Protein AF-A0A9P1G3K4-F1 (afdb_monomer_lite)

Organism: NCBI:txid2562237

Structure (mmCIF, N/CA/C/O backbone):
data_AF-A0A9P1G3K4-F1
#
_entry.id   AF-A0A9P1G3K4-F1
#
loop_
_atom_site.group_PDB
_atom_site.id
_atom_site.type_symbol
_atom_site.label_atom_id
_atom_site.label_alt_id
_atom_site.label_comp_id
_atom_site.label_asym_id
_atom_site.label_entity_id
_atom_site.label_seq_id
_atom_site.pdbx_PDB_ins_code
_atom_site.Cartn_x
_atom_site.Cartn_y
_atom_site.Cartn_z
_atom_site.occupancy
_atom_site.B_iso_or_equiv
_atom_site.auth_seq_id
_atom_site.auth_comp_id
_atom_site.auth_asym_id
_atom_site.auth_atom_id
_atom_site.pdbx_PDB_model_num
ATOM 1 N N . MET A 1 1 ? 109.082 17.356 -109.609 1.00 44.31 1 MET A N 1
ATOM 2 C CA . MET A 1 1 ? 109.418 16.336 -110.616 1.00 44.31 1 MET A CA 1
ATOM 3 C C . MET A 1 1 ? 109.705 17.096 -111.884 1.00 44.31 1 MET A C 1
ATOM 5 O O . MET A 1 1 ? 108.767 17.639 -112.456 1.00 44.31 1 MET A O 1
ATOM 9 N N . ASP A 1 2 ? 110.990 17.252 -112.203 1.00 48.53 2 ASP A N 1
ATOM 10 C CA . ASP A 1 2 ? 111.439 17.902 -113.434 1.00 48.53 2 ASP A CA 1
ATOM 11 C C . ASP A 1 2 ? 110.756 17.200 -114.603 1.00 48.53 2 ASP A C 1
ATOM 13 O O . ASP A 1 2 ? 110.876 15.984 -114.765 1.00 48.53 2 ASP A O 1
ATOM 17 N N . GLY A 1 3 ? 109.899 17.945 -115.300 1.00 59.84 3 GLY A N 1
ATOM 18 C CA . GLY A 1 3 ? 109.014 17.394 -116.312 1.00 59.84 3 GLY A CA 1
ATOM 19 C C . GLY A 1 3 ? 109.851 16.765 -117.409 1.00 59.84 3 GLY A C 1
ATOM 20 O O . GLY A 1 3 ? 110.570 17.479 -118.105 1.00 59.84 3 GLY A O 1
ATOM 21 N N . ALA A 1 4 ? 109.757 15.439 -117.547 1.00 66.25 4 ALA A N 1
ATOM 22 C CA . ALA A 1 4 ? 110.322 14.744 -118.690 1.00 66.25 4 ALA A CA 1
ATOM 23 C C . ALA A 1 4 ? 109.871 15.486 -119.958 1.00 66.25 4 ALA A C 1
ATOM 25 O O . ALA A 1 4 ? 108.685 15.843 -120.043 1.00 66.25 4 ALA A O 1
ATOM 26 N N . PRO A 1 5 ? 110.788 15.772 -120.897 1.00 73.62 5 PRO A N 1
ATOM 27 C CA . PRO A 1 5 ? 110.437 16.509 -122.097 1.00 73.62 5 PRO A CA 1
ATOM 28 C C . PRO A 1 5 ? 109.229 15.826 -122.751 1.00 73.62 5 PRO A C 1
ATOM 30 O O . PRO A 1 5 ? 109.173 14.606 -122.906 1.00 73.62 5 PRO A O 1
ATOM 33 N N . SER A 1 6 ? 108.179 16.608 -122.991 1.00 78.88 6 SER A N 1
ATOM 34 C CA . SER A 1 6 ? 106.907 16.107 -123.505 1.00 78.88 6 SER A CA 1
ATOM 35 C C . SER A 1 6 ? 106.543 16.883 -124.748 1.00 78.88 6 SER A C 1
ATOM 37 O O . SER A 1 6 ? 106.712 18.101 -124.802 1.00 78.88 6 SER A O 1
ATOM 39 N N . VAL A 1 7 ? 106.048 16.161 -125.741 1.00 80.69 7 VAL A N 1
ATOM 40 C CA . VAL A 1 7 ? 105.628 16.729 -127.009 1.00 80.69 7 VAL A CA 1
ATOM 41 C C . VAL A 1 7 ? 104.111 16.775 -127.019 1.00 80.69 7 VAL A C 1
ATOM 43 O O . VAL A 1 7 ? 103.428 15.810 -126.662 1.00 80.69 7 VAL A O 1
ATOM 46 N N . GLN A 1 8 ? 103.566 17.933 -127.372 1.00 84.62 8 GLN A N 1
ATOM 47 C CA . GLN A 1 8 ? 102.131 18.082 -127.527 1.00 84.62 8 GLN A CA 1
ATOM 48 C C . GLN A 1 8 ? 101.735 17.547 -128.896 1.00 84.62 8 GLN A C 1
ATOM 50 O O . GLN A 1 8 ? 102.201 18.039 -129.924 1.00 84.62 8 GLN A O 1
ATOM 55 N N . VAL A 1 9 ? 100.880 16.528 -128.885 1.00 83.69 9 VAL A N 1
ATOM 56 C CA . VAL A 1 9 ? 100.391 15.880 -130.093 1.00 83.69 9 VAL A CA 1
ATOM 57 C C . VAL A 1 9 ? 98.894 16.135 -130.210 1.00 83.69 9 VAL A C 1
ATOM 59 O O . VAL A 1 9 ? 98.145 15.934 -129.250 1.00 83.69 9 VAL A O 1
ATOM 62 N N . ARG A 1 10 ? 98.451 16.606 -131.376 1.00 84.50 10 ARG A N 1
ATOM 63 C CA . ARG A 1 10 ? 97.034 16.839 -131.677 1.00 84.50 10 ARG A CA 1
ATOM 64 C C . ARG A 1 10 ? 96.481 15.799 -132.640 1.00 84.50 10 ARG A C 1
ATOM 66 O O . ARG A 1 10 ? 97.056 15.556 -133.700 1.00 84.50 10 ARG A O 1
ATOM 73 N N . LEU A 1 11 ? 95.305 15.281 -132.289 1.00 80.94 11 LEU A N 1
ATOM 74 C CA . LEU A 1 11 ? 94.403 14.564 -133.183 1.00 80.94 11 LEU A CA 1
ATOM 75 C C . LEU A 1 11 ? 93.066 15.314 -133.211 1.00 80.94 11 LEU A C 1
ATOM 77 O O . LEU A 1 11 ? 92.358 15.374 -132.203 1.00 80.94 11 LEU A O 1
ATOM 81 N N . CYS A 1 12 ? 92.716 15.897 -134.359 1.00 79.25 12 CYS A N 1
ATOM 82 C CA . CYS A 1 12 ? 91.511 16.719 -134.521 1.00 79.25 12 CYS A CA 1
ATOM 83 C C . CYS A 1 12 ? 91.436 17.852 -133.468 1.00 79.25 12 CYS A C 1
ATOM 85 O O . CYS A 1 12 ? 92.359 18.659 -133.361 1.00 79.25 12 CYS A O 1
ATOM 87 N N . SER A 1 13 ? 90.347 17.929 -132.692 1.00 77.81 13 SER A N 1
ATOM 88 C CA . SER A 1 13 ? 90.145 18.933 -131.635 1.00 77.81 13 SER A CA 1
ATOM 89 C C . SER A 1 13 ? 90.761 18.553 -130.283 1.00 77.81 13 SER A C 1
ATOM 91 O O . SER A 1 13 ? 90.687 19.344 -129.343 1.00 77.81 13 SER A O 1
ATOM 93 N N . SER A 1 14 ? 91.341 17.356 -130.157 1.00 78.00 14 SER A N 1
ATOM 94 C CA . SER A 1 14 ? 91.910 16.854 -128.905 1.00 78.00 14 SER A CA 1
ATOM 95 C C . SER A 1 14 ? 93.433 16.948 -128.938 1.00 78.00 14 SER A C 1
ATOM 97 O O . SER A 1 14 ? 94.085 16.493 -129.877 1.00 78.00 14 SER A O 1
ATOM 99 N N . ALA A 1 15 ? 94.015 17.531 -127.891 1.00 80.44 15 ALA A N 1
ATOM 100 C CA . ALA A 1 15 ? 95.458 17.577 -127.689 1.00 80.44 15 ALA A CA 1
ATOM 101 C C . ALA A 1 15 ? 95.832 16.712 -126.485 1.00 80.44 15 ALA A C 1
ATOM 103 O O . ALA A 1 15 ? 95.228 16.841 -125.420 1.00 80.44 15 ALA A O 1
ATOM 104 N N . ALA A 1 16 ? 96.850 15.874 -126.642 1.00 84.19 16 ALA A N 1
ATOM 105 C CA . ALA A 1 16 ? 97.440 15.111 -125.554 1.00 84.19 16 ALA A CA 1
ATOM 106 C C . ALA A 1 16 ? 98.920 15.479 -125.440 1.00 84.19 16 ALA A C 1
ATOM 108 O O . ALA A 1 16 ? 99.625 15.612 -126.441 1.00 84.19 16 ALA A O 1
ATOM 109 N N . LYS A 1 17 ? 99.401 15.655 -124.208 1.00 83.81 17 LYS A N 1
ATOM 110 C CA . LYS A 1 17 ? 100.837 15.773 -123.948 1.00 83.81 17 LYS A CA 1
ATOM 111 C C . LYS A 1 17 ? 101.405 14.376 -123.793 1.00 83.81 17 LYS A C 1
ATOM 113 O O . LYS A 1 17 ? 101.010 13.649 -122.883 1.00 83.81 17 LYS A O 1
ATOM 118 N N . VAL A 1 18 ? 102.318 14.017 -124.684 1.00 85.38 18 VAL A N 1
ATOM 119 C CA . VAL A 1 18 ? 102.941 12.701 -124.709 1.00 85.38 18 VAL A CA 1
ATOM 120 C C . VAL A 1 18 ? 104.407 12.855 -124.300 1.00 85.38 18 VAL A C 1
ATOM 122 O O . VAL A 1 18 ? 105.136 13.601 -124.952 1.00 85.38 18 VAL A O 1
ATOM 125 N N . PRO A 1 19 ? 104.864 12.213 -123.214 1.00 83.44 19 PRO A N 1
ATOM 126 C CA . PRO A 1 19 ? 106.271 12.272 -122.824 1.00 83.44 19 PRO A CA 1
ATOM 127 C C . PRO A 1 19 ? 107.139 11.592 -123.893 1.00 83.44 19 PRO A C 1
ATOM 129 O O . PRO A 1 19 ? 106.739 10.544 -124.409 1.00 83.44 19 PRO A O 1
ATOM 132 N N . LEU A 1 20 ? 108.306 12.157 -124.220 1.00 81.44 20 LEU A N 1
ATOM 133 C CA . LEU A 1 20 ? 109.289 11.570 -125.140 1.00 81.44 20 LEU A CA 1
ATOM 134 C C . LEU A 1 20 ? 110.710 11.953 -124.699 1.00 81.44 20 LEU A C 1
ATOM 136 O O . LEU A 1 20 ? 111.056 13.131 -124.657 1.00 81.44 20 LEU A O 1
ATOM 140 N N . SER A 1 21 ? 111.534 10.963 -124.362 1.00 80.56 21 SER A N 1
ATOM 141 C CA . SER A 1 21 ? 112.930 11.190 -123.961 1.00 80.56 21 SER A CA 1
ATOM 142 C C . SER A 1 21 ? 113.826 11.396 -125.195 1.00 80.56 21 SER A C 1
ATOM 144 O O . SER A 1 21 ? 113.544 10.810 -126.235 1.00 80.56 21 SER A O 1
ATOM 146 N N . PRO A 1 22 ? 114.932 12.163 -125.121 1.00 74.62 22 PRO A N 1
ATOM 147 C CA . PRO A 1 22 ? 115.778 12.454 -126.289 1.00 74.62 22 PRO A CA 1
ATOM 148 C C . PRO A 1 22 ? 116.475 11.231 -126.911 1.00 74.62 22 PRO A C 1
ATOM 150 O O . PRO A 1 22 ? 116.940 11.322 -128.041 1.00 74.62 22 PRO A O 1
ATOM 153 N N . GLU A 1 23 ? 116.539 10.101 -126.201 1.00 77.38 23 GLU A N 1
ATOM 154 C CA . GLU A 1 23 ? 117.057 8.825 -126.722 1.00 77.38 23 GLU A CA 1
ATOM 155 C C . GLU A 1 23 ? 115.958 7.938 -127.344 1.00 77.38 23 GLU A C 1
ATOM 157 O O . GLU A 1 23 ? 116.248 6.885 -127.908 1.00 77.38 23 GLU A O 1
ATOM 162 N N . GLU A 1 24 ? 114.685 8.336 -127.240 1.00 78.62 24 GLU A N 1
ATOM 163 C CA . GLU A 1 24 ? 113.544 7.572 -127.745 1.00 78.62 24 GLU A CA 1
ATOM 164 C C . GLU A 1 24 ? 113.211 7.977 -129.190 1.00 78.62 24 GLU A C 1
ATOM 166 O O . GLU A 1 24 ? 112.820 9.109 -129.471 1.00 78.62 24 GLU A O 1
ATOM 171 N N . GLY A 1 25 ? 113.336 7.015 -130.106 1.00 82.81 25 GLY A N 1
ATOM 172 C CA . GLY A 1 25 ? 113.022 7.185 -131.524 1.00 82.81 25 GLY A CA 1
ATOM 173 C C . GLY A 1 25 ? 111.526 7.332 -131.849 1.00 82.81 25 GLY A C 1
ATOM 174 O O . GLY A 1 25 ? 110.646 7.229 -130.984 1.00 82.81 25 GLY A O 1
ATOM 175 N N . ILE A 1 26 ? 111.209 7.498 -133.138 1.00 81.75 26 ILE A N 1
ATOM 176 C CA . ILE A 1 26 ? 109.849 7.773 -133.644 1.00 81.75 26 ILE A CA 1
ATOM 177 C C . ILE A 1 26 ? 108.835 6.672 -133.280 1.00 81.75 26 ILE A C 1
ATOM 179 O O . ILE A 1 26 ? 107.646 6.943 -133.084 1.00 81.75 26 ILE A O 1
ATOM 183 N N . GLY A 1 27 ? 109.292 5.424 -133.135 1.00 81.06 27 GLY A N 1
ATOM 184 C CA . GLY A 1 27 ? 108.445 4.288 -132.757 1.00 81.06 27 GLY A CA 1
ATOM 185 C C . GLY A 1 27 ? 107.843 4.410 -131.352 1.00 81.06 27 GLY A C 1
ATOM 186 O O . GLY A 1 27 ? 106.663 4.109 -131.156 1.00 81.06 27 GLY A O 1
ATOM 187 N N . ALA A 1 28 ? 108.617 4.906 -130.380 1.00 83.56 28 ALA A N 1
ATOM 188 C CA . ALA A 1 28 ? 108.139 5.112 -129.012 1.00 83.56 28 ALA A CA 1
ATOM 189 C C . ALA A 1 28 ? 107.099 6.239 -128.951 1.00 83.56 28 ALA A C 1
ATOM 191 O O . ALA A 1 28 ? 106.068 6.098 -128.284 1.00 83.56 28 ALA A O 1
ATOM 192 N N . LEU A 1 29 ? 107.330 7.313 -129.715 1.00 84.00 29 LEU A N 1
ATOM 193 C CA . LEU A 1 29 ? 106.374 8.406 -129.854 1.00 84.00 29 LEU A CA 1
ATOM 194 C C . LEU A 1 29 ? 105.042 7.904 -130.429 1.00 84.00 29 LEU A C 1
ATOM 196 O O . LEU A 1 29 ? 103.994 8.167 -129.841 1.00 84.00 29 LEU A O 1
ATOM 200 N N . LYS A 1 30 ? 105.069 7.116 -131.516 1.00 83.31 30 LYS A N 1
ATOM 201 C CA . LYS A 1 30 ? 103.852 6.515 -132.090 1.00 83.31 30 LYS A CA 1
ATOM 202 C C . LYS A 1 30 ? 103.112 5.631 -131.079 1.00 83.31 30 LYS A C 1
ATOM 204 O O . LYS A 1 30 ? 101.916 5.803 -130.902 1.00 83.31 30 LYS A O 1
ATOM 209 N N . SER A 1 31 ? 103.781 4.748 -130.343 1.00 83.88 31 SER A N 1
ATOM 210 C CA . SER A 1 31 ? 103.096 3.887 -129.357 1.00 83.88 31 SER A CA 1
ATOM 211 C C . SER A 1 31 ? 102.385 4.681 -128.249 1.00 83.88 31 SER A C 1
ATOM 213 O O . SER A 1 31 ? 101.233 4.409 -127.906 1.00 83.88 31 SER A O 1
ATOM 215 N N . ARG A 1 32 ? 103.030 5.723 -127.711 1.00 85.50 32 ARG A N 1
ATOM 216 C CA . ARG A 1 32 ? 102.421 6.530 -126.642 1.00 85.50 32 ARG A CA 1
ATOM 217 C C . ARG A 1 32 ? 101.291 7.415 -127.150 1.00 85.50 32 ARG A C 1
ATOM 219 O O . ARG A 1 32 ? 100.293 7.580 -126.453 1.00 85.50 32 ARG A O 1
ATOM 226 N N . VAL A 1 33 ? 101.423 7.948 -128.361 1.00 83.31 33 VAL A N 1
ATOM 227 C CA . VAL A 1 33 ? 100.328 8.649 -129.036 1.00 83.31 33 VAL A CA 1
ATOM 228 C C . VAL A 1 33 ? 99.138 7.708 -129.243 1.00 83.31 33 VAL A C 1
ATOM 230 O O . VAL A 1 33 ? 98.007 8.092 -128.953 1.00 83.31 33 VAL A O 1
ATOM 233 N N . ALA A 1 34 ? 99.392 6.461 -129.650 1.00 82.38 34 ALA A N 1
ATOM 234 C CA . ALA A 1 34 ? 98.358 5.445 -129.802 1.00 82.38 34 ALA A CA 1
ATOM 235 C C . ALA A 1 34 ? 97.617 5.210 -128.478 1.00 82.38 34 ALA A C 1
ATOM 237 O O . ALA A 1 34 ? 96.395 5.288 -128.435 1.00 82.38 34 ALA A O 1
ATOM 238 N N . GLY A 1 35 ? 98.347 5.032 -127.373 1.00 81.94 35 GLY A N 1
ATOM 239 C CA . GLY A 1 35 ? 97.750 4.865 -126.045 1.00 81.94 35 GLY A CA 1
ATOM 240 C C . GLY A 1 35 ? 96.977 6.093 -125.546 1.00 81.94 35 GLY A C 1
ATOM 241 O O . GLY A 1 35 ? 95.893 5.944 -124.990 1.00 81.94 35 GLY A O 1
ATOM 242 N N . ALA A 1 36 ? 97.495 7.305 -125.764 1.00 82.50 36 ALA A N 1
ATOM 243 C CA . ALA A 1 36 ? 96.860 8.541 -125.298 1.00 82.50 36 ALA A CA 1
ATOM 244 C C . ALA A 1 36 ? 95.524 8.830 -126.000 1.00 82.50 36 ALA A C 1
ATOM 246 O O . ALA A 1 36 ? 94.615 9.392 -125.391 1.00 82.50 36 ALA A O 1
ATOM 247 N N . PHE A 1 37 ? 95.412 8.438 -127.269 1.00 79.38 37 PHE A N 1
ATOM 248 C CA . PHE A 1 37 ? 94.211 8.637 -128.076 1.00 79.38 37 PHE A CA 1
ATOM 249 C C . PHE A 1 37 ? 93.401 7.352 -128.298 1.00 79.38 37 PHE A C 1
ATOM 251 O O . PHE A 1 37 ? 92.390 7.396 -128.988 1.00 79.38 37 PHE A O 1
ATOM 258 N N . GLY A 1 38 ? 93.813 6.218 -127.721 1.00 78.81 38 GLY A N 1
ATOM 259 C CA . GLY A 1 38 ? 93.160 4.921 -127.925 1.00 78.81 38 GLY A CA 1
ATOM 260 C C . GLY A 1 38 ? 93.200 4.422 -129.376 1.00 78.81 38 GLY A C 1
ATOM 261 O O . GLY A 1 38 ? 92.310 3.682 -129.782 1.00 78.81 38 GLY A O 1
ATOM 262 N N . LEU A 1 39 ? 94.193 4.839 -130.167 1.00 79.19 39 LEU A N 1
ATOM 263 C CA . LEU A 1 39 ? 94.299 4.477 -131.581 1.00 79.19 39 LEU A CA 1
ATOM 264 C C . LEU A 1 39 ? 94.857 3.064 -131.724 1.00 79.19 39 LEU A C 1
ATOM 266 O O . LEU A 1 39 ? 95.943 2.774 -131.225 1.00 79.19 39 LEU A O 1
ATOM 270 N N . THR A 1 40 ? 94.148 2.203 -132.450 1.00 79.25 40 THR A N 1
ATOM 271 C CA . THR A 1 40 ? 94.627 0.847 -132.765 1.00 79.25 40 THR A CA 1
ATOM 272 C C . THR A 1 40 ? 95.148 0.718 -134.203 1.00 79.25 40 THR A C 1
ATOM 274 O O . THR A 1 40 ? 95.986 -0.140 -134.479 1.00 79.25 40 THR A O 1
ATOM 277 N N . ALA A 1 41 ? 94.719 1.605 -135.109 1.00 77.19 41 ALA A N 1
ATOM 278 C CA . ALA A 1 41 ? 95.115 1.620 -136.517 1.00 77.19 41 ALA A CA 1
ATOM 279 C C . ALA A 1 41 ? 96.446 2.374 -136.770 1.00 77.19 41 ALA A C 1
ATOM 281 O O . ALA A 1 41 ? 96.817 3.251 -135.983 1.00 77.19 41 ALA A O 1
ATOM 282 N N . PRO A 1 42 ? 97.174 2.082 -137.873 1.00 78.00 42 PRO A N 1
ATOM 283 C CA . PRO A 1 42 ? 98.410 2.781 -138.222 1.00 78.00 42 PRO A CA 1
ATOM 284 C C . PRO A 1 42 ? 98.165 4.268 -138.491 1.00 78.00 42 PRO A C 1
ATOM 286 O O . PRO A 1 42 ? 97.225 4.642 -139.190 1.00 78.00 42 PRO A O 1
ATOM 289 N N . PHE A 1 43 ? 99.056 5.120 -137.991 1.00 82.94 43 PHE A N 1
ATOM 290 C CA . PHE A 1 43 ? 98.996 6.560 -138.218 1.00 82.94 43 PHE A CA 1
ATOM 291 C C . PHE A 1 43 ? 100.379 7.167 -138.398 1.00 82.94 43 PHE A C 1
ATOM 293 O O . PHE A 1 43 ? 101.408 6.567 -138.054 1.00 82.94 43 PHE A O 1
ATOM 300 N N . ASP A 1 44 ? 100.392 8.389 -138.914 1.00 83.88 44 ASP A N 1
ATOM 301 C CA . ASP A 1 44 ? 101.595 9.173 -139.125 1.00 83.88 44 ASP A CA 1
ATOM 302 C C . ASP A 1 44 ? 101.610 10.427 -138.274 1.00 83.88 44 ASP A C 1
ATOM 304 O O . ASP A 1 44 ? 100.586 11.065 -138.045 1.00 83.88 44 ASP A O 1
ATOM 308 N N . ILE A 1 45 ? 102.804 10.769 -137.798 1.00 84.50 45 ILE A N 1
ATOM 309 C CA . ILE A 1 45 ? 103.035 11.975 -137.017 1.00 84.50 45 ILE A CA 1
ATOM 310 C C . ILE A 1 45 ? 103.713 12.975 -137.944 1.00 84.50 45 ILE A C 1
ATOM 312 O O . ILE A 1 45 ? 104.780 12.711 -138.501 1.00 84.50 45 ILE A O 1
ATOM 316 N N . LEU A 1 46 ? 103.045 14.099 -138.147 1.00 81.19 46 LEU A N 1
ATOM 317 C CA . LEU A 1 46 ? 103.494 15.208 -138.965 1.00 81.19 46 LEU A CA 1
ATOM 318 C C . LEU A 1 46 ? 104.089 16.274 -138.043 1.00 81.19 46 LEU A C 1
ATOM 320 O O . LEU A 1 46 ? 103.402 16.809 -137.167 1.00 81.19 46 LEU A O 1
ATOM 324 N N . GLY A 1 47 ? 105.372 16.557 -138.241 1.00 81.50 47 GLY A N 1
ATOM 325 C CA . GLY A 1 47 ? 106.046 17.723 -137.691 1.00 81.50 47 GLY A CA 1
ATOM 326 C C . GLY A 1 47 ? 105.928 18.942 -138.609 1.00 81.50 47 GLY A C 1
ATOM 327 O O . GLY A 1 47 ? 105.392 18.837 -139.714 1.00 81.50 47 GLY A O 1
ATOM 328 N N . PRO A 1 48 ? 106.442 20.106 -138.173 1.00 74.00 48 PRO A N 1
ATOM 329 C CA . PRO A 1 48 ? 106.376 21.344 -138.952 1.00 74.00 48 PRO A CA 1
ATOM 330 C C . PRO A 1 48 ? 107.077 21.244 -140.320 1.00 74.00 48 PRO A C 1
ATOM 332 O O . PRO A 1 48 ? 106.644 21.885 -141.270 1.00 74.00 48 PRO A O 1
ATOM 335 N N . GLU A 1 49 ? 108.112 20.405 -140.435 1.00 70.50 49 GLU A N 1
ATOM 336 C CA . GLU A 1 49 ? 108.875 20.155 -141.673 1.00 70.50 49 GLU A CA 1
ATOM 337 C C . GLU A 1 49 ? 108.275 19.016 -142.533 1.00 70.50 49 GLU A C 1
ATOM 339 O O . GLU A 1 49 ? 108.739 18.757 -143.642 1.00 70.50 49 GLU A O 1
ATOM 344 N N . GLY A 1 50 ? 107.235 18.321 -142.049 1.00 77.56 50 GLY A N 1
ATOM 345 C CA . GLY A 1 50 ? 106.598 17.194 -142.738 1.00 77.56 50 GLY A CA 1
ATOM 346 C C . GLY A 1 50 ? 106.523 15.911 -141.904 1.00 77.56 50 GLY A C 1
ATOM 347 O O . GLY A 1 50 ? 106.582 15.929 -140.675 1.00 77.56 50 GLY A O 1
ATOM 348 N N . ARG A 1 51 ? 106.328 14.769 -142.573 1.00 81.38 51 ARG A N 1
ATOM 349 C CA . ARG A 1 51 ? 106.164 13.459 -141.919 1.00 81.38 51 ARG A CA 1
ATOM 350 C C . ARG A 1 51 ? 107.462 13.035 -141.236 1.00 81.38 51 ARG A C 1
ATOM 352 O O . ARG A 1 51 ? 108.476 12.873 -141.903 1.00 81.38 51 ARG A O 1
ATOM 359 N N . LEU A 1 52 ? 107.389 12.783 -139.931 1.00 81.56 52 LEU A N 1
ATOM 360 C CA . LEU A 1 52 ? 108.508 12.250 -139.161 1.00 81.56 52 LEU A CA 1
ATOM 361 C C . LEU A 1 52 ? 108.676 10.768 -139.519 1.00 81.56 52 LEU A C 1
ATOM 363 O O . LEU A 1 52 ? 107.764 9.964 -139.285 1.00 81.56 52 LEU A O 1
ATOM 367 N N . THR A 1 53 ? 109.808 10.408 -140.124 1.00 79.31 53 THR A N 1
ATOM 368 C CA . THR A 1 53 ? 110.068 9.032 -140.590 1.00 79.31 53 THR A CA 1
ATOM 369 C C . THR A 1 53 ? 111.306 8.410 -139.967 1.00 79.31 53 THR A C 1
ATOM 371 O O . THR A 1 53 ? 111.379 7.185 -139.879 1.00 79.31 53 THR A O 1
ATOM 374 N N . THR A 1 54 ? 112.238 9.229 -139.489 1.00 79.19 54 THR A N 1
ATOM 375 C CA . THR A 1 54 ? 113.484 8.786 -138.868 1.00 79.19 54 THR A CA 1
ATOM 376 C C . THR A 1 54 ? 113.544 9.180 -137.393 1.00 79.19 54 THR A C 1
ATOM 378 O O . THR A 1 54 ? 112.814 10.058 -136.927 1.00 79.19 54 THR A O 1
ATOM 381 N N . ASP A 1 55 ? 114.417 8.518 -136.634 1.00 80.38 55 ASP A N 1
ATOM 382 C CA . ASP A 1 55 ? 114.632 8.843 -135.220 1.00 80.38 55 ASP A CA 1
ATOM 383 C C . ASP A 1 55 ? 115.288 10.222 -135.039 1.00 80.38 55 ASP A C 1
ATOM 385 O O . ASP A 1 55 ? 115.035 10.900 -134.042 1.00 80.38 55 ASP A O 1
ATOM 389 N N . GLU A 1 56 ? 116.057 10.684 -136.031 1.00 75.19 56 GLU A N 1
ATOM 390 C CA . GLU A 1 56 ? 116.595 12.048 -136.070 1.00 75.19 56 GLU A CA 1
ATOM 391 C C . GLU A 1 56 ? 115.469 13.086 -136.163 1.00 75.19 56 GLU A C 1
ATOM 393 O O . GLU A 1 56 ? 115.489 14.064 -135.411 1.00 75.19 56 GLU A O 1
ATOM 398 N N . ASP A 1 57 ? 114.432 12.829 -136.972 1.00 76.12 57 ASP A N 1
ATOM 399 C CA . ASP A 1 57 ? 113.255 13.703 -137.062 1.00 76.12 57 ASP A CA 1
ATOM 400 C C . ASP A 1 57 ? 112.534 13.817 -135.699 1.00 76.12 57 ASP A C 1
ATOM 402 O O . ASP A 1 57 ? 112.119 14.905 -135.287 1.00 76.12 57 ASP A O 1
ATOM 406 N N . ALA A 1 58 ? 112.409 12.703 -134.962 1.00 71.12 58 ALA A N 1
ATOM 407 C CA . ALA A 1 58 ? 111.790 12.672 -133.631 1.00 71.12 58 ALA A CA 1
ATOM 408 C C . ALA A 1 58 ? 112.620 13.437 -132.581 1.00 71.12 58 ALA A C 1
ATOM 410 O O . ALA A 1 58 ? 112.063 14.189 -131.775 1.00 71.12 58 ALA A O 1
ATOM 411 N N . ALA A 1 59 ? 113.950 13.310 -132.626 1.00 74.19 59 ALA A N 1
ATOM 412 C CA . ALA A 1 59 ? 114.858 14.066 -131.763 1.00 74.19 59 ALA A CA 1
ATOM 413 C C . ALA A 1 59 ? 114.868 15.571 -132.096 1.00 74.19 59 ALA A C 1
ATOM 415 O O . ALA A 1 59 ? 115.026 16.412 -131.207 1.00 74.19 59 ALA A O 1
ATOM 416 N N . GLN A 1 60 ? 114.675 15.937 -133.365 1.00 70.44 60 GLN A N 1
ATOM 417 C CA . GLN A 1 60 ? 114.602 17.331 -133.804 1.00 70.44 60 GLN A CA 1
ATOM 418 C C . GLN A 1 60 ? 113.270 17.986 -133.403 1.00 70.44 60 GLN A C 1
ATOM 420 O O . GLN A 1 60 ? 113.271 19.133 -132.949 1.00 70.44 60 GLN A O 1
ATOM 425 N N . ALA A 1 61 ? 112.163 17.236 -133.435 1.00 67.88 61 ALA A N 1
ATOM 426 C CA . ALA A 1 61 ? 110.869 17.678 -132.907 1.00 67.88 61 ALA A CA 1
ATOM 427 C C . ALA A 1 61 ? 110.907 18.003 -131.397 1.00 67.88 61 ALA A C 1
ATOM 429 O O . ALA A 1 61 ? 110.171 18.875 -130.940 1.00 67.88 61 ALA A O 1
ATOM 430 N N . LEU A 1 62 ? 111.798 17.358 -130.633 1.00 72.06 62 LEU A N 1
ATOM 431 C CA . LEU A 1 62 ? 112.047 17.657 -129.216 1.00 72.06 62 LEU A CA 1
ATOM 432 C C . LEU A 1 62 ? 112.875 18.933 -128.984 1.00 72.06 62 LEU A C 1
ATOM 434 O O . LEU A 1 62 ? 112.753 19.543 -127.923 1.00 72.06 62 LEU A O 1
ATOM 438 N N . LYS A 1 63 ? 113.720 19.342 -129.943 1.00 67.62 63 LYS A N 1
ATOM 439 C CA . LYS A 1 63 ? 114.582 20.538 -129.824 1.00 67.62 63 LYS A CA 1
ATOM 440 C C . LYS A 1 63 ? 113.876 21.841 -130.202 1.00 67.62 63 LYS A C 1
ATOM 442 O O . LYS A 1 63 ? 114.308 22.906 -129.768 1.00 67.62 63 LYS A O 1
ATOM 447 N N . GLY A 1 64 ? 112.816 21.780 -131.006 1.00 62.97 64 GLY A N 1
ATOM 448 C CA . GLY A 1 64 ? 112.003 22.950 -131.328 1.00 62.97 64 GLY A CA 1
ATOM 449 C C . GLY A 1 64 ? 111.021 23.255 -130.199 1.00 62.97 64 GLY A C 1
ATOM 450 O O . GLY A 1 64 ? 109.909 22.727 -130.217 1.00 62.97 64 GLY A O 1
ATOM 451 N N . GLU A 1 65 ? 111.407 24.096 -129.232 1.00 59.81 65 GLU A N 1
ATOM 452 C CA . GLU A 1 65 ? 110.502 24.580 -128.178 1.00 59.81 65 GLU A CA 1
ATOM 453 C C . GLU A 1 65 ? 109.212 25.150 -128.802 1.00 59.81 65 GLU A C 1
ATOM 455 O O . GLU A 1 65 ? 109.225 26.189 -129.457 1.00 59.81 65 GLU A O 1
ATOM 460 N N . GLY A 1 66 ? 108.090 24.440 -128.622 1.00 64.94 66 GLY A N 1
ATOM 461 C CA . GLY A 1 66 ? 106.771 24.837 -129.135 1.00 64.94 66 GLY A CA 1
ATOM 462 C C . GLY A 1 66 ? 106.316 24.178 -130.445 1.00 64.94 66 GLY A C 1
ATOM 463 O O . GLY A 1 66 ? 105.279 24.569 -130.977 1.00 64.94 66 GLY A O 1
ATOM 464 N N . SER A 1 67 ? 107.031 23.174 -130.961 1.00 64.19 67 SER A N 1
ATOM 465 C CA . SER A 1 67 ? 106.622 22.451 -132.178 1.00 64.19 67 SER A CA 1
ATOM 466 C C . SER A 1 67 ? 105.443 21.508 -131.891 1.00 64.19 67 SER A C 1
ATOM 468 O O . SER A 1 67 ? 105.610 20.452 -131.284 1.00 64.19 67 SER A O 1
ATOM 470 N N . GLU A 1 68 ? 104.231 21.896 -132.296 1.00 75.31 68 GLU A N 1
ATOM 471 C CA . GLU A 1 68 ? 103.022 21.075 -132.151 1.00 75.31 68 GLU A CA 1
ATOM 472 C C . GLU A 1 68 ? 102.993 19.991 -133.240 1.00 75.31 68 GLU A C 1
ATOM 474 O O . GLU A 1 68 ? 102.966 20.294 -134.434 1.00 75.31 68 GLU A O 1
ATOM 479 N N . LEU A 1 69 ? 103.019 18.719 -132.830 1.00 81.38 69 LEU A N 1
ATOM 480 C CA . LEU A 1 69 ? 102.937 17.594 -133.759 1.00 81.38 69 LEU A CA 1
ATOM 481 C C . LEU A 1 69 ? 101.471 17.280 -134.052 1.00 81.38 69 LEU A C 1
ATOM 483 O O . LEU A 1 69 ? 100.649 17.179 -133.139 1.00 81.38 69 LEU A O 1
ATOM 487 N N . SER A 1 70 ? 101.134 17.092 -135.323 1.00 81.00 70 SER A N 1
ATOM 488 C CA . SER A 1 70 ? 99.782 16.706 -135.734 1.00 81.00 70 SER A CA 1
ATOM 489 C C . SER A 1 70 ? 99.764 15.260 -136.205 1.00 81.00 70 SER A C 1
ATOM 491 O O . SER A 1 70 ? 100.704 14.790 -136.842 1.00 81.00 70 SER A O 1
ATOM 493 N N . ILE A 1 71 ? 98.711 14.523 -135.864 1.00 82.38 71 ILE A N 1
ATOM 494 C CA . ILE A 1 71 ? 98.554 13.140 -136.309 1.00 82.38 71 ILE A CA 1
ATOM 495 C C . ILE A 1 71 ? 97.692 13.138 -137.564 1.00 82.38 71 ILE A C 1
ATOM 497 O O . ILE A 1 71 ? 96.551 13.601 -137.548 1.00 82.38 71 ILE A O 1
ATOM 501 N N . SER A 1 72 ? 98.223 12.563 -138.636 1.00 78.75 72 SER A N 1
ATOM 502 C CA . SER A 1 72 ? 97.434 12.164 -139.793 1.00 78.75 72 SER A CA 1
ATOM 503 C C . SER A 1 72 ? 97.039 10.700 -139.605 1.00 78.75 72 SER A C 1
ATOM 505 O O . SER A 1 72 ? 97.893 9.811 -139.580 1.00 78.75 72 SER A O 1
ATOM 507 N N . THR A 1 73 ? 95.745 10.460 -139.389 1.00 71.88 73 THR A N 1
ATOM 508 C CA . THR A 1 73 ? 95.163 9.114 -139.270 1.00 71.88 73 THR A CA 1
ATOM 509 C C . THR A 1 73 ? 94.334 8.782 -140.510 1.00 71.88 73 THR A C 1
ATOM 511 O O . THR A 1 73 ? 93.800 9.683 -141.156 1.00 71.88 73 THR A O 1
ATOM 514 N N . GLY A 1 74 ? 94.234 7.492 -140.846 1.00 70.62 74 GLY A N 1
ATOM 515 C CA . GLY A 1 74 ? 93.246 6.989 -141.808 1.00 70.62 74 GLY A CA 1
ATOM 516 C C . GLY A 1 74 ? 91.851 6.842 -141.180 1.00 70.62 74 GLY A C 1
ATOM 517 O O . GLY A 1 74 ? 91.725 6.859 -139.956 1.00 70.62 74 GLY A O 1
ATOM 518 N N . GLU A 1 75 ? 90.810 6.671 -142.004 1.00 71.50 75 GLU A N 1
ATOM 519 C CA . GLU A 1 75 ? 89.396 6.577 -141.574 1.00 71.50 75 GLU A CA 1
ATOM 520 C C . GLU A 1 75 ? 89.136 5.537 -140.469 1.00 71.50 75 GLU A C 1
ATOM 522 O O . GLU A 1 75 ? 88.330 5.788 -139.573 1.00 71.50 75 GLU A O 1
ATOM 527 N N . ASP A 1 76 ? 89.861 4.416 -140.466 1.00 70.38 76 ASP A N 1
ATOM 528 C CA . ASP A 1 76 ? 89.681 3.337 -139.484 1.00 70.38 76 ASP A CA 1
ATOM 529 C C . ASP A 1 76 ? 89.908 3.796 -138.032 1.00 70.38 76 ASP A C 1
ATOM 531 O O . ASP A 1 76 ? 89.219 3.358 -137.114 1.00 70.38 76 ASP A O 1
ATOM 535 N N . ALA A 1 77 ? 90.833 4.733 -137.814 1.00 67.06 77 ALA A N 1
ATOM 536 C CA . ALA A 1 77 ? 91.149 5.252 -136.486 1.00 67.06 77 ALA A CA 1
ATOM 537 C C . ALA A 1 77 ? 90.041 6.157 -135.914 1.00 67.06 77 ALA A C 1
ATOM 539 O O . ALA A 1 77 ? 89.876 6.252 -134.697 1.00 67.06 77 ALA A O 1
ATOM 540 N N . LEU A 1 78 ? 89.285 6.838 -136.782 1.00 71.75 78 LEU A N 1
ATOM 541 C CA . LEU A 1 78 ? 88.173 7.699 -136.374 1.00 71.75 78 LEU A CA 1
ATOM 542 C C . LEU A 1 78 ? 86.938 6.872 -135.985 1.00 71.75 78 LEU A C 1
ATOM 544 O O . LEU A 1 78 ? 86.237 7.238 -135.042 1.00 71.75 78 LEU A O 1
ATOM 548 N N . LEU A 1 79 ? 86.718 5.731 -136.644 1.00 73.88 79 LEU A N 1
ATOM 549 C CA . LEU A 1 79 ? 85.615 4.812 -136.338 1.00 73.88 79 LEU A CA 1
ATOM 550 C C . LEU A 1 79 ? 85.728 4.179 -134.942 1.00 73.88 79 LEU A C 1
ATOM 552 O O . LEU A 1 79 ? 84.719 4.028 -134.246 1.00 73.88 79 LEU A O 1
ATOM 556 N N . ASP A 1 80 ? 86.942 3.852 -134.498 1.00 71.69 80 ASP A N 1
ATOM 557 C CA . ASP A 1 80 ? 87.172 3.302 -133.155 1.00 71.69 80 ASP A CA 1
ATOM 558 C C . ASP A 1 80 ? 86.794 4.302 -132.047 1.00 71.69 80 ASP A C 1
ATOM 560 O O . ASP A 1 80 ? 86.201 3.929 -131.028 1.00 71.69 80 ASP A O 1
ATOM 564 N N . LEU A 1 81 ? 87.073 5.591 -132.264 1.00 71.06 81 LEU A N 1
ATOM 565 C CA . LEU A 1 81 ? 86.734 6.657 -131.319 1.00 71.06 81 LEU A CA 1
ATOM 566 C C . LEU A 1 81 ? 85.217 6.872 -131.186 1.00 71.06 81 LEU A C 1
ATOM 568 O O . LEU A 1 81 ? 84.735 7.179 -130.091 1.00 71.06 81 LEU A O 1
ATOM 572 N N . GLU A 1 82 ? 84.450 6.694 -132.263 1.00 75.38 82 GLU A N 1
ATOM 573 C CA . GLU A 1 82 ? 82.987 6.804 -132.216 1.00 75.38 82 GLU A CA 1
ATOM 574 C C . GLU A 1 82 ? 82.343 5.651 -131.434 1.00 75.38 82 GLU A C 1
ATOM 576 O O . GLU A 1 82 ? 81.510 5.909 -130.558 1.00 75.38 82 GLU A O 1
ATOM 581 N N . ARG A 1 83 ? 82.790 4.402 -131.642 1.00 76.00 83 ARG A N 1
ATOM 582 C CA . ARG A 1 83 ? 82.271 3.238 -130.893 1.00 76.00 83 ARG A CA 1
ATOM 583 C C . ARG A 1 83 ? 82.431 3.383 -129.385 1.00 76.00 83 ARG A C 1
ATOM 585 O O . ARG A 1 83 ? 81.468 3.192 -128.641 1.00 76.00 83 ARG A O 1
ATOM 592 N N . ALA A 1 84 ? 83.619 3.773 -128.924 1.00 70.56 84 ALA A N 1
ATOM 593 C CA . ALA A 1 84 ? 83.886 3.926 -127.493 1.00 70.56 84 ALA A CA 1
ATOM 594 C C . ALA A 1 84 ? 82.973 4.982 -126.834 1.00 70.56 84 ALA A C 1
ATOM 596 O O . ALA A 1 84 ? 82.581 4.863 -125.665 1.00 70.56 84 ALA A O 1
ATOM 597 N N . ARG A 1 85 ? 82.590 6.024 -127.584 1.00 72.94 85 ARG A N 1
ATOM 598 C CA . ARG A 1 85 ? 81.687 7.071 -127.096 1.00 72.94 85 ARG A CA 1
ATOM 599 C C . ARG A 1 85 ? 80.245 6.575 -126.965 1.00 72.94 85 ARG A C 1
ATOM 601 O O . ARG A 1 85 ? 79.584 6.926 -125.983 1.00 72.94 85 ARG A O 1
ATOM 608 N N . GLU A 1 86 ? 79.764 5.774 -127.911 1.00 76.69 86 GLU A N 1
ATOM 609 C CA . GLU A 1 86 ? 78.411 5.203 -127.874 1.00 76.69 86 GLU A CA 1
ATOM 610 C C . GLU A 1 86 ? 78.226 4.239 -126.694 1.00 76.69 86 GLU A C 1
ATOM 612 O O . GLU A 1 86 ? 77.255 4.364 -125.940 1.00 76.69 86 GLU A O 1
ATOM 617 N N . GLU A 1 87 ? 79.196 3.356 -126.449 1.00 76.56 87 GLU A N 1
ATOM 618 C CA . GLU A 1 87 ? 79.163 2.397 -125.334 1.00 76.56 87 GLU A CA 1
ATOM 619 C C . GLU A 1 87 ? 79.081 3.099 -123.965 1.00 76.56 87 GLU A C 1
ATOM 621 O O . GLU A 1 87 ? 78.273 2.737 -123.101 1.00 76.56 87 GLU A O 1
ATOM 626 N N . SER A 1 88 ? 79.841 4.187 -123.786 1.00 75.44 88 SER A N 1
ATOM 627 C CA . SER A 1 88 ? 79.788 5.021 -122.576 1.00 75.44 88 SER A CA 1
ATOM 628 C C . SER A 1 88 ? 78.432 5.723 -122.381 1.00 75.44 88 SER A C 1
ATOM 630 O O . SER A 1 88 ? 78.019 5.999 -121.245 1.00 75.44 88 SER A O 1
ATOM 632 N N . GLY A 1 89 ? 77.726 6.038 -123.470 1.00 75.62 89 GLY A N 1
ATOM 633 C CA . GLY A 1 89 ? 76.385 6.625 -123.433 1.00 75.62 89 GLY A CA 1
ATOM 634 C C . GLY A 1 89 ? 75.322 5.629 -122.964 1.00 75.62 89 GLY A C 1
ATOM 635 O O . GLY A 1 89 ? 74.497 5.962 -122.109 1.00 75.62 89 GLY A O 1
ATOM 636 N N . VAL A 1 90 ? 75.375 4.392 -123.467 1.00 80.38 90 VAL A N 1
ATOM 637 C CA . VAL A 1 90 ? 74.434 3.317 -123.105 1.00 80.38 90 VAL A CA 1
ATOM 638 C C . VAL A 1 90 ? 74.539 2.964 -121.620 1.00 80.38 90 VAL A C 1
ATOM 640 O O . VAL A 1 90 ? 73.515 2.872 -120.935 1.00 80.38 90 VAL A O 1
ATOM 643 N N . LEU A 1 91 ? 75.762 2.841 -121.094 1.00 81.38 91 LEU A N 1
ATOM 644 C CA . LEU A 1 91 ? 75.986 2.489 -119.689 1.00 81.38 91 LEU A CA 1
ATOM 645 C C . LEU A 1 91 ? 75.406 3.542 -118.727 1.00 81.38 91 LEU A C 1
ATOM 647 O O . LEU A 1 91 ? 74.734 3.204 -117.750 1.00 81.38 91 LEU A O 1
ATOM 651 N N . ARG A 1 92 ? 75.609 4.833 -119.028 1.00 80.62 92 ARG A N 1
ATOM 652 C CA . ARG A 1 92 ? 75.070 5.941 -118.220 1.00 80.62 92 ARG A CA 1
ATOM 653 C C . ARG A 1 92 ? 73.541 5.954 -118.204 1.00 80.62 92 ARG A C 1
ATOM 655 O O . ARG A 1 92 ? 72.944 6.171 -117.150 1.00 80.62 92 ARG A O 1
ATOM 662 N N . TRP A 1 93 ? 72.902 5.667 -119.338 1.00 86.62 93 TRP A N 1
ATOM 663 C CA . TRP A 1 93 ? 71.442 5.573 -119.415 1.00 86.62 93 TRP A CA 1
ATOM 664 C C . TRP A 1 93 ? 70.866 4.378 -118.648 1.00 86.62 93 TRP A C 1
ATOM 666 O O . TRP A 1 93 ? 69.800 4.508 -118.041 1.00 86.62 93 TRP A O 1
ATOM 676 N N . ALA A 1 94 ? 71.557 3.235 -118.637 1.00 84.81 94 ALA A N 1
ATOM 677 C CA . ALA A 1 94 ? 71.142 2.064 -117.865 1.00 84.81 94 ALA A CA 1
ATOM 678 C C . ALA A 1 94 ? 71.157 2.342 -116.349 1.00 84.81 94 ALA A C 1
ATOM 680 O O . ALA A 1 94 ? 70.162 2.088 -115.669 1.00 84.81 94 ALA A O 1
ATOM 681 N N . LEU A 1 95 ? 72.233 2.958 -115.845 1.00 86.19 95 LEU A N 1
ATOM 682 C CA . LEU A 1 95 ? 72.360 3.375 -114.441 1.00 86.19 95 LEU A CA 1
ATOM 683 C C . LEU A 1 95 ? 71.247 4.340 -114.016 1.00 86.19 95 LEU A C 1
ATOM 685 O O . LEU A 1 95 ? 70.629 4.154 -112.968 1.00 86.19 95 LEU A O 1
ATOM 689 N N . LEU A 1 96 ? 70.937 5.336 -114.852 1.00 86.44 96 LEU A N 1
ATOM 690 C CA . LEU A 1 96 ? 69.865 6.289 -114.556 1.00 86.44 96 LEU A CA 1
ATOM 691 C C . LEU A 1 96 ? 68.496 5.594 -114.452 1.00 86.44 96 LEU A C 1
ATOM 693 O O . LEU A 1 96 ? 67.713 5.893 -113.549 1.00 86.44 96 LEU A O 1
ATOM 697 N N . ARG A 1 97 ? 68.204 4.641 -115.349 1.00 88.94 97 ARG A N 1
ATOM 698 C CA . ARG A 1 97 ? 66.958 3.856 -115.299 1.00 88.94 97 ARG A CA 1
ATOM 699 C C . ARG A 1 97 ? 66.862 3.017 -114.029 1.00 88.94 97 ARG A C 1
ATOM 701 O O . ARG A 1 97 ? 65.778 2.945 -113.456 1.00 88.94 97 ARG A O 1
ATOM 708 N N . GLN A 1 98 ? 67.968 2.424 -113.588 1.00 89.62 98 GLN A N 1
ATOM 709 C CA . GLN A 1 98 ? 67.998 1.620 -112.369 1.00 89.62 98 GLN A CA 1
ATOM 710 C C . GLN A 1 98 ? 67.741 2.470 -111.119 1.00 89.62 98 GLN A C 1
ATOM 712 O O . GLN A 1 98 ? 66.861 2.134 -110.333 1.00 89.62 98 GLN A O 1
ATOM 717 N N . ILE A 1 99 ? 68.399 3.628 -110.995 1.00 88.12 99 ILE A N 1
ATOM 718 C CA . ILE A 1 99 ? 68.165 4.558 -109.876 1.00 88.12 99 ILE A CA 1
ATOM 719 C C . ILE A 1 99 ? 66.695 5.005 -109.830 1.00 88.12 99 ILE A C 1
ATOM 721 O O . ILE A 1 99 ? 66.078 5.024 -108.765 1.00 88.12 99 ILE A O 1
ATOM 725 N N . LEU A 1 100 ? 66.103 5.332 -110.985 1.00 87.69 100 LEU A N 1
ATOM 726 C CA . LEU A 1 100 ? 64.692 5.723 -111.057 1.00 87.69 100 LEU A CA 1
ATOM 727 C C . LEU A 1 100 ? 63.739 4.574 -110.692 1.00 87.69 100 LEU A C 1
ATOM 729 O O . LEU A 1 100 ? 62.693 4.827 -110.090 1.00 87.69 100 LEU A O 1
ATOM 733 N N . ALA A 1 101 ? 64.071 3.330 -111.044 1.00 88.31 101 ALA A N 1
ATOM 734 C CA . ALA A 1 101 ? 63.290 2.159 -110.656 1.00 88.31 101 ALA A CA 1
ATOM 735 C C . ALA A 1 101 ? 63.335 1.934 -109.135 1.00 88.31 101 ALA A C 1
ATOM 737 O O . ALA A 1 101 ? 62.278 1.800 -108.515 1.00 88.31 101 ALA A O 1
ATOM 738 N N . ASP A 1 102 ? 64.521 2.008 -108.526 1.00 87.00 102 ASP A N 1
ATOM 739 C CA . ASP A 1 102 ? 64.704 1.849 -107.079 1.00 87.00 102 ASP A CA 1
ATOM 740 C C . ASP A 1 102 ? 63.988 2.952 -106.286 1.00 87.00 102 ASP A C 1
ATOM 742 O O . ASP A 1 102 ? 63.324 2.678 -105.283 1.00 87.00 102 ASP A O 1
ATOM 746 N N . MET A 1 103 ? 64.052 4.205 -106.753 1.00 88.00 103 MET A N 1
ATOM 747 C CA . MET A 1 103 ? 63.312 5.311 -106.136 1.00 88.00 103 MET A CA 1
ATOM 748 C C . MET A 1 103 ? 61.798 5.090 -106.191 1.00 88.00 103 MET A C 1
ATOM 750 O O . MET A 1 103 ? 61.108 5.334 -105.201 1.00 88.00 103 MET A O 1
ATOM 754 N N . ARG A 1 104 ? 61.262 4.602 -107.317 1.00 90.62 104 ARG A N 1
ATOM 755 C CA . ARG A 1 104 ? 59.829 4.286 -107.438 1.00 90.62 104 ARG A CA 1
ATOM 756 C C . ARG A 1 104 ? 59.414 3.148 -106.512 1.00 90.62 104 ARG A C 1
ATOM 758 O O . ARG A 1 104 ? 58.371 3.265 -105.875 1.00 90.62 104 ARG A O 1
ATOM 765 N N . ALA A 1 105 ? 60.229 2.100 -106.398 1.00 89.00 105 ALA A N 1
ATOM 766 C CA . ALA A 1 105 ? 59.972 0.992 -105.482 1.00 89.00 105 ALA A CA 1
ATOM 767 C C . ALA A 1 105 ? 59.923 1.473 -104.022 1.00 89.00 105 ALA A C 1
ATOM 769 O O . ALA A 1 105 ? 58.945 1.210 -103.323 1.00 89.00 105 ALA A O 1
ATOM 770 N N . ARG A 1 106 ? 60.904 2.279 -103.591 1.00 89.75 106 ARG A N 1
ATOM 771 C CA . ARG A 1 106 ? 60.931 2.856 -102.235 1.00 89.75 106 ARG A CA 1
ATOM 772 C C . ARG A 1 106 ? 59.757 3.796 -101.961 1.00 89.75 106 ARG A C 1
ATOM 774 O O . ARG A 1 106 ? 59.207 3.780 -100.864 1.00 89.75 106 ARG A O 1
ATOM 781 N N . MET A 1 107 ? 59.344 4.607 -102.939 1.00 88.06 107 MET A N 1
ATOM 782 C CA . MET A 1 107 ? 58.161 5.465 -102.789 1.00 88.06 107 MET A CA 1
ATOM 783 C C . MET A 1 107 ? 56.865 4.653 -102.676 1.00 88.06 107 MET A C 1
ATOM 785 O O . MET A 1 107 ? 55.986 5.023 -101.894 1.00 88.06 107 MET A O 1
ATOM 789 N N . ALA A 1 108 ? 56.741 3.550 -103.418 1.00 88.38 108 ALA A N 1
ATOM 790 C CA . ALA A 1 108 ? 55.593 2.651 -103.321 1.00 88.38 108 ALA A CA 1
ATOM 791 C C . ALA A 1 108 ? 55.541 1.950 -101.954 1.00 88.38 108 ALA A C 1
ATOM 793 O O . ALA A 1 108 ? 54.488 1.933 -101.319 1.00 88.38 108 ALA A O 1
ATOM 794 N N . GLU A 1 109 ? 56.679 1.458 -101.462 1.00 90.88 109 GLU A N 1
ATOM 795 C CA . GLU A 1 109 ? 56.799 0.850 -100.132 1.00 90.88 109 GLU A CA 1
ATOM 796 C C . GLU A 1 109 ? 56.462 1.853 -99.019 1.00 90.88 109 GLU A C 1
ATOM 798 O O . GLU A 1 109 ? 55.641 1.569 -98.149 1.00 90.88 109 GLU A O 1
ATOM 803 N N . MET A 1 110 ? 57.008 3.071 -99.084 1.00 89.88 110 MET A N 1
ATOM 804 C CA . MET A 1 110 ? 56.699 4.126 -98.115 1.00 89.88 110 MET A CA 1
ATOM 805 C C . MET A 1 110 ? 55.211 4.502 -98.140 1.00 89.88 110 MET A C 1
ATOM 807 O O . MET A 1 110 ? 54.599 4.661 -97.085 1.00 89.88 110 MET A O 1
ATOM 811 N N . SER A 1 111 ? 54.605 4.593 -99.327 1.00 89.56 111 SER A N 1
ATOM 812 C CA . SER A 1 111 ? 53.166 4.859 -99.471 1.00 89.56 111 SER A CA 1
ATOM 813 C C . SER A 1 111 ? 52.317 3.726 -98.885 1.00 89.56 111 SER A C 1
ATOM 815 O O . SER A 1 111 ? 51.332 3.997 -98.195 1.00 89.56 111 SER A O 1
ATOM 817 N N . SER A 1 112 ? 52.728 2.470 -99.093 1.00 91.50 112 SER A N 1
ATOM 818 C CA . SER A 1 112 ? 52.102 1.293 -98.484 1.00 91.50 112 SER A CA 1
ATOM 819 C C . SER A 1 112 ? 52.177 1.358 -96.957 1.00 91.50 112 SER A C 1
ATOM 821 O O . SER A 1 112 ? 51.142 1.291 -96.295 1.00 91.50 112 SER A O 1
ATOM 823 N N . ASN A 1 113 ? 53.359 1.619 -96.393 1.00 91.00 113 ASN A N 1
ATOM 824 C CA . ASN A 1 113 ? 53.563 1.718 -94.944 1.00 91.00 113 ASN A CA 1
ATOM 825 C C . ASN A 1 113 ? 52.753 2.864 -94.315 1.00 91.00 113 ASN A C 1
ATOM 827 O O . ASN A 1 113 ? 52.184 2.703 -93.236 1.00 91.00 113 ASN A O 1
ATOM 831 N N . ILE A 1 114 ? 52.636 4.010 -94.997 1.00 89.81 114 ILE A N 1
ATOM 832 C CA . ILE A 1 114 ? 51.775 5.118 -94.554 1.00 89.81 114 ILE A CA 1
ATOM 833 C C . ILE A 1 114 ? 50.303 4.693 -94.563 1.00 89.81 114 ILE A C 1
ATOM 835 O O . ILE A 1 114 ? 49.569 5.010 -93.625 1.00 89.81 114 ILE A O 1
ATOM 839 N N . SER A 1 115 ? 49.853 3.983 -95.601 1.00 88.38 115 SER A N 1
ATOM 840 C CA . SER A 1 115 ? 48.470 3.503 -95.682 1.00 88.38 115 SER A CA 1
ATOM 841 C C . SER A 1 115 ? 48.152 2.468 -94.596 1.00 88.38 115 SER A C 1
ATOM 843 O O . SER A 1 115 ? 47.105 2.558 -93.956 1.00 88.38 115 SER A O 1
ATOM 845 N N . GLU A 1 116 ? 49.090 1.566 -94.302 1.00 90.12 116 GLU A N 1
ATOM 846 C CA . GLU A 1 116 ? 48.963 0.573 -93.237 1.00 90.12 116 GLU A CA 1
ATOM 847 C C . GLU A 1 116 ? 48.971 1.234 -91.851 1.00 90.12 116 GLU A C 1
ATOM 849 O O . GLU A 1 116 ? 48.147 0.901 -90.999 1.00 90.12 116 GLU A O 1
ATOM 854 N N . GLY A 1 117 ? 49.838 2.230 -91.636 1.00 88.88 117 GLY A N 1
ATOM 855 C CA . GLY A 1 117 ? 49.861 3.034 -90.414 1.00 88.88 117 GLY A CA 1
ATOM 856 C C . GLY A 1 117 ? 48.546 3.781 -90.180 1.00 88.88 117 GLY A C 1
ATOM 857 O O . GLY A 1 117 ? 48.004 3.743 -89.075 1.00 88.88 117 GLY A O 1
ATOM 858 N N . LYS A 1 118 ? 47.974 4.391 -91.229 1.00 90.62 118 LYS A N 1
ATOM 859 C CA . LYS A 1 118 ? 46.648 5.033 -91.167 1.00 90.62 118 LYS A CA 1
ATOM 860 C C . LYS A 1 118 ? 45.537 4.029 -90.871 1.00 90.62 118 LYS A C 1
ATOM 862 O O . LYS A 1 118 ? 44.654 4.325 -90.072 1.00 90.62 118 LYS A O 1
ATOM 867 N N . HIS A 1 119 ? 45.588 2.843 -91.476 1.00 90.38 119 HIS A N 1
ATOM 868 C CA . HIS A 1 119 ? 44.614 1.788 -91.208 1.00 90.38 119 HIS A CA 1
ATOM 869 C C . HIS A 1 119 ? 44.687 1.310 -89.751 1.00 90.38 119 HIS A C 1
ATOM 871 O O . HIS A 1 119 ? 43.663 1.259 -89.073 1.00 90.38 119 HIS A O 1
ATOM 877 N N . LYS A 1 120 ? 45.893 1.048 -89.232 1.00 91.81 120 LYS A N 1
ATOM 878 C CA . LYS A 1 120 ? 46.114 0.680 -87.824 1.00 91.81 120 LYS A CA 1
ATOM 879 C C . LYS A 1 120 ? 45.617 1.761 -86.862 1.00 91.81 120 LYS A C 1
ATOM 881 O O . LYS A 1 120 ? 44.943 1.431 -85.890 1.00 91.81 120 LYS A O 1
ATOM 886 N N . ALA A 1 121 ? 45.885 3.036 -87.151 1.00 90.00 121 ALA A N 1
ATOM 887 C CA . ALA A 1 121 ? 45.383 4.152 -86.350 1.00 90.00 121 ALA A CA 1
ATOM 888 C C . ALA A 1 121 ? 43.844 4.195 -86.321 1.00 90.00 121 ALA A C 1
ATOM 890 O O . ALA A 1 121 ? 43.264 4.281 -85.243 1.00 90.00 121 ALA A O 1
ATOM 891 N N . ALA A 1 122 ? 43.186 4.038 -87.474 1.00 90.62 122 ALA A N 1
ATOM 892 C CA . ALA A 1 122 ? 41.724 4.009 -87.558 1.00 90.62 122 ALA A CA 1
ATOM 893 C C . ALA A 1 122 ? 41.108 2.814 -86.803 1.00 90.62 122 ALA A C 1
ATOM 895 O O . ALA A 1 122 ? 40.078 2.956 -86.146 1.00 90.62 122 ALA A O 1
ATOM 896 N N . VAL A 1 123 ? 41.746 1.638 -86.857 1.00 91.19 123 VAL A N 1
ATOM 897 C CA . VAL A 1 123 ? 41.308 0.453 -86.100 1.00 91.19 123 VAL A CA 1
ATOM 898 C C . VAL A 1 123 ? 41.425 0.689 -84.593 1.00 91.19 123 VAL A C 1
ATOM 900 O O . VAL A 1 123 ? 40.484 0.383 -83.859 1.00 91.19 123 VAL A O 1
ATOM 903 N N . LEU A 1 124 ? 42.540 1.259 -84.127 1.00 91.25 124 LEU A N 1
ATOM 904 C CA . LEU A 1 124 ? 42.732 1.588 -82.711 1.00 91.25 124 LEU A CA 1
ATOM 905 C C . LEU A 1 124 ? 41.734 2.647 -82.236 1.00 91.25 124 LEU A C 1
ATOM 907 O O . LEU A 1 124 ? 41.158 2.498 -81.163 1.00 91.25 124 LEU A O 1
ATOM 911 N N . GLU A 1 125 ? 41.471 3.676 -83.041 1.00 91.94 125 GLU A N 1
ATOM 912 C CA . GLU A 1 125 ? 40.466 4.695 -82.731 1.00 91.94 125 GLU A CA 1
ATOM 913 C C . GLU A 1 125 ? 39.064 4.079 -82.613 1.00 91.94 125 GLU A C 1
ATOM 915 O O . GLU A 1 125 ? 38.348 4.334 -81.643 1.00 91.94 125 GLU A O 1
ATOM 920 N N . GLN A 1 126 ? 38.699 3.173 -83.527 1.00 92.19 126 GLN A N 1
ATOM 921 C CA . GLN A 1 126 ? 37.433 2.445 -83.453 1.00 92.19 126 GLN A CA 1
ATOM 922 C C . GLN A 1 126 ? 37.343 1.552 -82.204 1.00 92.19 126 GLN A C 1
ATOM 924 O O . GLN A 1 126 ? 36.281 1.476 -81.582 1.00 92.19 126 GLN A O 1
ATOM 929 N N . GLN A 1 127 ? 38.433 0.881 -81.816 1.00 91.44 127 GLN A N 1
ATOM 930 C CA . GLN A 1 127 ? 38.487 0.103 -80.574 1.00 91.44 127 GLN A CA 1
ATOM 931 C C . GLN A 1 127 ? 38.304 0.999 -79.346 1.00 91.44 127 GLN A C 1
ATOM 933 O O . GLN A 1 127 ? 37.507 0.671 -78.471 1.00 91.44 127 GLN A O 1
ATOM 938 N N . LEU A 1 128 ? 38.952 2.164 -79.319 1.00 90.62 128 LEU A N 1
ATOM 939 C CA . LEU A 1 128 ? 38.847 3.127 -78.223 1.00 90.62 128 LEU A CA 1
ATOM 940 C C . LEU A 1 128 ? 37.413 3.659 -78.071 1.00 90.62 128 LEU A C 1
ATOM 942 O O . LEU A 1 128 ? 36.903 3.761 -76.956 1.00 90.62 128 LEU A O 1
ATOM 946 N N . VAL A 1 129 ? 36.721 3.931 -79.182 1.00 92.44 129 VAL A N 1
ATOM 947 C CA . VAL A 1 129 ? 35.300 4.324 -79.176 1.00 92.44 129 VAL A CA 1
ATOM 948 C C . VAL A 1 129 ? 34.402 3.191 -78.662 1.00 92.44 129 VAL A C 1
ATOM 950 O O . VAL A 1 129 ? 33.499 3.433 -77.855 1.00 92.44 129 VAL A O 1
ATOM 953 N N . ARG A 1 130 ? 34.654 1.940 -79.068 1.00 91.19 130 ARG A N 1
ATOM 954 C CA . ARG A 1 130 ? 33.916 0.769 -78.557 1.00 91.19 130 ARG A CA 1
ATOM 955 C C . ARG A 1 130 ? 34.146 0.550 -77.062 1.00 91.19 130 ARG A C 1
ATOM 957 O O . ARG A 1 130 ? 33.198 0.277 -76.336 1.00 91.19 130 ARG A O 1
ATOM 964 N N . GLU A 1 131 ? 35.375 0.711 -76.581 1.00 90.00 131 GLU A N 1
ATOM 965 C CA . GLU A 1 131 ? 35.661 0.612 -75.150 1.00 90.00 131 GLU A CA 1
ATOM 966 C C . GLU A 1 131 ? 35.005 1.736 -74.350 1.00 90.00 131 GLU A C 1
ATOM 968 O O . GLU A 1 131 ? 34.438 1.466 -73.294 1.00 90.00 131 GLU A O 1
ATOM 973 N N . ARG A 1 132 ? 35.042 2.981 -74.842 1.00 90.69 132 ARG A N 1
ATOM 974 C CA . ARG A 1 132 ? 34.376 4.115 -74.180 1.00 90.69 132 ARG A CA 1
ATOM 975 C C . ARG A 1 132 ? 32.871 3.896 -74.080 1.00 90.69 132 ARG A C 1
ATOM 977 O O . ARG A 1 132 ? 32.336 3.967 -72.981 1.00 90.69 132 ARG A O 1
ATOM 984 N N . SER A 1 133 ? 32.221 3.537 -75.186 1.00 89.38 133 SER A N 1
ATOM 985 C CA . SER A 1 133 ? 30.780 3.242 -75.191 1.00 89.38 133 SER A CA 1
ATOM 986 C C . SER A 1 133 ? 30.417 2.051 -74.297 1.00 89.38 133 SER A C 1
ATOM 988 O O . SER A 1 133 ? 29.418 2.110 -73.586 1.00 89.38 133 SER A O 1
ATOM 990 N N . SER A 1 134 ? 31.247 1.003 -74.253 1.00 91.50 134 SER A N 1
ATOM 991 C CA . SER A 1 134 ? 31.066 -0.126 -73.330 1.00 91.50 134 SER A CA 1
ATOM 992 C C . SER A 1 134 ? 31.187 0.301 -71.861 1.00 91.50 134 SER A C 1
ATOM 994 O O . SER A 1 134 ? 30.324 -0.023 -71.046 1.00 91.50 134 SER A O 1
ATOM 996 N N . ARG A 1 135 ? 32.209 1.095 -71.512 1.00 89.62 135 ARG A N 1
ATOM 997 C CA . ARG A 1 135 ? 32.386 1.621 -70.147 1.00 89.62 135 ARG A CA 1
ATOM 998 C C . ARG A 1 135 ? 31.239 2.541 -69.739 1.00 89.62 135 ARG A C 1
ATOM 1000 O O . ARG A 1 135 ? 30.767 2.434 -68.613 1.00 89.62 135 ARG A O 1
ATOM 1007 N N . GLU A 1 136 ? 30.776 3.407 -70.635 1.00 91.50 136 GLU A N 1
ATOM 1008 C CA . GLU A 1 136 ? 29.615 4.271 -70.396 1.00 91.50 136 GLU A CA 1
ATOM 1009 C C . GLU A 1 136 ? 28.336 3.453 -70.189 1.00 91.50 136 GLU A C 1
ATOM 1011 O O . GLU A 1 136 ? 27.583 3.728 -69.255 1.00 91.50 136 GLU A O 1
ATOM 1016 N N . ALA A 1 137 ? 28.113 2.407 -70.991 1.00 90.75 137 ALA A N 1
ATOM 1017 C CA . ALA A 1 137 ? 26.978 1.504 -70.820 1.00 90.75 137 ALA A CA 1
ATOM 1018 C C . ALA A 1 137 ? 27.018 0.786 -69.461 1.00 90.75 137 ALA A C 1
ATOM 1020 O O . ALA A 1 137 ? 26.010 0.766 -68.757 1.00 90.75 137 ALA A O 1
ATOM 1021 N N . ILE A 1 138 ? 28.183 0.271 -69.053 1.00 90.81 138 ILE A N 1
ATOM 1022 C CA . ILE A 1 138 ? 28.370 -0.374 -67.743 1.00 90.81 138 ILE A CA 1
ATOM 1023 C C . ILE A 1 138 ? 28.161 0.631 -66.604 1.00 90.81 138 ILE A C 1
ATOM 1025 O O . ILE A 1 138 ? 27.461 0.330 -65.642 1.00 90.81 138 ILE A O 1
ATOM 1029 N N . GLN A 1 139 ? 28.718 1.841 -66.704 1.00 91.62 139 GLN A N 1
ATOM 1030 C CA . GLN A 1 139 ? 28.513 2.878 -65.690 1.00 91.62 139 GLN A CA 1
ATOM 1031 C C . GLN A 1 139 ? 27.039 3.267 -65.555 1.00 91.62 139 GLN A C 1
ATOM 1033 O O . GLN A 1 139 ? 26.565 3.476 -64.440 1.00 91.62 139 GLN A O 1
ATOM 1038 N N . ASN A 1 140 ? 26.311 3.363 -66.666 1.00 91.06 140 ASN A N 1
ATOM 1039 C CA . ASN A 1 140 ? 24.883 3.663 -66.639 1.00 91.06 140 ASN A CA 1
ATOM 1040 C C . ASN A 1 140 ? 24.067 2.499 -66.064 1.00 91.06 140 ASN A C 1
ATOM 1042 O O . ASN A 1 140 ? 23.165 2.748 -65.271 1.00 91.06 140 ASN A O 1
ATOM 1046 N N . ALA A 1 141 ? 24.420 1.249 -66.379 1.00 91.75 141 ALA A N 1
ATOM 1047 C CA . ALA A 1 141 ? 23.802 0.073 -65.769 1.00 91.75 141 ALA A CA 1
ATOM 1048 C C . ALA A 1 141 ? 23.994 0.063 -64.242 1.00 91.75 141 ALA A C 1
ATOM 1050 O O . ALA A 1 141 ? 23.015 -0.014 -63.509 1.00 91.75 141 ALA A O 1
ATOM 1051 N N . LEU A 1 142 ? 25.224 0.276 -63.759 1.00 90.88 142 LEU A N 1
ATOM 1052 C CA . LEU A 1 142 ? 25.519 0.346 -62.322 1.00 90.88 142 LEU A CA 1
ATOM 1053 C C . LEU A 1 142 ? 24.798 1.507 -61.622 1.00 90.88 142 LEU A C 1
ATOM 1055 O O . LEU A 1 142 ? 24.347 1.366 -60.488 1.00 90.88 142 LEU A O 1
ATOM 1059 N N . ARG A 1 143 ? 24.671 2.668 -62.281 1.00 92.19 143 ARG A N 1
ATOM 1060 C CA . ARG A 1 143 ? 23.878 3.787 -61.743 1.00 92.19 143 ARG A CA 1
ATOM 1061 C C . ARG A 1 143 ? 22.405 3.415 -61.610 1.00 92.19 143 ARG A C 1
ATOM 1063 O O . ARG A 1 143 ? 21.806 3.757 -60.596 1.00 92.19 143 ARG A O 1
ATOM 1070 N N . ASN A 1 144 ? 21.845 2.725 -62.598 1.00 92.50 144 ASN A N 1
ATOM 1071 C CA . ASN A 1 144 ? 20.456 2.280 -62.555 1.00 92.50 144 ASN A CA 1
ATOM 1072 C C . ASN A 1 144 ? 20.244 1.243 -61.444 1.00 92.50 144 ASN A C 1
ATOM 1074 O O . ASN A 1 144 ? 19.345 1.426 -60.632 1.00 92.50 144 ASN A O 1
ATOM 1078 N N . GLU A 1 145 ? 21.122 0.245 -61.318 1.00 92.81 145 GLU A N 1
ATOM 1079 C CA . GLU A 1 145 ? 21.073 -0.747 -60.229 1.00 92.81 145 GLU A CA 1
ATOM 1080 C C . GLU A 1 145 ? 21.166 -0.095 -58.840 1.00 92.81 145 GLU A C 1
ATOM 1082 O O . GLU A 1 145 ? 20.471 -0.497 -57.903 1.00 92.81 145 GLU A O 1
ATOM 1087 N N . LEU A 1 146 ? 21.993 0.947 -58.694 1.00 89.69 146 LEU A N 1
ATOM 1088 C CA . LEU A 1 146 ? 22.103 1.705 -57.447 1.00 89.69 146 LEU A CA 1
ATOM 1089 C C . LEU A 1 146 ? 20.809 2.468 -57.125 1.00 89.69 146 LEU A C 1
ATOM 1091 O O . LEU A 1 146 ? 20.404 2.524 -55.962 1.00 89.69 146 LEU A O 1
ATOM 1095 N N . VAL A 1 147 ? 20.165 3.062 -58.134 1.00 93.50 147 VAL A N 1
ATOM 1096 C CA . VAL A 1 147 ? 18.873 3.745 -57.974 1.00 93.50 147 VAL A CA 1
ATOM 1097 C C . VAL A 1 147 ? 17.782 2.742 -57.606 1.00 93.50 147 VAL A C 1
ATOM 1099 O O . VAL A 1 147 ? 17.081 2.966 -56.622 1.00 93.50 147 VAL A O 1
ATOM 1102 N N . GLU A 1 148 ? 17.698 1.611 -58.305 1.00 92.62 148 GLU A N 1
ATOM 1103 C CA . GLU A 1 148 ? 16.741 0.539 -58.008 1.00 92.62 148 GLU A CA 1
ATOM 1104 C C . GLU A 1 148 ? 16.933 -0.011 -56.589 1.00 92.62 148 GLU A C 1
ATOM 1106 O O . GLU A 1 148 ? 15.971 -0.125 -55.829 1.00 92.62 148 GLU A O 1
ATOM 1111 N N . SER A 1 149 ? 18.178 -0.267 -56.179 1.00 90.62 149 SER A N 1
ATOM 1112 C CA . SER A 1 149 ? 18.493 -0.730 -54.820 1.00 90.62 149 SER A CA 1
ATOM 1113 C C . SER A 1 149 ? 18.104 0.307 -53.760 1.00 90.62 149 SER A C 1
ATOM 1115 O O . SER A 1 149 ? 17.573 -0.037 -52.704 1.00 90.62 149 SER A O 1
ATOM 1117 N N . LYS A 1 150 ? 18.329 1.599 -54.034 1.00 91.31 150 LYS A N 1
ATOM 1118 C CA . LYS A 1 150 ? 17.919 2.694 -53.144 1.00 91.31 150 LYS A CA 1
ATOM 1119 C C . LYS A 1 150 ? 16.397 2.773 -53.011 1.00 91.31 150 LYS A C 1
ATOM 1121 O O . LYS A 1 150 ? 15.900 2.995 -51.907 1.00 91.31 150 LYS A O 1
ATOM 1126 N N . GLU A 1 151 ? 15.663 2.611 -54.107 1.00 93.50 151 GLU A N 1
ATOM 1127 C CA . GLU A 1 151 ? 14.198 2.603 -54.106 1.00 93.50 151 GLU A CA 1
ATOM 1128 C C . GLU A 1 151 ? 13.642 1.391 -53.353 1.00 93.50 151 GLU A C 1
ATOM 1130 O O . GLU A 1 151 ? 12.760 1.556 -52.509 1.00 93.50 151 GLU A O 1
ATOM 1135 N N . GLN A 1 152 ? 14.212 0.200 -53.561 1.00 91.81 152 GLN A N 1
ATOM 1136 C CA . GLN A 1 152 ? 13.851 -1.009 -52.815 1.00 91.81 152 GLN A CA 1
ATOM 1137 C C . GLN A 1 152 ? 14.076 -0.834 -51.309 1.00 91.81 152 GLN A C 1
ATOM 1139 O O . GLN A 1 152 ? 13.158 -1.066 -50.522 1.00 91.81 152 GLN A O 1
ATOM 1144 N N . LEU A 1 153 ? 15.244 -0.328 -50.900 1.00 90.25 153 LEU A N 1
ATOM 1145 C CA . LEU A 1 153 ? 15.526 -0.036 -49.491 1.00 90.25 153 LEU A CA 1
ATOM 1146 C C . LEU A 1 153 ? 14.565 1.009 -48.912 1.00 90.25 153 LEU A C 1
ATOM 1148 O O . LEU A 1 153 ? 14.130 0.880 -47.769 1.00 90.25 153 LEU A O 1
ATOM 1152 N N . ALA A 1 154 ? 14.193 2.036 -49.680 1.00 91.06 154 ALA A N 1
ATOM 1153 C CA . ALA A 1 154 ? 13.215 3.025 -49.232 1.00 91.06 154 ALA A CA 1
ATOM 1154 C C . ALA A 1 154 ? 11.829 2.396 -48.999 1.00 91.06 154 ALA A C 1
ATOM 1156 O O . ALA A 1 154 ? 11.174 2.713 -48.000 1.00 91.06 154 ALA A O 1
ATOM 1157 N N . VAL A 1 155 ? 11.405 1.479 -49.876 1.00 93.81 155 VAL A N 1
ATOM 1158 C CA . VAL A 1 155 ? 10.158 0.714 -49.728 1.00 93.81 155 VAL A CA 1
ATOM 1159 C C . VAL A 1 155 ? 10.216 -0.201 -48.504 1.00 93.81 155 VAL A C 1
ATOM 1161 O O . VAL A 1 155 ? 9.273 -0.206 -47.712 1.00 93.81 155 VAL A O 1
ATOM 1164 N N . GLU A 1 156 ? 11.316 -0.924 -48.291 1.00 91.19 156 GLU A N 1
ATOM 1165 C CA . GLU A 1 156 ? 11.489 -1.791 -47.118 1.00 91.19 156 GLU A CA 1
ATOM 1166 C C . GLU A 1 156 ? 11.500 -0.997 -45.810 1.00 91.19 156 GLU A C 1
ATOM 1168 O O . GLU A 1 156 ? 10.780 -1.346 -44.874 1.00 91.19 156 GLU A O 1
ATOM 1173 N N . ILE A 1 157 ? 12.227 0.124 -45.754 1.00 90.00 157 ILE A N 1
ATOM 1174 C CA . ILE A 1 157 ? 12.218 1.026 -44.594 1.00 90.00 157 ILE A CA 1
ATOM 1175 C C . ILE A 1 157 ? 10.797 1.528 -44.322 1.00 90.00 157 ILE A C 1
ATOM 1177 O O . ILE A 1 157 ? 10.372 1.589 -43.166 1.00 90.00 157 ILE A O 1
ATOM 1181 N N . HIS A 1 158 ? 10.046 1.891 -45.365 1.00 91.25 158 HIS A N 1
ATOM 1182 C CA . HIS A 1 158 ? 8.664 2.330 -45.205 1.00 91.25 158 HIS A CA 1
ATOM 1183 C C . HIS A 1 158 ? 7.765 1.207 -44.672 1.00 91.25 158 HIS A C 1
ATOM 1185 O O . HIS A 1 158 ? 6.995 1.441 -43.739 1.00 91.25 158 HIS A O 1
ATOM 1191 N N . LYS A 1 159 ? 7.906 -0.010 -45.205 1.00 92.88 159 LYS A N 1
ATOM 1192 C CA . LYS A 1 159 ? 7.170 -1.198 -44.759 1.00 92.88 159 LYS A CA 1
ATOM 1193 C C . LYS A 1 159 ? 7.458 -1.518 -43.291 1.00 92.88 159 LYS A C 1
ATOM 1195 O O . LYS A 1 159 ? 6.521 -1.622 -42.508 1.00 92.88 159 LYS A O 1
ATOM 1200 N N . VAL A 1 160 ? 8.730 -1.562 -42.893 1.00 89.69 160 VAL A N 1
ATOM 1201 C CA . VAL A 1 160 ? 9.138 -1.810 -41.499 1.00 89.69 160 VAL A CA 1
ATOM 1202 C C . VAL A 1 160 ? 8.606 -0.723 -40.563 1.00 89.69 160 VAL A C 1
ATOM 1204 O O . VAL A 1 160 ? 8.134 -1.024 -39.468 1.00 89.69 160 VAL A O 1
ATOM 1207 N N . ARG A 1 161 ? 8.620 0.550 -40.984 1.00 90.44 161 ARG A N 1
ATOM 1208 C CA . ARG A 1 161 ? 8.024 1.645 -40.199 1.00 90.44 161 ARG A CA 1
ATOM 1209 C C . ARG A 1 161 ? 6.515 1.482 -40.034 1.00 90.44 161 ARG A C 1
ATOM 1211 O O . ARG A 1 161 ? 6.011 1.727 -38.942 1.00 90.44 161 ARG A O 1
ATOM 1218 N N . GLN A 1 162 ? 5.800 1.084 -41.086 1.00 92.81 162 GLN A N 1
ATOM 1219 C CA . GLN A 1 162 ? 4.360 0.835 -41.007 1.00 92.81 162 GLN A CA 1
ATOM 1220 C C . GLN A 1 162 ? 4.031 -0.375 -40.126 1.00 92.81 162 GLN A C 1
ATOM 1222 O O . GLN A 1 162 ? 3.132 -0.277 -39.296 1.00 92.81 162 GLN A O 1
ATOM 1227 N N . GLU A 1 163 ? 4.765 -1.481 -40.263 1.00 90.94 163 GLU A N 1
ATOM 1228 C CA . GLU A 1 163 ? 4.597 -2.676 -39.426 1.00 90.94 163 GLU A CA 1
ATOM 1229 C C . GLU A 1 163 ? 4.899 -2.372 -37.956 1.00 90.94 163 GLU A C 1
ATOM 1231 O O . GLU A 1 163 ? 4.102 -2.705 -37.084 1.00 90.94 163 GLU A O 1
ATOM 1236 N N . SER A 1 164 ? 5.990 -1.656 -37.672 1.00 86.00 164 SER A N 1
ATOM 1237 C CA . SER A 1 164 ? 6.327 -1.205 -36.317 1.00 86.00 164 SER A CA 1
ATOM 1238 C C . SER A 1 164 ? 5.239 -0.306 -35.726 1.00 86.00 164 SER A C 1
ATOM 1240 O O . SER A 1 164 ? 4.794 -0.536 -34.603 1.00 86.00 164 SER A O 1
ATOM 1242 N N . LYS A 1 165 ? 4.744 0.669 -36.500 1.00 92.94 165 LYS A N 1
ATOM 1243 C CA . LYS A 1 165 ? 3.636 1.531 -36.074 1.00 92.94 165 LYS A CA 1
ATOM 1244 C C . LYS A 1 165 ? 2.376 0.719 -35.779 1.00 92.94 165 LYS A C 1
ATOM 1246 O O . LYS A 1 165 ? 1.767 0.919 -34.739 1.00 92.94 165 LYS A O 1
ATOM 1251 N N . ARG A 1 166 ? 2.014 -0.216 -36.657 1.00 92.50 166 ARG A N 1
ATOM 1252 C CA . ARG A 1 166 ? 0.848 -1.083 -36.469 1.00 92.50 166 ARG A CA 1
ATOM 1253 C C . ARG A 1 166 ? 0.979 -1.943 -35.212 1.00 92.50 166 ARG A C 1
ATOM 1255 O O . ARG A 1 166 ? 0.038 -1.996 -34.433 1.00 92.50 166 ARG A O 1
ATOM 1262 N N . ASN A 1 167 ? 2.140 -2.552 -34.986 1.00 90.88 167 ASN A N 1
ATOM 1263 C CA . ASN A 1 167 ? 2.398 -3.355 -33.790 1.00 90.88 167 ASN A CA 1
ATOM 1264 C C . ASN A 1 167 ? 2.329 -2.504 -32.512 1.00 90.88 167 ASN A C 1
ATOM 1266 O O . ASN A 1 167 ? 1.812 -2.962 -31.495 1.00 90.88 167 ASN A O 1
ATOM 1270 N N . LEU A 1 168 ? 2.826 -1.263 -32.560 1.00 89.50 168 LEU A N 1
ATOM 1271 C CA . LEU A 1 168 ? 2.694 -0.310 -31.457 1.00 89.50 168 LEU A CA 1
ATOM 1272 C C . LEU A 1 168 ? 1.231 0.073 -31.216 1.00 89.50 168 LEU A C 1
ATOM 1274 O O . LEU A 1 168 ? 0.796 0.051 -30.071 1.00 89.50 168 LEU A O 1
ATOM 1278 N N . ASP A 1 169 ? 0.466 0.372 -32.266 1.00 91.50 169 ASP A N 1
ATOM 1279 C CA . ASP A 1 169 ? -0.957 0.711 -32.160 1.00 91.50 169 ASP A CA 1
ATOM 1280 C C . ASP A 1 169 ? -1.772 -0.476 -31.600 1.00 91.50 169 ASP A C 1
ATOM 1282 O O . ASP A 1 169 ? -2.618 -0.291 -30.723 1.00 91.50 169 ASP A O 1
ATOM 1286 N N . GLU A 1 170 ? -1.476 -1.707 -32.034 1.00 91.88 170 GLU A N 1
ATOM 1287 C CA . GLU A 1 170 ? -2.076 -2.943 -31.508 1.00 91.88 170 GLU A CA 1
ATOM 1288 C C . GLU A 1 170 ? -1.708 -3.168 -30.029 1.00 91.88 170 GLU A C 1
ATOM 1290 O O . GLU A 1 170 ? -2.585 -3.470 -29.216 1.00 91.88 170 GLU A O 1
ATOM 1295 N N . ALA A 1 171 ? -0.447 -2.947 -29.639 1.00 87.25 171 ALA A N 1
ATOM 1296 C CA . ALA A 1 171 ? -0.010 -3.047 -28.245 1.00 87.25 171 ALA A CA 1
ATOM 1297 C C . ALA A 1 171 ? -0.650 -1.970 -27.352 1.00 87.25 171 ALA A C 1
ATOM 1299 O O . ALA A 1 171 ? -1.098 -2.271 -26.245 1.00 87.25 171 ALA A O 1
ATOM 1300 N N . VAL A 1 172 ? -0.738 -0.726 -27.833 1.00 90.38 172 VAL A N 1
ATOM 1301 C CA . VAL A 1 172 ? -1.405 0.379 -27.128 1.00 90.38 172 VAL A CA 1
ATOM 1302 C C . VAL A 1 172 ? -2.890 0.077 -26.954 1.00 90.38 172 VAL A C 1
ATOM 1304 O O . VAL A 1 172 ? -3.413 0.251 -25.854 1.00 90.38 172 VAL A O 1
ATOM 1307 N N . SER A 1 173 ? -3.563 -0.420 -27.993 1.00 89.31 173 SER A N 1
ATOM 1308 C CA . SER A 1 173 ? -4.969 -0.820 -27.908 1.00 89.31 173 SER A CA 1
ATOM 1309 C C . SER A 1 173 ? -5.175 -1.975 -26.920 1.00 89.31 173 SER A C 1
ATOM 1311 O O . SER A 1 173 ? -6.082 -1.908 -26.088 1.00 89.31 173 SER A O 1
ATOM 1313 N N . GLY A 1 174 ? -4.294 -2.982 -26.931 1.00 90.81 174 GLY A N 1
ATOM 1314 C CA . GLY A 1 174 ? -4.319 -4.086 -25.969 1.00 90.81 174 GLY A CA 1
ATOM 1315 C C . GLY A 1 174 ? -4.122 -3.622 -24.522 1.00 90.81 174 GLY A C 1
ATOM 1316 O O . GLY A 1 174 ? -4.875 -4.027 -23.636 1.00 90.81 174 GLY A O 1
ATOM 1317 N N . LEU A 1 175 ? -3.169 -2.717 -24.277 1.00 87.94 175 LEU A N 1
ATOM 1318 C CA . LEU A 1 175 ? -2.949 -2.120 -22.956 1.00 87.94 175 LEU A CA 1
ATOM 1319 C C . LEU A 1 175 ? -4.139 -1.263 -22.509 1.00 87.94 175 LEU A C 1
ATOM 1321 O O . LEU A 1 175 ? -4.561 -1.363 -21.360 1.00 87.94 175 LEU A O 1
ATOM 1325 N N . GLN A 1 176 ? -4.729 -0.462 -23.401 1.00 88.56 176 GLN A N 1
ATOM 1326 C CA . GLN A 1 176 ? -5.938 0.311 -23.095 1.00 88.56 176 GLN A CA 1
ATOM 1327 C C . GLN A 1 176 ? -7.108 -0.597 -22.704 1.00 88.56 176 GLN A C 1
ATOM 1329 O O . GLN A 1 176 ? -7.820 -0.298 -21.745 1.00 88.56 176 GLN A O 1
ATOM 1334 N N . GLN A 1 177 ? -7.284 -1.720 -23.402 1.00 90.69 177 GLN A N 1
ATOM 1335 C CA . GLN A 1 177 ? -8.317 -2.695 -23.075 1.00 90.69 177 GLN A CA 1
ATOM 1336 C C . GLN A 1 177 ? -8.061 -3.357 -21.713 1.00 90.69 177 GLN A C 1
ATOM 1338 O O . GLN A 1 177 ? -8.990 -3.475 -20.917 1.00 90.69 177 GLN A O 1
ATOM 1343 N N . GLN A 1 178 ? -6.815 -3.731 -21.404 1.00 88.56 178 GLN A N 1
ATOM 1344 C CA . GLN A 1 178 ? -6.452 -4.264 -20.084 1.00 88.56 178 GLN A CA 1
ATOM 1345 C C . GLN A 1 178 ? -6.706 -3.251 -18.966 1.00 88.56 178 GLN A C 1
ATOM 1347 O O . GLN A 1 178 ? -7.277 -3.609 -17.940 1.00 88.56 178 GLN A O 1
ATOM 1352 N N . VAL A 1 179 ? -6.348 -1.981 -19.174 1.00 89.38 179 VAL A N 1
ATOM 1353 C CA . VAL A 1 179 ? -6.625 -0.905 -18.213 1.00 89.38 179 VAL A CA 1
ATOM 1354 C C . VAL A 1 179 ? -8.127 -0.731 -18.003 1.00 89.38 179 VAL A C 1
ATOM 1356 O O . VAL A 1 179 ? -8.557 -0.580 -16.865 1.00 89.38 179 VAL A O 1
ATOM 1359 N N . GLN A 1 180 ? -8.943 -0.795 -19.059 1.00 89.31 180 GLN A N 1
ATOM 1360 C CA . GLN A 1 180 ? -10.402 -0.728 -18.925 1.00 89.31 180 GLN A CA 1
ATOM 1361 C C . GLN A 1 180 ? -10.982 -1.930 -18.174 1.00 89.31 180 GLN A C 1
ATOM 1363 O O . GLN A 1 180 ? -11.875 -1.744 -17.350 1.00 89.31 180 GLN A O 1
ATOM 1368 N N . ILE A 1 181 ? -10.480 -3.142 -18.431 1.00 90.25 181 ILE A N 1
ATOM 1369 C CA . ILE A 1 181 ? -10.897 -4.352 -17.709 1.00 90.25 181 ILE A CA 1
ATOM 1370 C C . ILE A 1 181 ? -10.544 -4.220 -16.227 1.00 90.25 181 ILE A C 1
ATOM 1372 O O . ILE A 1 181 ? -11.431 -4.350 -15.392 1.00 90.25 181 ILE A O 1
ATOM 1376 N N . LEU A 1 182 ? -9.297 -3.867 -15.903 1.00 87.75 182 LEU A N 1
ATOM 1377 C CA . LEU A 1 182 ? -8.855 -3.675 -14.520 1.00 87.75 182 LEU A CA 1
ATOM 1378 C C . LEU A 1 182 ? -9.624 -2.550 -13.823 1.00 87.75 182 LEU A C 1
ATOM 1380 O O . LEU A 1 182 ? -10.016 -2.698 -12.670 1.00 87.75 182 LEU A O 1
ATOM 1384 N N . ALA A 1 183 ? -9.880 -1.433 -14.509 1.00 86.25 183 ALA A N 1
ATOM 1385 C CA . ALA A 1 183 ? -10.677 -0.338 -13.963 1.00 86.25 183 ALA A CA 1
ATOM 1386 C C . ALA A 1 183 ? -12.109 -0.789 -13.650 1.00 86.25 183 ALA A C 1
ATOM 1388 O O . ALA A 1 183 ? -12.652 -0.426 -12.607 1.00 86.25 183 ALA A O 1
ATOM 1389 N N . LYS A 1 184 ? -12.703 -1.611 -14.523 1.00 90.38 184 LYS A N 1
ATOM 1390 C CA . LYS A 1 184 ? -14.026 -2.188 -14.299 1.00 90.38 184 LYS A CA 1
ATOM 1391 C C . LYS A 1 184 ? -14.022 -3.183 -13.139 1.00 90.38 184 LYS A C 1
ATOM 1393 O O . LYS A 1 184 ? -14.854 -3.053 -12.255 1.00 90.38 184 LYS A O 1
ATOM 1398 N N . GLU A 1 185 ? -13.064 -4.105 -13.084 1.00 88.38 185 GLU A N 1
ATOM 1399 C CA . GLU A 1 185 ? -12.917 -5.055 -11.972 1.00 88.38 185 GLU A CA 1
ATOM 1400 C C . GLU A 1 185 ? -12.724 -4.337 -10.630 1.00 88.38 185 GLU A C 1
ATOM 1402 O O . GLU A 1 185 ? -13.333 -4.712 -9.628 1.00 88.38 185 GLU A O 1
ATOM 1407 N N . HIS A 1 186 ? -11.924 -3.267 -10.607 1.00 86.88 186 HIS A N 1
ATOM 1408 C CA . HIS A 1 186 ? -11.769 -2.424 -9.425 1.00 86.88 186 HIS A CA 1
ATOM 1409 C C . HIS A 1 186 ? -13.066 -1.703 -9.049 1.00 86.88 186 HIS A C 1
ATOM 1411 O O . HIS A 1 186 ? -13.385 -1.647 -7.863 1.00 86.88 186 HIS A O 1
ATOM 1417 N N . SER A 1 187 ? -13.812 -1.174 -10.024 1.00 88.31 187 SER A N 1
ATOM 1418 C CA . SER A 1 187 ? -15.116 -0.543 -9.788 1.00 88.31 187 SER A CA 1
ATOM 1419 C C . SER A 1 187 ? -16.114 -1.542 -9.205 1.00 88.31 187 SER A C 1
ATOM 1421 O O . SER A 1 187 ? -16.677 -1.289 -8.145 1.00 88.31 187 SER A O 1
ATOM 1423 N N . ASP A 1 188 ? -16.258 -2.711 -9.829 1.00 88.06 188 ASP A N 1
ATOM 1424 C CA . ASP A 1 188 ? -17.172 -3.771 -9.396 1.00 88.06 188 ASP A CA 1
ATOM 1425 C C . ASP A 1 188 ? -16.795 -4.278 -7.984 1.00 88.06 188 ASP A C 1
ATOM 1427 O O . ASP A 1 188 ? -17.657 -4.503 -7.131 1.00 88.06 188 ASP A O 1
ATOM 1431 N N . ALA A 1 189 ? -15.495 -4.401 -7.685 1.00 88.81 189 ALA A N 1
ATOM 1432 C CA . ALA A 1 189 ? -15.009 -4.772 -6.355 1.00 88.81 189 ALA A CA 1
ATOM 1433 C C . ALA A 1 189 ? -15.268 -3.684 -5.298 1.00 88.81 189 ALA A C 1
ATOM 1435 O O . ALA A 1 189 ? -15.550 -4.008 -4.140 1.00 88.81 189 ALA A O 1
ATOM 1436 N N . LEU A 1 190 ? -15.166 -2.404 -5.668 1.00 85.31 190 LEU A N 1
ATOM 1437 C CA . LEU A 1 190 ? -15.498 -1.285 -4.785 1.00 85.31 190 LEU A CA 1
ATOM 1438 C C . LEU A 1 190 ? -17.001 -1.219 -4.519 1.00 85.31 190 LEU A C 1
ATOM 1440 O O . LEU A 1 190 ? -17.386 -1.095 -3.360 1.00 85.31 190 LEU A O 1
ATOM 1444 N N . GLU A 1 191 ? -17.837 -1.383 -5.544 1.00 87.25 191 GLU A N 1
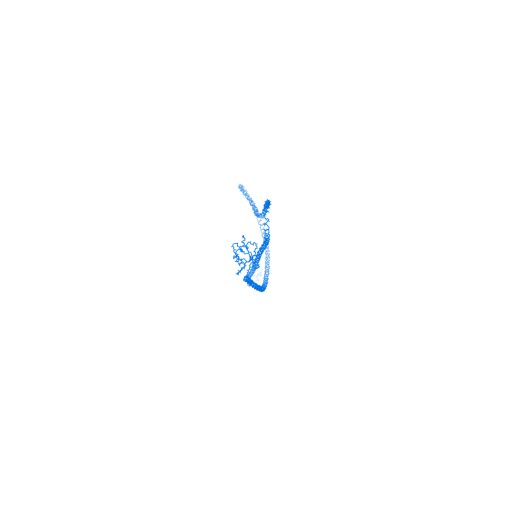ATOM 1445 C CA . GLU A 1 191 ? -19.296 -1.440 -5.401 1.00 87.25 191 GLU A CA 1
ATOM 1446 C C . GLU A 1 191 ? -19.726 -2.618 -4.516 1.00 87.25 191 GLU A C 1
ATOM 1448 O O . GLU A 1 191 ? -20.550 -2.456 -3.614 1.00 87.25 191 GLU A O 1
ATOM 1453 N N . SER A 1 192 ? -19.115 -3.793 -4.700 1.00 90.00 192 SER A N 1
ATOM 1454 C CA . SER A 1 192 ? -19.354 -4.959 -3.844 1.00 90.00 192 SER A CA 1
ATOM 1455 C C . SER A 1 192 ? -18.957 -4.700 -2.386 1.00 90.00 192 SER A C 1
ATOM 1457 O O . SER A 1 192 ? -19.723 -5.016 -1.471 1.00 90.00 192 SER A O 1
ATOM 1459 N N . LYS A 1 193 ? -17.795 -4.073 -2.146 1.00 87.94 193 LYS A N 1
ATOM 1460 C CA . LYS A 1 193 ? -17.369 -3.672 -0.795 1.00 87.94 193 LYS A CA 1
ATOM 1461 C C . LYS A 1 193 ? -18.297 -2.625 -0.190 1.00 87.94 193 LYS A C 1
ATOM 1463 O O . LYS A 1 193 ? -18.614 -2.721 0.991 1.00 87.94 193 LYS A O 1
ATOM 1468 N N . GLU A 1 194 ? -18.743 -1.645 -0.969 1.00 86.06 194 GLU A N 1
ATOM 1469 C CA . GLU A 1 194 ? -19.683 -0.622 -0.510 1.00 86.06 194 GLU A CA 1
ATOM 1470 C C . GLU A 1 194 ? -21.023 -1.249 -0.109 1.00 86.06 194 GLU A C 1
ATOM 1472 O O . GLU A 1 194 ? -21.567 -0.911 0.943 1.00 86.06 194 GLU A O 1
ATOM 1477 N N . ALA A 1 195 ? -21.531 -2.201 -0.895 1.00 87.31 195 ALA A N 1
ATOM 1478 C CA . ALA A 1 195 ? -22.741 -2.946 -0.564 1.00 87.31 195 ALA A CA 1
ATOM 1479 C C . ALA A 1 195 ? -22.582 -3.744 0.742 1.00 87.31 195 ALA A C 1
ATOM 1481 O O . ALA A 1 195 ? -23.429 -3.630 1.629 1.00 87.31 195 ALA A O 1
ATOM 1482 N N . ALA A 1 196 ? -21.469 -4.468 0.905 1.00 87.19 196 ALA A N 1
ATOM 1483 C CA . ALA A 1 196 ? -21.180 -5.224 2.125 1.00 87.19 196 ALA A CA 1
ATOM 1484 C C . ALA A 1 196 ? -21.042 -4.315 3.360 1.00 87.19 196 ALA A C 1
ATOM 1486 O O . ALA A 1 196 ? -21.534 -4.642 4.438 1.00 87.19 196 ALA A O 1
ATOM 1487 N N . LEU A 1 197 ? -20.417 -3.143 3.208 1.00 84.94 197 LEU A N 1
ATOM 1488 C CA . LEU A 1 197 ? -20.302 -2.157 4.284 1.00 84.94 197 LEU A CA 1
ATOM 1489 C C . LEU A 1 197 ? -21.654 -1.530 4.637 1.00 84.94 197 LEU A C 1
ATOM 1491 O O . LEU A 1 197 ? -21.932 -1.328 5.818 1.00 84.94 197 LEU A O 1
ATOM 1495 N N . LYS A 1 198 ? -22.515 -1.252 3.648 1.00 88.19 198 LYS A N 1
ATOM 1496 C CA . LYS A 1 198 ? -23.889 -0.783 3.893 1.00 88.19 198 LYS A CA 1
ATOM 1497 C C . LYS A 1 198 ? -24.699 -1.820 4.665 1.00 88.19 198 LYS A C 1
ATOM 1499 O O . LYS A 1 198 ? -25.387 -1.450 5.612 1.00 88.19 198 LYS A O 1
ATOM 1504 N N . GLU A 1 199 ? -24.593 -3.093 4.299 1.00 87.31 199 GLU A N 1
ATOM 1505 C CA . GLU A 1 199 ? -25.266 -4.190 5.000 1.00 87.31 199 GLU A CA 1
ATOM 1506 C C . GLU A 1 199 ? -24.732 -4.358 6.431 1.00 87.31 199 GLU A C 1
ATOM 1508 O O . GLU A 1 199 ? -25.519 -4.421 7.377 1.00 87.31 199 GLU A O 1
ATOM 1513 N N . ALA A 1 200 ? -23.408 -4.324 6.620 1.00 84.81 200 ALA A N 1
ATOM 1514 C CA . ALA A 1 200 ? -22.787 -4.382 7.941 1.00 84.81 200 ALA A CA 1
ATOM 1515 C C . ALA A 1 200 ? -23.239 -3.213 8.831 1.00 84.81 200 ALA A C 1
ATOM 1517 O O . ALA A 1 200 ? -23.656 -3.444 9.966 1.00 84.81 200 ALA A O 1
ATOM 1518 N N . LEU A 1 201 ? -23.257 -1.984 8.302 1.00 83.38 201 LEU A N 1
ATOM 1519 C CA . LEU A 1 201 ? -23.716 -0.792 9.018 1.00 83.38 201 LEU A CA 1
ATOM 1520 C C . LEU A 1 201 ? -25.212 -0.863 9.370 1.00 83.38 201 LEU A C 1
ATOM 1522 O O . LEU A 1 201 ? -25.619 -0.473 10.467 1.00 83.38 201 LEU A O 1
ATOM 1526 N N . GLN A 1 202 ? -26.047 -1.382 8.468 1.00 86.88 202 GLN A N 1
ATOM 1527 C CA . GLN A 1 202 ? -27.462 -1.634 8.755 1.00 86.88 202 GLN A CA 1
ATOM 1528 C C . GLN A 1 202 ? -27.628 -2.693 9.852 1.00 86.88 202 GLN A C 1
ATOM 1530 O O . GLN A 1 202 ? -28.414 -2.496 10.777 1.00 86.88 202 GLN A O 1
ATOM 1535 N N . SER A 1 203 ? -26.847 -3.774 9.810 1.00 84.56 203 SER A N 1
ATOM 1536 C CA . SER A 1 203 ? -26.873 -4.810 10.848 1.00 84.56 203 SER A CA 1
ATOM 1537 C C . SER A 1 203 ? -26.421 -4.277 12.214 1.00 84.56 203 SER A C 1
ATOM 1539 O O . SER A 1 203 ? -27.059 -4.561 13.228 1.00 84.56 203 SER A O 1
ATOM 1541 N N . GLU A 1 204 ? -25.377 -3.443 12.237 1.00 83.00 204 GLU A N 1
ATOM 1542 C CA . GLU A 1 204 ? -24.825 -2.853 13.452 1.00 83.00 204 GLU A CA 1
ATOM 1543 C C . GLU A 1 204 ? -25.786 -1.817 14.039 1.00 83.00 204 GLU A C 1
ATOM 1545 O O . GLU A 1 204 ? -26.046 -1.830 15.240 1.00 83.00 204 GLU A O 1
ATOM 1550 N N . SER A 1 205 ? -26.377 -0.953 13.207 1.00 80.50 205 SER A N 1
ATOM 1551 C CA . SER A 1 205 ? -27.382 0.016 13.665 1.00 80.50 205 SER A CA 1
ATOM 1552 C C . SER A 1 205 ? -28.634 -0.674 14.216 1.00 80.50 205 SER A C 1
ATOM 1554 O O . SER A 1 205 ? -29.132 -0.272 15.266 1.00 80.50 205 SER A O 1
ATOM 1556 N N . ALA A 1 206 ? -29.090 -1.763 13.588 1.00 82.50 206 ALA A N 1
ATOM 1557 C CA . ALA A 1 206 ? -30.186 -2.584 14.101 1.00 82.50 206 ALA A CA 1
ATOM 1558 C C . ALA A 1 206 ? -29.814 -3.355 15.383 1.00 82.50 206 ALA A C 1
ATOM 1560 O O . ALA A 1 206 ? -30.688 -3.641 16.203 1.00 82.50 206 ALA A O 1
ATOM 1561 N N . GLY A 1 207 ? -28.541 -3.723 15.556 1.00 84.69 207 GLY A N 1
ATOM 1562 C CA . GLY A 1 207 ? -28.004 -4.306 16.790 1.00 84.69 207 GLY A CA 1
ATOM 1563 C C . GLY A 1 207 ? -28.009 -3.295 17.933 1.00 84.69 207 GLY A C 1
ATOM 1564 O O . GLY A 1 207 ? -28.651 -3.522 18.952 1.00 84.69 207 GLY A O 1
ATOM 1565 N N . ARG A 1 208 ? -27.422 -2.115 17.706 1.00 79.25 208 ARG A N 1
ATOM 1566 C CA . ARG A 1 208 ? -27.385 -1.017 18.684 1.00 79.25 208 ARG A CA 1
ATOM 1567 C C . ARG A 1 208 ? -28.776 -0.564 19.119 1.00 79.25 208 ARG A C 1
ATOM 1569 O O . ARG A 1 208 ? -28.959 -0.241 20.287 1.00 79.25 208 ARG A O 1
ATOM 1576 N N . LEU A 1 209 ? -29.751 -0.535 18.204 1.00 83.62 209 LEU A N 1
ATOM 1577 C CA . LEU A 1 209 ? -31.132 -0.185 18.552 1.00 83.62 209 LEU A CA 1
ATOM 1578 C C . LEU A 1 209 ? -31.749 -1.227 19.497 1.00 83.62 209 LEU A C 1
ATOM 1580 O O . LEU A 1 209 ? -32.359 -0.860 20.496 1.00 83.62 209 LEU A O 1
ATOM 1584 N N . ARG A 1 210 ? -31.531 -2.521 19.220 1.00 84.00 210 ARG A N 1
ATOM 1585 C CA . ARG A 1 210 ? -31.995 -3.617 20.083 1.00 84.00 210 ARG A CA 1
ATOM 1586 C C . ARG A 1 210 ? -31.334 -3.581 21.457 1.00 84.00 210 ARG A C 1
ATOM 1588 O O . ARG A 1 210 ? -32.035 -3.696 22.456 1.00 84.00 210 ARG A O 1
ATOM 1595 N N . ASP A 1 211 ? -30.026 -3.351 21.511 1.00 83.12 211 ASP A N 1
ATOM 1596 C CA . ASP A 1 211 ? -29.295 -3.238 22.775 1.00 83.12 211 ASP A CA 1
ATOM 1597 C C . ASP A 1 211 ? -29.759 -2.017 23.584 1.00 83.12 211 ASP A C 1
ATOM 1599 O O . ASP A 1 211 ? -29.876 -2.080 24.808 1.00 83.12 211 ASP A O 1
ATOM 1603 N N . ALA A 1 212 ? -30.058 -0.897 22.916 1.00 79.56 212 ALA A N 1
ATOM 1604 C CA . ALA A 1 212 ? -30.603 0.296 23.558 1.00 79.56 212 ALA A CA 1
ATOM 1605 C C . ALA A 1 212 ? -32.003 0.044 24.139 1.00 79.56 212 ALA A C 1
ATOM 1607 O O . ALA A 1 212 ? -32.258 0.418 25.286 1.00 79.56 212 ALA A O 1
ATOM 1608 N N . ASP A 1 213 ? -32.877 -0.632 23.392 1.00 84.06 213 ASP A N 1
ATOM 1609 C CA . ASP A 1 213 ? -34.215 -1.006 23.854 1.00 84.06 213 ASP A CA 1
ATOM 1610 C C . ASP A 1 213 ? -34.154 -1.996 25.030 1.00 84.06 213 ASP A C 1
ATOM 1612 O O . ASP A 1 213 ? -34.892 -1.854 26.010 1.00 84.06 213 ASP A O 1
ATOM 1616 N N . GLU A 1 214 ? -33.246 -2.974 24.983 1.00 84.25 214 GLU A N 1
ATOM 1617 C CA . GLU A 1 214 ? -33.071 -3.951 26.059 1.00 84.25 214 GLU A CA 1
ATOM 1618 C C . GLU A 1 214 ? -32.494 -3.307 27.327 1.00 84.25 214 GLU A C 1
ATOM 1620 O O . GLU A 1 214 ? -32.978 -3.563 28.433 1.00 84.25 214 GLU A O 1
ATOM 1625 N N . ASN A 1 215 ? -31.531 -2.395 27.181 1.00 82.44 215 ASN A N 1
ATOM 1626 C CA . ASN A 1 215 ? -31.007 -1.611 28.296 1.00 82.44 215 ASN A CA 1
ATOM 1627 C C . ASN A 1 215 ? -32.078 -0.697 28.900 1.00 82.44 215 ASN A C 1
ATOM 1629 O O . ASN A 1 215 ? -32.215 -0.645 30.122 1.00 82.44 215 ASN A O 1
ATOM 1633 N N . LEU A 1 216 ? -32.883 -0.016 28.075 1.00 84.00 216 LEU A N 1
ATOM 1634 C CA . LEU A 1 216 ? -33.990 0.817 28.552 1.00 84.00 216 LEU A CA 1
ATOM 1635 C C . LEU A 1 216 ? -34.989 -0.010 29.372 1.00 84.00 216 LEU A C 1
ATOM 1637 O O . LEU A 1 216 ? -35.452 0.442 30.421 1.00 84.00 216 LEU A O 1
ATOM 1641 N N . ARG A 1 217 ? -35.269 -1.241 28.936 1.00 83.44 217 ARG A N 1
ATOM 1642 C CA . ARG A 1 217 ? -36.121 -2.187 29.661 1.00 83.44 217 ARG A CA 1
ATOM 1643 C C . ARG A 1 217 ? -35.516 -2.587 31.011 1.00 83.44 217 ARG A C 1
ATOM 1645 O O . ARG A 1 217 ? -36.204 -2.484 32.025 1.00 83.44 217 ARG A O 1
ATOM 1652 N N . ARG A 1 218 ? -34.222 -2.931 31.059 1.00 81.06 218 ARG A N 1
ATOM 1653 C CA . ARG A 1 218 ? -33.504 -3.239 32.316 1.00 81.06 218 ARG A CA 1
ATOM 1654 C C . ARG A 1 218 ? -33.494 -2.051 33.285 1.00 81.06 218 ARG A C 1
ATOM 1656 O O . ARG A 1 218 ? -33.691 -2.235 34.484 1.00 81.06 218 ARG A O 1
ATOM 1663 N N . PHE A 1 219 ? -33.330 -0.824 32.785 1.00 78.19 219 PHE A N 1
ATOM 1664 C CA . PHE A 1 219 ? -33.402 0.385 33.615 1.00 78.19 219 PHE A CA 1
ATOM 1665 C C . PHE A 1 219 ? -34.802 0.636 34.178 1.00 78.19 219 PHE A C 1
ATOM 1667 O O . PHE A 1 219 ? -34.930 1.074 35.322 1.00 78.19 219 PHE A O 1
ATOM 1674 N N . GLN A 1 220 ? -35.853 0.357 33.406 1.00 82.31 220 GLN A N 1
ATOM 1675 C CA . GLN A 1 220 ? -37.229 0.448 33.895 1.00 82.31 220 GLN A CA 1
ATOM 1676 C C . GLN A 1 220 ? -37.506 -0.597 34.985 1.00 82.31 220 GLN A C 1
ATOM 1678 O O . GLN A 1 220 ? -38.095 -0.259 36.010 1.00 82.31 220 GLN A O 1
ATOM 1683 N N . GLU A 1 221 ? -37.020 -1.828 34.818 1.00 82.50 221 GLU A N 1
ATOM 1684 C CA . GLU A 1 221 ? -37.124 -2.891 35.828 1.00 82.50 221 GLU A CA 1
ATOM 1685 C C . GLU A 1 221 ? -36.379 -2.528 37.125 1.00 82.50 221 GLU A C 1
ATOM 1687 O O . GLU A 1 221 ? -36.952 -2.617 38.212 1.00 82.50 221 GLU A O 1
ATOM 1692 N N . LEU A 1 222 ? -35.144 -2.024 37.025 1.00 81.38 222 LEU A N 1
ATOM 1693 C CA . LEU A 1 222 ? -34.369 -1.532 38.172 1.00 81.38 222 LEU A CA 1
ATOM 1694 C C . LEU A 1 222 ? -35.055 -0.360 38.881 1.00 81.38 222 LEU A C 1
ATOM 1696 O O . LEU A 1 222 ? -35.107 -0.325 40.110 1.00 81.38 222 LEU A O 1
ATOM 1700 N N . ARG A 1 223 ? -35.608 0.594 38.124 1.00 80.88 223 ARG A N 1
ATOM 1701 C CA . ARG A 1 223 ? -36.338 1.732 38.693 1.00 80.88 223 ARG A CA 1
ATOM 1702 C C . ARG A 1 223 ? -37.545 1.268 39.506 1.00 80.88 223 ARG A C 1
ATOM 1704 O O . ARG A 1 223 ? -37.756 1.795 40.596 1.00 80.88 223 ARG A O 1
ATOM 1711 N N . ASN A 1 224 ? -38.293 0.290 39.000 1.00 82.56 224 ASN A N 1
ATOM 1712 C CA . ASN A 1 224 ? -39.456 -0.263 39.692 1.00 82.56 224 ASN A CA 1
ATOM 1713 C C . ASN A 1 224 ? -39.050 -0.963 41.000 1.00 82.56 224 ASN A C 1
ATOM 1715 O O . ASN A 1 224 ? -39.635 -0.680 42.046 1.00 82.56 224 ASN A O 1
ATOM 1719 N N . LEU A 1 225 ? -37.982 -1.769 40.973 1.00 82.31 225 LEU A N 1
ATOM 1720 C CA . LEU A 1 225 ? -37.446 -2.434 42.168 1.00 82.31 225 LEU A CA 1
ATOM 1721 C C . LEU A 1 225 ? -36.997 -1.433 43.245 1.00 82.31 225 LEU A C 1
ATOM 1723 O O . LEU A 1 225 ? -37.307 -1.607 44.421 1.00 82.31 225 LEU A O 1
ATOM 1727 N N . VAL A 1 226 ? -36.319 -0.349 42.854 1.00 77.62 226 VAL A N 1
ATOM 1728 C CA . VAL A 1 226 ? -35.889 0.703 43.793 1.00 77.62 226 VAL A CA 1
ATOM 1729 C C . VAL A 1 226 ? -37.088 1.435 44.400 1.00 77.62 226 VAL A C 1
ATOM 1731 O O . VAL A 1 226 ? -37.088 1.739 45.596 1.00 77.62 226 VAL A O 1
ATOM 1734 N N . THR A 1 227 ? -38.133 1.714 43.614 1.00 77.12 227 THR A N 1
ATOM 1735 C CA . THR A 1 227 ? -39.354 2.323 44.158 1.00 77.12 227 THR A CA 1
ATOM 1736 C C . THR A 1 227 ? -40.060 1.398 45.146 1.00 77.12 227 THR A C 1
ATOM 1738 O O . THR A 1 227 ? -40.418 1.858 46.232 1.00 77.12 227 THR A O 1
ATOM 1741 N N . GLU A 1 228 ? -40.173 0.104 44.841 1.00 80.12 228 GLU A N 1
ATOM 1742 C CA . GLU A 1 228 ? -40.751 -0.902 45.741 1.00 80.12 228 GLU A CA 1
ATOM 1743 C C . GLU A 1 228 ? -39.958 -0.999 47.053 1.00 80.12 228 GLU A C 1
ATOM 1745 O O . GLU A 1 228 ? -40.537 -0.903 48.140 1.00 80.12 228 GLU A O 1
ATOM 1750 N N . GLU A 1 229 ? -38.626 -1.064 46.980 1.00 76.19 229 GLU A N 1
ATOM 1751 C CA . GLU A 1 229 ? -37.764 -1.103 48.164 1.00 76.19 229 GLU A CA 1
ATOM 1752 C C . GLU A 1 229 ? -37.891 0.173 49.017 1.00 76.19 229 GLU A C 1
ATOM 1754 O O . GLU A 1 229 ? -37.962 0.102 50.248 1.00 76.19 229 GLU A O 1
ATOM 1759 N N . SER A 1 230 ? -37.982 1.349 48.384 1.00 71.88 230 SER A N 1
ATOM 1760 C CA . SER A 1 230 ? -38.153 2.620 49.098 1.00 71.88 230 SER A CA 1
ATOM 1761 C C . SER A 1 230 ? -39.484 2.690 49.857 1.00 71.88 230 SER A C 1
ATOM 1763 O O . SER A 1 230 ? -39.520 3.163 50.996 1.00 71.88 230 SER A O 1
ATOM 1765 N N . THR A 1 231 ? -40.561 2.156 49.271 1.00 78.88 231 THR A N 1
ATOM 1766 C CA . THR A 1 231 ? -41.874 2.088 49.926 1.00 78.88 231 THR A CA 1
ATOM 1767 C C . THR A 1 231 ? -41.871 1.099 51.090 1.00 78.88 231 THR A C 1
ATOM 1769 O O . THR A 1 231 ? -42.296 1.455 52.189 1.00 78.88 231 THR A O 1
ATOM 1772 N N . ALA A 1 232 ? -41.271 -0.083 50.910 1.00 74.50 232 ALA A N 1
ATOM 1773 C CA . ALA A 1 232 ? -41.143 -1.088 51.963 1.00 74.50 232 ALA A CA 1
ATOM 1774 C C . ALA A 1 232 ? -40.320 -0.577 53.162 1.00 74.50 232 ALA A C 1
ATOM 1776 O O . ALA A 1 232 ? -40.703 -0.780 54.318 1.00 74.50 232 ALA A O 1
ATOM 1777 N N . ARG A 1 233 ? -39.221 0.149 52.906 1.00 71.38 233 ARG A N 1
ATOM 1778 C CA . ARG A 1 233 ? -38.419 0.794 53.961 1.00 71.38 233 ARG A CA 1
ATOM 1779 C C . ARG A 1 233 ? -39.193 1.901 54.681 1.00 71.38 233 ARG A C 1
ATOM 1781 O O . ARG A 1 233 ? -39.100 1.994 55.904 1.00 71.38 233 ARG A O 1
ATOM 1788 N N . GLY A 1 234 ? -39.976 2.705 53.959 1.00 75.44 234 GLY A N 1
ATOM 1789 C CA . GLY A 1 234 ? -40.828 3.745 54.549 1.00 75.44 234 GLY A CA 1
ATOM 1790 C C . GLY A 1 234 ? -41.890 3.184 55.503 1.00 75.44 234 GLY A C 1
ATOM 1791 O O . GLY A 1 234 ? -42.093 3.721 56.596 1.00 75.44 234 GLY A O 1
ATOM 1792 N N . ASP A 1 235 ? -42.517 2.068 55.136 1.00 74.88 235 ASP A N 1
ATOM 1793 C CA . ASP A 1 235 ? -43.523 1.403 55.969 1.00 74.88 235 ASP A CA 1
ATOM 1794 C C . ASP A 1 235 ? -42.909 0.705 57.191 1.00 74.88 235 ASP A C 1
ATOM 1796 O O . ASP A 1 235 ? -43.476 0.757 58.289 1.00 74.88 235 ASP A O 1
ATOM 1800 N N . ALA A 1 236 ? -41.717 0.118 57.043 1.00 69.75 236 ALA A N 1
ATOM 1801 C CA . ALA A 1 236 ? -40.955 -0.429 58.165 1.00 69.75 236 ALA A CA 1
ATOM 1802 C C . ALA A 1 236 ? -40.574 0.664 59.182 1.00 69.75 236 ALA A C 1
ATOM 1804 O O . ALA A 1 236 ? -40.724 0.464 60.390 1.00 69.75 236 ALA A O 1
ATOM 1805 N N . PHE A 1 237 ? -40.166 1.846 58.707 1.00 70.31 237 PHE A N 1
ATOM 1806 C CA . PHE A 1 237 ? -39.816 2.978 59.569 1.00 70.31 237 PHE A CA 1
ATOM 1807 C C . PHE A 1 237 ? -41.022 3.513 60.351 1.00 70.31 237 PHE A C 1
ATOM 1809 O O . PHE A 1 237 ? -40.911 3.787 61.546 1.00 70.31 237 PHE A O 1
ATOM 1816 N N . LYS A 1 238 ? -42.198 3.605 59.716 1.00 76.00 238 LYS A N 1
ATOM 1817 C CA . LYS A 1 238 ? -43.443 4.002 60.398 1.00 76.00 238 LYS A CA 1
ATOM 1818 C C . LYS A 1 238 ? -43.847 3.013 61.493 1.00 76.00 238 LYS A C 1
ATOM 1820 O O . LYS A 1 238 ? -44.261 3.443 62.569 1.00 76.00 238 LYS A O 1
ATOM 1825 N N . LYS A 1 239 ? -43.701 1.705 61.252 1.00 72.75 239 LYS A N 1
ATOM 1826 C CA . LYS A 1 239 ? -43.970 0.669 62.268 1.00 72.75 239 LYS A CA 1
ATOM 1827 C C . LYS A 1 239 ? -42.996 0.752 63.446 1.00 72.75 239 LYS A C 1
ATOM 1829 O O . LYS A 1 239 ? -43.432 0.659 64.590 1.00 72.75 239 LYS A O 1
ATOM 1834 N N . ALA A 1 240 ? -41.709 0.975 63.178 1.00 68.12 240 ALA A N 1
ATOM 1835 C CA . ALA A 1 240 ? -40.702 1.152 64.223 1.00 68.12 240 ALA A CA 1
ATOM 1836 C C . ALA A 1 240 ? -40.969 2.406 65.074 1.00 68.12 240 ALA A C 1
ATOM 1838 O O . ALA A 1 240 ? -40.929 2.333 66.300 1.00 68.12 240 ALA A O 1
ATOM 1839 N N . LEU A 1 241 ? -41.328 3.529 64.442 1.00 74.94 241 LEU A N 1
ATOM 1840 C CA . LEU A 1 241 ? -41.682 4.768 65.141 1.00 74.94 241 LEU A CA 1
ATOM 1841 C C . LEU A 1 241 ? -42.916 4.588 66.046 1.00 74.94 241 LEU A C 1
ATOM 1843 O O . LEU A 1 241 ? -42.927 5.058 67.180 1.00 74.94 241 LEU A O 1
ATOM 1847 N N . GLY A 1 242 ? -43.930 3.851 65.578 1.00 72.81 242 GLY A N 1
ATOM 1848 C CA . GLY A 1 242 ? -45.110 3.517 66.383 1.00 72.81 242 GLY A CA 1
ATOM 1849 C C . GLY A 1 242 ? -44.784 2.665 67.616 1.00 72.81 242 GLY A C 1
ATOM 1850 O O . GLY A 1 242 ? -45.348 2.893 68.684 1.00 72.81 242 GLY A O 1
ATOM 1851 N N . ALA A 1 243 ? -43.841 1.726 67.499 1.00 69.62 243 ALA A N 1
ATOM 1852 C CA . ALA A 1 243 ? -43.387 0.912 68.626 1.00 69.62 243 ALA A CA 1
ATOM 1853 C C . ALA A 1 243 ? -42.605 1.735 69.665 1.00 69.62 243 ALA A C 1
ATOM 1855 O O . ALA A 1 243 ? -42.806 1.546 70.864 1.00 69.62 243 ALA A O 1
ATOM 1856 N N . VAL A 1 244 ? -41.765 2.674 69.218 1.00 71.56 244 VAL A N 1
ATOM 1857 C CA . VAL A 1 244 ? -41.008 3.573 70.107 1.00 71.56 244 VAL A CA 1
ATOM 1858 C C . VAL A 1 244 ? -41.950 4.467 70.918 1.00 71.56 244 VAL A C 1
ATOM 1860 O O . VAL A 1 244 ? -41.845 4.498 72.145 1.00 71.56 244 VAL A O 1
ATOM 1863 N N . ASN A 1 245 ? -42.938 5.094 70.275 1.00 74.31 245 ASN A N 1
ATOM 1864 C CA . ASN A 1 245 ? -43.913 5.937 70.975 1.00 74.31 245 ASN A CA 1
ATOM 1865 C C . ASN A 1 245 ? -44.708 5.143 72.031 1.00 74.31 245 ASN A C 1
ATOM 1867 O O . ASN A 1 245 ? -44.888 5.607 73.155 1.00 74.31 245 ASN A O 1
ATOM 1871 N N . ALA A 1 246 ? -45.103 3.904 71.717 1.00 70.81 246 ALA A N 1
ATOM 1872 C CA . ALA A 1 246 ? -45.797 3.033 72.668 1.00 70.81 246 ALA A CA 1
ATOM 1873 C C . ALA A 1 246 ? -44.924 2.648 73.881 1.00 70.81 246 ALA A C 1
ATOM 1875 O O . ALA A 1 246 ? -45.437 2.461 74.986 1.00 70.81 246 ALA A O 1
ATOM 1876 N N . THR A 1 247 ? -43.603 2.525 73.706 1.00 66.56 247 THR A N 1
ATOM 1877 C CA . THR A 1 247 ? -42.682 2.280 74.829 1.00 66.56 247 THR A CA 1
ATOM 1878 C C . THR A 1 247 ? -42.457 3.519 75.694 1.00 66.56 247 THR A C 1
ATOM 1880 O O . THR A 1 247 ? -42.346 3.388 76.913 1.00 66.56 247 THR A O 1
ATOM 1883 N N . GLU A 1 248 ? -42.458 4.710 75.098 1.00 71.62 248 GLU A N 1
ATOM 1884 C CA . GLU A 1 248 ? -42.292 5.983 75.805 1.00 71.62 248 GLU A CA 1
ATOM 1885 C C . GLU A 1 248 ? -43.501 6.299 76.703 1.00 71.62 248 GLU A C 1
ATOM 1887 O O . GLU A 1 248 ? -43.337 6.643 77.877 1.00 71.62 248 GLU A O 1
ATOM 1892 N N . GLU A 1 249 ? -44.720 6.051 76.214 1.00 74.31 249 GLU A N 1
ATOM 1893 C CA . GLU A 1 249 ? -45.953 6.154 77.012 1.00 74.31 249 GLU A CA 1
ATOM 1894 C C . GLU A 1 249 ? -45.954 5.183 78.206 1.00 74.31 249 GLU A C 1
ATOM 1896 O O . GLU A 1 249 ? -46.360 5.537 79.318 1.00 74.31 249 GLU A O 1
ATOM 1901 N N . ARG A 1 250 ? -45.434 3.965 78.011 1.00 71.50 250 ARG A N 1
ATOM 1902 C CA . ARG A 1 250 ? -45.325 2.950 79.072 1.00 71.50 250 ARG A CA 1
ATOM 1903 C C . ARG A 1 250 ? -44.321 3.353 80.155 1.00 71.50 250 ARG A C 1
ATOM 1905 O O . ARG A 1 250 ? -44.595 3.165 81.339 1.00 71.50 250 ARG A O 1
ATOM 1912 N N . LEU A 1 251 ? -43.193 3.940 79.754 1.00 73.69 251 LEU A N 1
ATOM 1913 C CA . LEU A 1 251 ? -42.153 4.426 80.662 1.00 73.69 251 LEU A CA 1
ATOM 1914 C C . LEU A 1 251 ? -42.642 5.625 81.496 1.00 73.69 251 LEU A C 1
ATOM 1916 O O . LEU A 1 251 ? -42.369 5.706 82.694 1.00 73.69 251 LEU A O 1
ATOM 1920 N N . SER A 1 252 ? -43.416 6.525 80.880 1.00 73.69 252 SER A N 1
ATOM 1921 C CA . SER A 1 252 ? -44.070 7.649 81.562 1.00 73.69 252 SER A CA 1
ATOM 1922 C C . SER A 1 252 ? -45.055 7.171 82.638 1.00 73.69 252 SER A C 1
ATOM 1924 O O . SER A 1 252 ? -45.012 7.638 83.782 1.00 73.69 252 SER A O 1
ATOM 1926 N N . ALA A 1 253 ? -45.882 6.171 82.315 1.00 72.62 253 ALA A N 1
ATOM 1927 C CA . ALA A 1 253 ? -46.822 5.585 83.267 1.00 72.62 253 ALA A CA 1
ATOM 1928 C C . ALA A 1 253 ? -46.102 4.924 84.459 1.00 72.62 253 ALA A C 1
ATOM 1930 O O . ALA A 1 253 ? -46.474 5.164 85.612 1.00 72.62 253 ALA A O 1
ATOM 1931 N N . GLU A 1 254 ? -45.034 4.160 84.203 1.00 69.25 254 GLU A N 1
ATOM 1932 C CA . GLU A 1 254 ? -44.250 3.491 85.252 1.00 69.25 254 GLU A CA 1
ATOM 1933 C C . GLU A 1 254 ? -43.507 4.494 86.159 1.00 69.25 254 GLU A C 1
ATOM 1935 O O . GLU A 1 254 ? -43.421 4.301 87.375 1.00 69.25 254 GLU A O 1
ATOM 1940 N N . SER A 1 255 ? -43.024 5.606 85.592 1.00 70.56 255 SER A N 1
ATOM 1941 C CA . SER A 1 255 ? -42.396 6.699 86.343 1.00 70.56 255 SER A CA 1
ATOM 1942 C C . SER A 1 255 ? -43.368 7.357 87.330 1.00 70.56 255 SER A C 1
ATOM 1944 O O . SER A 1 255 ? -43.015 7.559 88.497 1.00 70.56 255 SER A O 1
ATOM 1946 N N . SER A 1 256 ? -44.612 7.614 86.911 1.00 72.62 256 SER A N 1
ATOM 1947 C CA . SER A 1 256 ? -45.622 8.205 87.800 1.00 72.62 256 SER A CA 1
ATOM 1948 C C . SER A 1 256 ? -46.023 7.259 88.943 1.00 72.62 256 SER A C 1
ATOM 1950 O O . SER A 1 256 ? -46.133 7.690 90.093 1.00 72.62 256 SER A O 1
ATOM 1952 N N . ALA A 1 257 ? -46.125 5.952 88.670 1.00 72.50 257 ALA A N 1
ATOM 1953 C CA . ALA A 1 257 ? -46.405 4.936 89.683 1.00 72.50 257 ALA A CA 1
ATOM 1954 C C . ALA A 1 257 ? -45.287 4.834 90.740 1.00 72.50 257 ALA A C 1
ATOM 1956 O O . ALA A 1 257 ? -45.573 4.708 91.934 1.00 72.50 257 ALA A O 1
ATOM 1957 N N . ARG A 1 258 ? -44.011 4.948 90.333 1.00 71.75 258 ARG A N 1
ATOM 1958 C CA . ARG A 1 258 ? -42.873 4.967 91.273 1.00 71.75 258 ARG A CA 1
ATOM 1959 C C . ARG A 1 258 ? -42.874 6.197 92.177 1.00 71.75 258 ARG A C 1
ATOM 1961 O O . ARG A 1 258 ? -42.640 6.045 93.374 1.00 71.75 258 ARG A O 1
ATOM 1968 N N . GLN A 1 259 ? -43.178 7.385 91.650 1.00 72.94 259 GLN A N 1
ATOM 1969 C CA . GLN A 1 259 ? -43.274 8.601 92.471 1.00 72.94 259 GLN A CA 1
ATOM 1970 C C . GLN A 1 259 ? -44.379 8.495 93.532 1.00 72.94 259 GLN A C 1
ATOM 1972 O O . GLN A 1 259 ? -44.191 8.916 94.674 1.00 72.94 259 GLN A O 1
ATOM 1977 N N . GLN A 1 260 ? -45.512 7.880 93.186 1.00 75.69 260 GLN A N 1
ATOM 1978 C CA . GLN A 1 260 ? -46.625 7.680 94.115 1.00 75.69 260 GLN A CA 1
ATOM 1979 C C . GLN A 1 260 ? -46.277 6.708 95.252 1.00 75.69 260 GLN A C 1
ATOM 1981 O O . GLN A 1 260 ? -46.588 6.973 96.415 1.00 75.69 260 GLN A O 1
ATOM 1986 N N . LEU A 1 261 ? -45.589 5.608 94.930 1.00 72.12 261 LEU A N 1
ATOM 1987 C CA . LEU A 1 261 ? -45.083 4.644 95.913 1.00 72.12 261 LEU A CA 1
ATOM 1988 C C . LEU A 1 261 ? -44.035 5.268 96.842 1.00 72.12 261 LEU A C 1
ATOM 1990 O O . LEU A 1 261 ? -44.088 5.056 98.054 1.00 72.12 261 LEU A O 1
ATOM 1994 N N . GLN A 1 262 ? -43.130 6.083 96.297 1.00 75.56 262 GLN A N 1
ATOM 1995 C CA . GLN A 1 262 ? -42.101 6.764 97.080 1.00 75.56 262 GLN A CA 1
ATOM 1996 C C . GLN A 1 262 ? -42.713 7.727 98.113 1.00 75.56 262 GLN A C 1
ATOM 1998 O O . GLN A 1 262 ? -42.369 7.664 99.297 1.00 75.56 262 GLN A O 1
ATOM 2003 N N . ALA A 1 263 ? -43.706 8.527 97.712 1.00 73.88 263 ALA A N 1
ATOM 2004 C CA . ALA A 1 263 ? -44.418 9.426 98.622 1.00 73.88 263 ALA A CA 1
ATOM 2005 C C . ALA A 1 263 ? -45.140 8.675 99.762 1.00 73.88 263 ALA A C 1
ATOM 2007 O O . ALA A 1 263 ? -45.158 9.134 100.907 1.00 73.88 263 ALA A O 1
ATOM 2008 N N . GLN A 1 264 ? -45.701 7.491 99.484 1.00 73.69 264 GLN A N 1
ATOM 2009 C CA . GLN A 1 264 ? -46.328 6.652 100.513 1.00 73.69 264 GLN A CA 1
ATOM 2010 C C . GLN A 1 264 ? -45.306 6.089 101.509 1.00 73.69 264 GLN A C 1
ATOM 2012 O O . GLN A 1 264 ? -45.572 6.063 102.715 1.00 73.69 264 GLN A O 1
ATOM 2017 N N . THR A 1 265 ? -44.130 5.669 101.034 1.00 72.62 265 THR A N 1
ATOM 2018 C CA . THR A 1 265 ? -43.065 5.169 101.917 1.00 72.62 265 THR A CA 1
ATOM 2019 C C . THR A 1 265 ? -42.489 6.259 102.818 1.00 72.62 265 THR A C 1
ATOM 2021 O O . THR A 1 265 ? -42.302 6.022 104.011 1.00 72.62 265 THR A O 1
ATOM 2024 N N . GLU A 1 266 ? -42.289 7.472 102.302 1.00 78.25 266 GLU A N 1
ATOM 2025 C CA . GLU A 1 266 ? -41.776 8.607 103.081 1.00 78.25 266 GLU A CA 1
ATOM 2026 C C . GLU A 1 266 ? -42.763 9.034 104.183 1.00 78.25 266 GLU A C 1
ATOM 2028 O O . GLU A 1 266 ? -42.361 9.261 105.328 1.00 78.25 266 GLU A O 1
ATOM 2033 N N . ALA A 1 267 ? -44.070 9.030 103.895 1.00 75.12 267 ALA A N 1
ATOM 2034 C CA . ALA A 1 267 ? -45.106 9.298 104.894 1.00 75.12 267 ALA A CA 1
ATOM 2035 C C . ALA A 1 267 ? -45.137 8.244 106.022 1.00 75.12 267 ALA A C 1
ATOM 2037 O O . ALA A 1 267 ? -45.305 8.582 107.199 1.00 75.12 267 ALA A O 1
ATOM 2038 N N . ALA A 1 268 ? -44.941 6.964 105.686 1.00 71.88 268 ALA A N 1
ATOM 2039 C CA . ALA A 1 268 ? -44.883 5.881 106.668 1.00 71.88 268 ALA A CA 1
ATOM 2040 C C . ALA A 1 268 ? -43.633 5.968 107.563 1.00 71.88 268 ALA A C 1
ATOM 2042 O O . ALA A 1 268 ? -43.729 5.753 108.777 1.00 71.88 268 ALA A O 1
ATOM 2043 N N . ILE A 1 269 ? -42.481 6.333 106.987 1.00 72.75 269 ILE A N 1
ATOM 2044 C CA . ILE A 1 269 ? -41.229 6.566 107.723 1.00 72.75 269 ILE A CA 1
ATOM 2045 C C . ILE A 1 269 ? -41.389 7.743 108.692 1.00 72.75 269 ILE A C 1
ATOM 2047 O O . ILE A 1 269 ? -41.060 7.607 109.872 1.00 72.75 269 ILE A O 1
ATOM 2051 N N . GLY A 1 270 ? -41.964 8.864 108.242 1.00 74.94 270 GLY A N 1
ATOM 2052 C CA . GLY A 1 270 ? -42.207 10.032 109.096 1.00 74.94 270 GLY A CA 1
ATOM 2053 C C . GLY A 1 270 ? -43.091 9.717 110.308 1.00 74.94 270 GLY A C 1
ATOM 2054 O O . GLY A 1 270 ? -42.796 10.138 111.428 1.00 74.94 270 GLY A O 1
ATOM 2055 N N . LYS A 1 271 ? -44.134 8.897 110.124 1.00 77.56 271 LYS A N 1
ATOM 2056 C CA . LYS A 1 271 ? -45.014 8.468 111.222 1.00 77.56 271 LYS A CA 1
ATOM 2057 C C . LYS A 1 271 ? -44.279 7.603 112.255 1.00 77.56 271 LYS A C 1
ATOM 2059 O O . LYS A 1 271 ? -44.380 7.871 113.450 1.00 77.56 271 LYS A O 1
ATOM 2064 N N . ARG A 1 272 ? -43.496 6.618 111.798 1.00 74.94 272 ARG A N 1
ATOM 2065 C CA . ARG A 1 272 ? -42.676 5.745 112.663 1.00 74.94 272 ARG A CA 1
ATOM 2066 C C . ARG A 1 272 ? -41.606 6.532 113.427 1.00 74.94 272 ARG A C 1
ATOM 2068 O O . ARG A 1 272 ? -41.383 6.267 114.603 1.00 74.94 272 ARG A O 1
ATOM 2075 N N . SER A 1 273 ? -40.979 7.519 112.787 1.00 76.88 273 SER A N 1
ATOM 2076 C CA . SER A 1 273 ? -39.958 8.369 113.415 1.00 76.88 273 SER A CA 1
ATOM 2077 C C . SER A 1 273 ? -40.521 9.196 114.578 1.00 76.88 273 SER A C 1
ATOM 2079 O O . SER A 1 273 ? -39.878 9.310 115.620 1.00 76.88 273 SER A O 1
ATOM 2081 N N . ASN A 1 274 ? -41.740 9.727 114.438 1.00 73.56 274 ASN A N 1
ATOM 2082 C CA . ASN A 1 274 ? -42.403 10.477 115.510 1.00 73.56 274 ASN A CA 1
ATOM 2083 C C . ASN A 1 274 ? -42.770 9.587 116.710 1.00 73.56 274 ASN A C 1
ATOM 2085 O O . ASN A 1 274 ? -42.644 10.013 117.857 1.00 73.56 274 ASN A O 1
ATOM 2089 N N . GLU A 1 275 ? -43.195 8.344 116.465 1.00 76.69 275 GLU A N 1
ATOM 2090 C CA . GLU A 1 275 ? -43.479 7.366 117.526 1.00 76.69 275 GLU A CA 1
ATOM 2091 C C . GLU A 1 275 ? -42.207 6.994 118.311 1.00 76.69 275 GLU A C 1
ATOM 2093 O O . GLU A 1 275 ? -42.247 6.890 119.539 1.00 76.69 275 GLU A O 1
ATOM 2098 N N . ILE A 1 276 ? -41.064 6.867 117.625 1.00 76.31 276 ILE A N 1
ATOM 2099 C CA . ILE A 1 276 ? -39.759 6.602 118.251 1.00 76.31 276 ILE A CA 1
ATOM 2100 C C . ILE A 1 276 ? -39.322 7.782 119.134 1.00 76.31 276 ILE A C 1
ATOM 2102 O O . ILE A 1 276 ? -38.991 7.567 120.298 1.00 76.31 276 ILE A O 1
ATOM 2106 N N . GLN A 1 277 ? -39.417 9.029 118.657 1.00 75.06 277 GLN A N 1
ATOM 2107 C CA . GLN A 1 277 ? -39.075 10.212 119.468 1.00 75.06 277 GLN A CA 1
ATOM 2108 C C . GLN A 1 277 ? -39.952 10.362 120.725 1.00 75.06 277 GLN A C 1
ATOM 2110 O O . GLN A 1 277 ? -39.480 10.791 121.783 1.00 75.06 277 GLN A O 1
ATOM 2115 N N . GLN A 1 278 ? -41.233 9.987 120.647 1.00 75.75 278 GLN A N 1
ATOM 2116 C CA . GLN A 1 278 ? -42.125 9.977 121.812 1.00 75.75 278 GLN A CA 1
ATOM 2117 C C . GLN A 1 278 ? -41.752 8.899 122.841 1.00 75.75 278 GLN A C 1
ATOM 2119 O O . GLN A 1 278 ? -41.973 9.081 124.040 1.00 75.75 278 GLN A O 1
ATOM 2124 N N . LEU A 1 279 ? -41.200 7.769 122.397 1.00 77.31 279 LEU A N 1
ATOM 2125 C CA . LEU A 1 279 ? -40.688 6.731 123.290 1.00 77.31 279 LEU A CA 1
ATOM 2126 C C . LEU A 1 279 ? -39.354 7.143 123.921 1.00 77.31 279 LEU A C 1
ATOM 2128 O O . LEU A 1 279 ? -39.181 6.960 125.124 1.00 77.31 279 LEU A O 1
ATOM 2132 N N . GLU A 1 280 ? -38.455 7.767 123.159 1.00 74.19 280 GLU A N 1
ATOM 2133 C CA . GLU A 1 280 ? -37.170 8.277 123.658 1.00 74.19 280 GLU A CA 1
ATOM 2134 C C . GLU A 1 280 ? -37.346 9.357 124.735 1.00 74.19 280 GLU A C 1
ATOM 2136 O O . GLU A 1 280 ? -36.668 9.324 125.761 1.00 74.19 280 GLU A O 1
ATOM 2141 N N . THR A 1 281 ? -38.307 10.269 124.565 1.00 76.50 281 THR A N 1
ATOM 2142 C CA . THR A 1 281 ? -38.630 11.293 125.579 1.00 76.50 281 THR A CA 1
ATOM 2143 C C . THR A 1 281 ? -39.209 10.699 126.864 1.00 76.50 281 THR A C 1
ATOM 2145 O O . THR A 1 281 ? -38.909 11.179 127.957 1.00 76.50 281 THR A O 1
ATOM 2148 N N . LYS A 1 282 ? -39.991 9.616 126.773 1.00 75.19 282 LYS A N 1
ATOM 2149 C CA . LYS A 1 282 ? -40.459 8.879 127.961 1.00 75.19 282 LYS A CA 1
ATOM 2150 C C . LYS A 1 282 ? -39.319 8.134 128.655 1.00 75.19 282 LYS A C 1
ATOM 2152 O O . LYS A 1 282 ? -39.271 8.105 129.884 1.00 75.19 282 LYS A O 1
ATOM 2157 N N . LEU A 1 283 ? -38.399 7.555 127.883 1.00 76.69 283 LEU A N 1
ATOM 2158 C CA . LEU A 1 283 ? -37.238 6.846 128.416 1.00 76.69 283 LEU A CA 1
ATOM 2159 C C . LEU A 1 283 ? -36.260 7.806 129.112 1.00 76.69 283 LEU A C 1
ATOM 2161 O O . LEU A 1 283 ? -35.746 7.478 130.179 1.00 76.69 283 LEU A O 1
ATOM 2165 N N . SER A 1 284 ? -36.037 9.005 128.560 1.00 76.25 284 SER A N 1
ATOM 2166 C CA . SER A 1 284 ? -35.136 9.995 129.166 1.00 76.25 284 SER A CA 1
ATOM 2167 C C . SER A 1 284 ? -35.666 10.516 130.505 1.00 76.25 284 SER A C 1
ATOM 2169 O O . SER A 1 284 ? -34.904 10.593 131.467 1.00 76.25 284 SER A O 1
ATOM 2171 N N . ALA A 1 285 ? -36.978 10.755 130.618 1.00 73.25 285 ALA A N 1
ATOM 2172 C CA . ALA A 1 285 ? -37.613 11.133 131.880 1.00 73.25 285 ALA A CA 1
ATOM 2173 C C . ALA A 1 285 ? -37.436 10.055 132.969 1.00 73.25 285 ALA A C 1
ATOM 2175 O O . ALA A 1 285 ? -37.195 10.371 134.136 1.00 73.25 285 ALA A O 1
ATOM 2176 N N . PHE A 1 286 ? -37.495 8.776 132.583 1.00 74.81 286 PHE A N 1
ATOM 2177 C CA . PHE A 1 286 ? -37.246 7.652 133.487 1.00 74.81 286 PHE A CA 1
ATOM 2178 C C . PHE A 1 286 ? -35.769 7.563 133.918 1.00 74.81 286 PHE A C 1
ATOM 2180 O O . PHE A 1 286 ? -35.477 7.373 135.100 1.00 74.81 286 PHE A O 1
ATOM 2187 N N . ILE A 1 287 ? -34.830 7.769 132.987 1.00 77.06 287 ILE A N 1
ATOM 2188 C CA . ILE A 1 287 ? -33.384 7.781 133.269 1.00 77.06 287 ILE A CA 1
ATOM 2189 C C . ILE A 1 287 ? -33.015 8.914 134.238 1.00 77.06 287 ILE A C 1
ATOM 2191 O O . ILE A 1 287 ? -32.285 8.670 135.200 1.00 77.06 287 ILE A O 1
ATOM 2195 N N . SER A 1 288 ? -33.555 10.124 134.055 1.00 74.38 288 SER A N 1
ATOM 2196 C CA . SER A 1 288 ? -33.299 11.251 134.966 1.00 74.38 288 SER A CA 1
ATOM 2197 C C . SER A 1 288 ? -33.796 10.984 136.393 1.00 74.38 288 SER A C 1
ATOM 2199 O O . SER A 1 288 ? -33.129 11.364 137.356 1.00 74.38 288 SER A O 1
ATOM 2201 N N . SER A 1 289 ? -34.910 10.260 136.553 1.00 72.50 289 SER A N 1
ATOM 2202 C CA . SER A 1 289 ? -35.393 9.831 137.872 1.00 72.50 289 SER A CA 1
ATOM 2203 C C . SER A 1 289 ? -34.449 8.831 138.552 1.00 72.50 289 SER A C 1
ATOM 2205 O O . SER A 1 289 ? -34.276 8.898 139.768 1.00 72.50 289 SER A O 1
ATOM 2207 N N . MET A 1 290 ? -33.822 7.916 137.801 1.00 73.19 290 MET A N 1
ATOM 2208 C CA . MET A 1 290 ? -32.821 6.998 138.363 1.00 73.19 290 MET A CA 1
ATOM 2209 C C . MET A 1 290 ? -31.513 7.710 138.715 1.00 73.19 290 MET A C 1
ATOM 2211 O O . MET A 1 290 ? -30.925 7.423 139.755 1.00 73.19 290 MET A O 1
ATOM 2215 N N . GLN A 1 291 ? -31.066 8.654 137.884 1.00 73.81 291 GLN A N 1
ATOM 2216 C CA . GLN A 1 291 ? -29.828 9.404 138.116 1.00 73.81 291 GLN A CA 1
ATOM 2217 C C . GLN A 1 291 ? -29.879 10.235 139.405 1.00 73.81 291 GLN A C 1
ATOM 2219 O O . GLN A 1 291 ? -28.887 10.279 140.128 1.00 73.81 291 GLN A O 1
ATOM 2224 N N . SER A 1 292 ? -31.039 10.802 139.756 1.00 70.50 292 SER A N 1
ATOM 2225 C CA . SER A 1 292 ? -31.237 11.472 141.051 1.00 70.50 292 SER A CA 1
ATOM 2226 C C . SER A 1 292 ? -31.039 10.525 142.240 1.00 70.50 292 SER A C 1
ATOM 2228 O O . SER A 1 292 ? -30.447 10.917 143.238 1.00 70.50 292 SER A O 1
ATOM 2230 N N . SER A 1 293 ? -31.496 9.274 142.138 1.00 65.62 293 SER A N 1
ATOM 2231 C CA . SER A 1 293 ? -31.358 8.284 143.214 1.00 65.62 293 SER A CA 1
ATOM 2232 C C . SER A 1 293 ? -29.936 7.709 143.320 1.00 65.62 293 SER A C 1
ATOM 2234 O O . SER A 1 293 ? -29.546 7.227 144.381 1.00 65.62 293 SER A O 1
ATOM 2236 N N . LEU A 1 294 ? -29.167 7.750 142.226 1.00 70.50 294 LEU A N 1
ATOM 2237 C CA . LEU A 1 294 ? -27.772 7.301 142.147 1.00 70.50 294 LEU A CA 1
ATOM 2238 C C . LEU A 1 294 ? -26.791 8.370 142.659 1.00 70.50 294 LEU A C 1
ATOM 2240 O O . LEU A 1 294 ? -25.801 8.030 143.306 1.00 70.50 294 LEU A O 1
ATOM 2244 N N . ALA A 1 295 ? -27.092 9.654 142.440 1.00 71.25 295 ALA A N 1
ATOM 2245 C CA . ALA A 1 295 ? -26.308 10.775 142.965 1.00 71.25 295 ALA A CA 1
ATOM 2246 C C . ALA A 1 295 ? -26.254 10.784 144.507 1.00 71.25 295 ALA A C 1
ATOM 2248 O O . ALA A 1 295 ? -25.181 10.970 145.082 1.00 71.25 295 ALA A O 1
ATOM 2249 N N . ASP A 1 296 ? -27.365 10.462 145.176 1.00 66.25 296 ASP A N 1
ATOM 2250 C CA . ASP A 1 296 ? -27.423 10.341 146.643 1.00 66.25 296 ASP A CA 1
ATOM 2251 C C . ASP A 1 296 ? -26.585 9.169 147.195 1.00 66.25 296 ASP A C 1
ATOM 2253 O O . ASP A 1 296 ? -26.144 9.192 148.349 1.00 66.25 296 ASP A O 1
ATOM 2257 N N . SER A 1 297 ? -26.340 8.137 146.378 1.00 66.00 297 SER A N 1
ATOM 2258 C CA . SER A 1 297 ? -25.486 6.996 146.730 1.00 66.00 297 SER A CA 1
ATOM 2259 C C . SER A 1 297 ? -24.001 7.298 146.506 1.00 66.00 297 SER A C 1
ATOM 2261 O O . SER A 1 297 ? -23.173 6.931 147.340 1.00 66.00 297 SER A O 1
ATOM 2263 N N . ASN A 1 298 ? -23.651 7.987 145.415 1.00 69.00 298 ASN A N 1
ATOM 2264 C CA . ASN A 1 298 ? -22.256 8.299 145.079 1.00 69.00 298 ASN A CA 1
ATOM 2265 C C . ASN A 1 298 ? -21.619 9.325 146.024 1.00 69.00 298 ASN A C 1
ATOM 2267 O O . ASN A 1 298 ? -20.445 9.180 146.359 1.00 69.00 298 ASN A O 1
ATOM 2271 N N . ALA A 1 299 ? -22.389 10.277 146.561 1.00 69.06 299 ALA A N 1
ATOM 2272 C CA . ALA A 1 299 ? -21.880 11.220 147.563 1.00 69.06 299 ALA A CA 1
ATOM 2273 C C . ALA A 1 299 ? -21.367 10.529 148.847 1.00 69.06 299 ALA A C 1
ATOM 2275 O O . ALA A 1 299 ? -20.527 11.075 149.560 1.00 69.06 299 ALA A O 1
ATOM 2276 N N . LYS A 1 300 ? -21.842 9.311 149.148 1.00 62.31 300 LYS A N 1
ATOM 2277 C CA . LYS A 1 300 ? -21.360 8.505 150.283 1.00 62.31 300 LYS A CA 1
ATOM 2278 C C . LYS A 1 300 ? -20.086 7.708 149.965 1.00 62.31 300 LYS A C 1
ATOM 2280 O O . LYS A 1 300 ? -19.407 7.296 150.898 1.00 62.31 300 LYS A O 1
ATOM 2285 N N . LEU A 1 301 ? -19.770 7.505 148.683 1.00 65.12 301 LEU A N 1
ATOM 2286 C CA . LEU A 1 301 ? -18.645 6.699 148.183 1.00 65.12 301 LEU A CA 1
ATOM 2287 C C . LEU A 1 301 ? -17.396 7.550 147.888 1.00 65.12 301 LEU A C 1
ATOM 2289 O O . LEU A 1 301 ? -16.284 7.131 148.197 1.00 65.12 301 LEU A O 1
ATOM 2293 N N . GLU A 1 302 ? -17.561 8.783 147.396 1.00 68.38 302 GLU A N 1
ATOM 2294 C CA . GLU A 1 302 ? -16.440 9.707 147.126 1.00 68.38 302 GLU A CA 1
ATOM 2295 C C . GLU A 1 302 ? -15.665 10.130 148.389 1.00 68.38 302 GLU A C 1
ATOM 2297 O O . GLU A 1 302 ? -14.488 10.486 148.314 1.00 68.38 302 GLU A O 1
ATOM 2302 N N . ALA A 1 303 ? -16.273 10.016 149.574 1.00 62.38 303 ALA A N 1
ATOM 2303 C CA . ALA A 1 303 ? -15.566 10.220 150.836 1.00 62.38 303 ALA A CA 1
ATOM 2304 C C . ALA A 1 303 ? -14.468 9.158 151.092 1.00 62.38 303 ALA A C 1
ATOM 2306 O O . ALA A 1 303 ? -13.500 9.457 151.792 1.00 62.38 303 ALA A O 1
ATOM 2307 N N . GLU A 1 304 ? -14.565 7.952 150.509 1.00 57.28 304 GLU A N 1
ATOM 2308 C CA . GLU A 1 304 ? -13.558 6.887 150.663 1.00 57.28 304 GLU A CA 1
ATOM 2309 C C . GLU A 1 304 ? -12.421 6.938 149.621 1.00 57.28 304 GLU A C 1
ATOM 2311 O O . GLU A 1 304 ? -11.286 6.575 149.940 1.00 57.28 304 GLU A O 1
ATOM 2316 N N . GLU A 1 305 ? -12.666 7.397 148.388 1.00 65.19 305 GLU A N 1
ATOM 2317 C CA . GLU A 1 305 ? -11.669 7.330 147.300 1.00 65.19 305 GLU A CA 1
ATOM 2318 C C . GLU A 1 305 ? -10.536 8.362 147.401 1.00 65.19 305 GLU A C 1
ATOM 2320 O O . GLU A 1 305 ? -9.419 8.094 146.942 1.00 65.19 305 GLU A O 1
ATOM 2325 N N . SER A 1 306 ? -10.751 9.503 148.067 1.00 67.62 306 SER A N 1
ATOM 2326 C CA . SER A 1 306 ? -9.703 10.535 148.196 1.00 67.62 306 SER A CA 1
ATOM 2327 C C . SER A 1 306 ? -8.451 10.048 148.950 1.00 67.62 306 SER A C 1
ATOM 2329 O O . SER A 1 306 ? -7.355 10.569 148.743 1.00 67.62 306 SER A O 1
ATOM 2331 N N . LEU A 1 307 ? -8.572 8.983 149.750 1.00 56.47 307 LEU A N 1
ATOM 2332 C CA . LEU A 1 307 ? -7.466 8.381 150.499 1.00 56.47 307 LEU A CA 1
ATOM 2333 C C . LEU A 1 307 ? -6.513 7.518 149.641 1.00 56.47 307 LEU A C 1
ATOM 2335 O O . LEU A 1 307 ? -5.416 7.215 150.106 1.00 56.47 307 LEU A O 1
ATOM 2339 N N . ARG A 1 308 ? -6.871 7.127 148.402 1.00 59.50 308 ARG A N 1
ATOM 2340 C CA . ARG A 1 308 ? -6.039 6.239 147.547 1.00 59.50 308 ARG A CA 1
ATOM 2341 C C . ARG A 1 308 ? -5.234 6.941 146.446 1.00 59.50 308 ARG A C 1
ATOM 2343 O O . ARG A 1 308 ? -4.225 6.394 146.003 1.00 59.50 308 ARG A O 1
ATOM 2350 N N . ALA A 1 309 ? -5.633 8.129 145.996 1.00 62.06 309 ALA A N 1
ATOM 2351 C CA . ALA A 1 309 ? -5.081 8.740 144.780 1.00 62.06 309 ALA A CA 1
ATOM 2352 C C . ALA A 1 309 ? -3.646 9.300 144.912 1.00 62.06 309 ALA A C 1
ATOM 2354 O O . ALA A 1 309 ? -2.959 9.451 143.905 1.00 62.06 309 ALA A O 1
ATOM 2355 N N . SER A 1 310 ? -3.126 9.550 146.118 1.00 63.31 310 SER A N 1
ATOM 2356 C CA . SER A 1 310 ? -1.813 10.205 146.275 1.00 63.31 310 SER A CA 1
ATOM 2357 C C . SER A 1 310 ? -0.588 9.316 145.962 1.00 63.31 310 SER A C 1
ATOM 2359 O O . SER A 1 310 ? 0.545 9.749 146.168 1.00 63.31 310 SER A O 1
ATOM 2361 N N . GLY A 1 311 ? -0.775 8.068 145.511 1.00 50.69 311 GLY A N 1
ATOM 2362 C CA . GLY A 1 311 ? 0.304 7.080 145.358 1.00 50.69 311 GLY A CA 1
ATOM 2363 C C . GLY A 1 311 ? 0.897 6.884 143.951 1.00 50.69 311 GLY A C 1
ATOM 2364 O O . GLY A 1 311 ? 2.036 6.435 143.855 1.00 50.69 311 GLY A O 1
ATOM 2365 N N . LEU A 1 312 ? 0.180 7.190 142.859 1.00 60.03 312 LEU A N 1
ATOM 2366 C CA . LEU A 1 312 ? 0.507 6.658 141.514 1.00 60.03 312 LEU A CA 1
ATOM 2367 C C . LEU A 1 312 ? 1.226 7.611 140.535 1.00 60.03 312 LEU A C 1
ATOM 2369 O O . LEU A 1 312 ? 1.680 7.173 139.483 1.00 60.03 312 LEU A O 1
ATOM 2373 N N . GLU A 1 313 ? 1.397 8.891 140.855 1.00 63.12 313 GLU A N 1
ATOM 2374 C CA . GLU A 1 313 ? 1.811 9.911 139.871 1.00 63.12 313 GLU A CA 1
ATOM 2375 C C . GLU A 1 313 ? 3.306 9.878 139.460 1.00 63.12 313 GLU A C 1
ATOM 2377 O O . GLU A 1 313 ? 3.709 10.502 138.484 1.00 63.12 313 GLU A O 1
ATOM 2382 N N . LYS A 1 314 ? 4.177 9.136 140.154 1.00 59.00 314 LYS A N 1
ATOM 2383 C CA . LYS A 1 314 ? 5.641 9.306 140.010 1.00 59.00 314 LYS A CA 1
ATOM 2384 C C . LYS A 1 314 ? 6.346 8.480 138.914 1.00 59.00 314 LYS A C 1
ATOM 2386 O O . LYS A 1 314 ? 7.550 8.649 138.756 1.00 59.00 314 LYS A O 1
ATOM 2391 N N . LEU A 1 315 ? 5.667 7.617 138.148 1.00 51.88 315 LEU A N 1
ATOM 2392 C CA . LEU A 1 315 ? 6.340 6.644 137.254 1.00 51.88 315 LEU A CA 1
ATOM 2393 C C . LEU A 1 315 ? 6.316 6.984 135.742 1.00 51.88 315 LEU A C 1
ATOM 2395 O O . LEU A 1 315 ? 7.125 6.449 134.993 1.00 51.88 315 LEU A O 1
ATOM 2399 N N . GLY A 1 316 ? 5.423 7.857 135.263 1.00 64.19 316 GLY A N 1
ATOM 2400 C CA . GLY A 1 316 ? 5.132 7.986 133.820 1.00 64.19 316 GLY A CA 1
ATOM 2401 C C . GLY A 1 316 ? 6.140 8.764 132.957 1.00 64.19 316 GLY A C 1
ATOM 2402 O O . GLY A 1 316 ? 6.194 8.568 131.748 1.00 64.19 316 GLY A O 1
ATOM 2403 N N . ASN A 1 317 ? 6.964 9.637 133.531 1.00 66.38 317 ASN A N 1
ATOM 2404 C CA . ASN A 1 317 ? 7.546 10.745 132.757 1.00 66.38 317 ASN A CA 1
ATOM 2405 C C . ASN A 1 317 ? 8.856 10.457 131.979 1.00 66.38 317 ASN A C 1
ATOM 2407 O O . ASN A 1 317 ? 9.441 11.402 131.462 1.00 66.38 317 ASN A O 1
ATOM 2411 N N . SER A 1 318 ? 9.357 9.217 131.854 1.00 57.88 318 SER A N 1
ATOM 2412 C CA . SER A 1 318 ? 10.735 8.982 131.357 1.00 57.88 318 SER A CA 1
ATOM 2413 C C . SER A 1 318 ? 10.926 8.328 129.971 1.00 57.88 318 SER A C 1
ATOM 2415 O O . SER A 1 318 ? 12.076 8.177 129.573 1.00 57.88 318 SER A O 1
ATOM 2417 N N . MET A 1 319 ? 9.892 7.924 129.214 1.00 60.44 319 MET A N 1
ATOM 2418 C CA . MET A 1 319 ? 10.083 7.064 128.013 1.00 60.44 319 MET A CA 1
ATOM 2419 C C . MET A 1 319 ? 10.018 7.725 126.612 1.00 60.44 319 MET A C 1
ATOM 2421 O O . MET A 1 319 ? 10.444 7.096 125.648 1.00 60.44 319 MET A O 1
ATOM 2425 N N . GLU A 1 320 ? 9.558 8.967 126.439 1.00 72.81 320 GLU A N 1
ATOM 2426 C CA . GLU A 1 320 ? 9.099 9.454 125.112 1.00 72.81 320 GLU A CA 1
ATOM 2427 C C . GLU A 1 320 ? 10.189 10.023 124.151 1.00 72.81 320 GLU A C 1
ATOM 2429 O O . GLU A 1 320 ? 9.939 10.206 122.965 1.00 72.81 320 GLU A O 1
ATOM 2434 N N . ALA A 1 321 ? 11.421 10.310 124.587 1.00 65.75 321 ALA A N 1
ATOM 2435 C CA . ALA A 1 321 ? 12.284 11.283 123.880 1.00 65.75 321 ALA A CA 1
ATOM 2436 C C . ALA A 1 321 ? 13.201 10.794 122.715 1.00 65.75 321 ALA A C 1
ATOM 2438 O O . ALA A 1 321 ? 13.847 11.631 122.091 1.00 65.75 321 ALA A O 1
ATOM 2439 N N . LEU A 1 322 ? 13.318 9.500 122.371 1.00 64.12 322 LEU A N 1
ATOM 2440 C CA . LEU A 1 322 ? 14.449 8.999 121.540 1.00 64.12 322 LEU A CA 1
ATOM 2441 C C . LEU A 1 322 ? 14.183 8.753 120.027 1.00 64.12 322 LEU A C 1
ATOM 2443 O O . LEU A 1 322 ? 15.092 8.343 119.311 1.00 64.12 322 LEU A O 1
ATOM 2447 N N . ARG A 1 323 ? 12.958 8.924 119.510 1.00 72.31 323 ARG A N 1
ATOM 2448 C CA . ARG A 1 323 ? 12.527 8.266 118.248 1.00 72.31 323 ARG A CA 1
ATOM 2449 C C . ARG A 1 323 ? 12.663 9.051 116.923 1.00 72.31 323 ARG A C 1
ATOM 2451 O O . ARG A 1 323 ? 12.435 8.446 115.882 1.00 72.31 323 ARG A O 1
ATOM 2458 N N . GLN A 1 324 ? 12.988 10.348 116.900 1.00 71.44 324 GLN A N 1
ATOM 2459 C CA . GLN A 1 324 ? 12.595 11.224 115.769 1.00 71.44 324 GLN A CA 1
ATOM 2460 C C . GLN A 1 324 ? 13.692 11.644 114.740 1.00 71.44 324 GLN A C 1
ATOM 2462 O O . GLN A 1 324 ? 13.343 12.228 113.722 1.00 71.44 324 GLN A O 1
ATOM 2467 N N . ASP A 1 325 ? 14.986 11.332 114.916 1.00 71.00 325 ASP A N 1
ATOM 2468 C CA . ASP A 1 325 ? 16.111 12.027 114.221 1.00 71.00 325 ASP A CA 1
ATOM 2469 C C . ASP A 1 325 ? 16.588 11.468 112.837 1.00 71.00 325 ASP A C 1
ATOM 2471 O O . ASP A 1 325 ? 17.310 12.139 112.108 1.00 71.00 325 ASP A O 1
ATOM 2475 N N . VAL A 1 326 ? 16.196 10.264 112.388 1.00 69.62 326 VAL A N 1
ATOM 2476 C CA . VAL A 1 326 ? 16.870 9.557 111.252 1.00 69.62 326 VAL A CA 1
ATOM 2477 C C . VAL A 1 326 ? 16.310 9.854 109.833 1.00 69.62 326 VAL A C 1
ATOM 2479 O O . VAL A 1 326 ? 16.935 9.514 108.830 1.00 69.62 326 VAL A O 1
ATOM 2482 N N . GLY A 1 327 ? 15.156 10.511 109.688 1.00 69.88 327 GLY A N 1
ATOM 2483 C CA . GLY A 1 327 ? 14.383 10.516 108.427 1.00 69.88 327 GLY A CA 1
ATOM 2484 C C . GLY A 1 327 ? 14.847 11.397 107.243 1.00 69.88 327 GLY A C 1
ATOM 2485 O O . GLY A 1 327 ? 14.294 11.254 106.158 1.00 69.88 327 GLY A O 1
ATOM 2486 N N . SER A 1 328 ? 15.813 12.314 107.373 1.00 70.31 328 SER A N 1
ATOM 2487 C CA . SER A 1 328 ? 15.903 13.494 106.477 1.00 70.31 328 SER A CA 1
ATOM 2488 C C . SER A 1 328 ? 16.935 13.492 105.318 1.00 70.31 328 SER A C 1
ATOM 2490 O O . SER A 1 328 ? 16.991 14.472 104.582 1.00 70.31 328 SER A O 1
ATOM 2492 N N . ARG A 1 329 ? 17.745 12.443 105.072 1.00 70.69 329 ARG A N 1
ATOM 2493 C CA . ARG A 1 329 ? 18.943 12.514 104.177 1.00 70.69 329 ARG A CA 1
ATOM 2494 C C . ARG A 1 329 ? 18.847 11.951 102.737 1.00 70.69 329 ARG A C 1
ATOM 2496 O O . ARG A 1 329 ? 19.803 12.106 101.986 1.00 70.69 329 ARG A O 1
ATOM 2503 N N . VAL A 1 330 ? 17.751 11.313 102.319 1.00 70.56 330 VAL A N 1
ATOM 2504 C CA . VAL A 1 330 ? 17.700 10.530 101.053 1.00 70.56 330 VAL A CA 1
ATOM 2505 C C . VAL A 1 330 ? 17.315 11.343 99.795 1.00 70.56 330 VAL A C 1
ATOM 2507 O O . VAL A 1 330 ? 17.675 10.961 98.689 1.00 70.56 330 VAL A O 1
ATOM 2510 N N . ALA A 1 331 ? 16.655 12.496 99.920 1.00 68.31 331 ALA A N 1
ATOM 2511 C CA . ALA A 1 331 ? 15.985 13.169 98.793 1.00 68.31 331 ALA A CA 1
ATOM 2512 C C . ALA A 1 331 ? 16.875 13.998 97.823 1.00 68.31 331 ALA A C 1
ATOM 2514 O O . ALA A 1 331 ? 16.345 14.630 96.915 1.00 68.31 331 ALA A O 1
ATOM 2515 N N . GLN A 1 332 ? 18.203 14.057 97.987 1.00 70.69 332 GLN A N 1
ATOM 2516 C CA . GLN A 1 332 ? 19.037 15.103 97.353 1.00 70.69 332 GLN A CA 1
ATOM 2517 C C . GLN A 1 332 ? 19.803 14.693 96.065 1.00 70.69 332 GLN A C 1
ATOM 2519 O O . GLN A 1 332 ? 20.419 15.555 95.447 1.00 70.69 332 GLN A O 1
ATOM 2524 N N . LEU A 1 333 ? 19.798 13.423 95.625 1.00 67.81 333 LEU A N 1
ATOM 2525 C CA . LEU A 1 333 ? 20.723 12.922 94.575 1.00 67.81 333 LEU A CA 1
ATOM 2526 C C . LEU A 1 333 ? 20.142 12.723 93.153 1.00 67.81 333 LEU A C 1
ATOM 2528 O O . LEU A 1 333 ? 20.913 12.501 92.225 1.00 67.81 333 LEU A O 1
ATOM 2532 N N . GLU A 1 334 ? 18.830 12.838 92.930 1.00 65.25 334 GLU A N 1
ATOM 2533 C CA . GLU A 1 334 ? 18.197 12.445 91.648 1.00 65.25 334 GLU A CA 1
ATOM 2534 C C . GLU A 1 334 ? 18.209 13.520 90.526 1.00 65.25 334 GLU A C 1
ATOM 2536 O O . GLU A 1 334 ? 17.843 13.225 89.393 1.00 65.25 334 GLU A O 1
ATOM 2541 N N . GLY A 1 335 ? 18.663 14.758 90.772 1.00 67.62 335 GLY A N 1
ATOM 2542 C CA . GLY A 1 335 ? 18.501 15.883 89.824 1.00 67.62 335 GLY A CA 1
ATOM 2543 C C . GLY A 1 335 ? 19.533 16.042 88.687 1.00 67.62 335 GLY A C 1
ATOM 2544 O O . GLY A 1 335 ? 19.238 16.704 87.696 1.00 67.62 335 GLY A O 1
ATOM 2545 N N . ASN A 1 336 ? 20.729 15.450 88.773 1.00 65.25 336 ASN A N 1
ATOM 2546 C CA . ASN A 1 336 ? 21.889 15.872 87.957 1.00 65.25 336 ASN A CA 1
ATOM 2547 C C . ASN A 1 336 ? 22.038 15.210 86.561 1.00 65.25 336 ASN A C 1
ATOM 2549 O O . ASN A 1 336 ? 23.036 15.443 85.886 1.00 65.25 336 ASN A O 1
ATOM 2553 N N . ILE A 1 337 ? 21.097 14.376 86.100 1.00 65.38 337 ILE A N 1
ATOM 2554 C CA . ILE A 1 337 ? 21.279 13.528 84.893 1.00 65.38 337 ILE A CA 1
ATOM 2555 C C . ILE A 1 337 ? 20.736 14.160 83.586 1.00 65.38 337 ILE A C 1
ATOM 2557 O O . ILE A 1 337 ? 21.087 13.721 82.493 1.00 65.38 337 ILE A O 1
ATOM 2561 N N . ASN A 1 338 ? 19.948 15.238 83.646 1.00 63.06 338 ASN A N 1
ATOM 2562 C CA . ASN A 1 338 ? 19.192 15.743 82.485 1.00 63.06 338 ASN A CA 1
ATOM 2563 C C . ASN A 1 338 ? 19.940 16.691 81.508 1.00 63.06 338 ASN A C 1
ATOM 2565 O O . ASN A 1 338 ? 19.353 17.086 80.504 1.00 63.06 338 ASN A O 1
ATOM 2569 N N . GLU A 1 339 ? 21.215 17.041 81.718 1.00 60.62 339 GLU A N 1
ATOM 2570 C CA . GLU A 1 339 ? 21.929 18.046 80.890 1.00 60.62 339 GLU A CA 1
ATOM 2571 C C . GLU A 1 339 ? 22.681 17.497 79.646 1.00 60.62 339 GLU A C 1
ATOM 2573 O O . GLU A 1 339 ? 23.156 18.280 78.827 1.00 60.62 339 GLU A O 1
ATOM 2578 N N . ALA A 1 340 ? 22.773 16.179 79.423 1.00 55.91 340 ALA A N 1
ATOM 2579 C CA . ALA A 1 340 ? 23.714 15.604 78.439 1.00 55.91 340 ALA A CA 1
ATOM 2580 C C . ALA A 1 340 ? 23.183 15.325 77.005 1.00 55.91 340 ALA A C 1
ATOM 2582 O O . ALA A 1 340 ? 23.971 14.939 76.144 1.00 55.91 340 ALA A O 1
ATOM 2583 N N . MET A 1 341 ? 21.891 15.508 76.692 1.00 63.94 341 MET A N 1
ATOM 2584 C CA . MET A 1 341 ? 21.322 15.079 75.389 1.00 63.94 341 MET A CA 1
ATOM 2585 C C . MET A 1 341 ? 21.268 16.144 74.271 1.00 63.94 341 MET A C 1
ATOM 2587 O O . MET A 1 341 ? 20.974 15.800 73.131 1.00 63.94 341 MET A O 1
ATOM 2591 N N . ALA A 1 342 ? 21.592 17.415 74.527 1.00 62.28 342 ALA A N 1
ATOM 2592 C CA . ALA A 1 342 ? 21.393 18.500 73.547 1.00 62.28 342 ALA A CA 1
ATOM 2593 C C . ALA A 1 342 ? 22.530 18.691 72.504 1.00 62.28 342 ALA A C 1
ATOM 2595 O O . ALA A 1 342 ? 22.433 19.563 71.646 1.00 62.28 342 ALA A O 1
ATOM 2596 N N . GLY A 1 343 ? 23.614 17.904 72.556 1.00 58.22 343 GLY A N 1
ATOM 2597 C CA . GLY A 1 343 ? 24.836 18.127 71.759 1.00 58.22 343 GLY A CA 1
ATOM 2598 C C . GLY A 1 343 ? 24.957 17.387 70.417 1.00 58.22 343 GLY A C 1
ATOM 2599 O O . GLY A 1 343 ? 25.909 17.641 69.689 1.00 58.22 343 GLY A O 1
ATOM 2600 N N . LEU A 1 344 ? 24.039 16.480 70.061 1.00 58.69 344 LEU A N 1
ATOM 2601 C CA . LEU A 1 344 ? 24.208 15.569 68.909 1.00 58.69 344 LEU A CA 1
ATOM 2602 C C . LEU A 1 344 ? 23.509 16.008 67.601 1.00 58.69 344 LEU A C 1
ATOM 2604 O O . LEU A 1 344 ? 23.690 15.360 66.574 1.00 58.69 344 LEU A O 1
ATOM 2608 N N . GLU A 1 345 ? 22.755 17.112 67.586 1.00 54.22 345 GLU A N 1
ATOM 2609 C CA . GLU A 1 345 ? 21.985 17.557 66.401 1.00 54.22 345 GLU A CA 1
ATOM 2610 C C . GLU A 1 345 ? 22.723 18.546 65.467 1.00 54.22 345 GLU A C 1
ATOM 2612 O O . GLU A 1 345 ? 22.204 18.895 64.404 1.00 54.22 345 GLU A O 1
ATOM 2617 N N . ALA A 1 346 ? 23.941 18.989 65.803 1.00 55.84 346 ALA A N 1
ATOM 2618 C CA . ALA A 1 346 ? 24.655 20.023 65.040 1.00 55.84 346 ALA A CA 1
ATOM 2619 C C . ALA A 1 346 ? 25.457 19.508 63.817 1.00 55.84 346 ALA A C 1
ATOM 2621 O O . ALA A 1 346 ? 25.631 20.255 62.853 1.00 55.84 346 ALA A O 1
ATOM 2622 N N . ASP A 1 347 ? 25.876 18.238 63.784 1.00 49.41 347 ASP A N 1
ATOM 2623 C CA . ASP A 1 347 ? 26.870 17.748 62.804 1.00 49.41 347 ASP A CA 1
ATOM 2624 C C . ASP A 1 347 ? 26.292 17.191 61.481 1.00 49.41 347 ASP A C 1
ATOM 2626 O O . ASP A 1 347 ? 27.038 16.865 60.558 1.00 49.41 347 ASP A O 1
ATOM 2630 N N . LEU A 1 348 ? 24.964 17.143 61.307 1.00 53.03 348 LEU A N 1
ATOM 2631 C CA . LEU A 1 348 ? 24.337 16.558 60.105 1.00 53.03 348 LEU A CA 1
ATOM 2632 C C . LEU A 1 348 ? 24.146 17.549 58.929 1.00 53.03 348 LEU A C 1
ATOM 2634 O O . LEU A 1 348 ? 23.784 17.143 57.826 1.00 53.03 348 LEU A O 1
ATOM 2638 N N . LYS A 1 349 ? 24.388 18.857 59.117 1.00 53.88 349 LYS A N 1
ATOM 2639 C CA . LYS A 1 349 ? 24.113 19.901 58.098 1.00 53.88 349 LYS A CA 1
ATOM 2640 C C . LYS A 1 349 ? 25.287 20.256 57.169 1.00 53.88 349 LYS A C 1
ATOM 2642 O O . LYS A 1 349 ? 25.074 20.983 56.202 1.00 53.88 349 LYS A O 1
ATOM 2647 N N . ALA A 1 350 ? 26.494 19.732 57.398 1.00 48.56 350 ALA A N 1
ATOM 2648 C CA . ALA A 1 350 ? 27.696 20.105 56.636 1.00 48.56 350 ALA A CA 1
ATOM 2649 C C . ALA A 1 350 ? 27.988 19.238 55.385 1.00 48.56 350 ALA A C 1
ATOM 2651 O O . ALA A 1 350 ? 28.815 19.620 54.565 1.00 48.56 350 ALA A O 1
ATOM 2652 N N . MET A 1 351 ? 27.294 18.110 55.174 1.00 50.53 351 MET A N 1
ATOM 2653 C CA . MET A 1 351 ? 27.621 17.134 54.109 1.00 50.53 351 MET A CA 1
ATOM 2654 C C . MET A 1 351 ? 26.895 17.328 52.756 1.00 50.53 351 MET A C 1
ATOM 2656 O O . MET A 1 351 ? 27.097 16.543 51.836 1.00 50.53 351 MET A O 1
ATOM 2660 N N . VAL A 1 352 ? 26.054 18.360 52.594 1.00 51.19 352 VAL A N 1
ATOM 2661 C CA . VAL A 1 352 ? 25.168 18.519 51.410 1.00 51.19 352 VAL A CA 1
ATOM 2662 C C . VAL A 1 352 ? 25.716 19.486 50.335 1.00 51.19 352 VAL A C 1
ATOM 2664 O O . VAL A 1 352 ? 25.162 19.575 49.242 1.00 51.19 352 VAL A O 1
ATOM 2667 N N . MET A 1 353 ? 26.837 20.175 50.573 1.00 52.81 353 MET A N 1
ATOM 2668 C CA . MET A 1 353 ? 27.330 21.254 49.691 1.00 52.81 353 MET A CA 1
ATOM 2669 C C . MET A 1 353 ? 28.446 20.874 48.691 1.00 52.81 353 MET A C 1
ATOM 2671 O O . MET A 1 353 ? 28.827 21.722 47.895 1.00 52.81 353 MET A O 1
ATOM 2675 N N . GLU A 1 354 ? 28.946 19.632 48.642 1.00 48.94 354 GLU A N 1
ATOM 2676 C CA . GLU A 1 354 ? 30.197 19.320 47.906 1.00 48.94 354 GLU A CA 1
ATOM 2677 C C . GLU A 1 354 ? 30.046 18.492 46.603 1.00 48.94 354 GLU A C 1
ATOM 2679 O O . GLU A 1 354 ? 31.036 18.155 45.960 1.00 48.94 354 GLU A O 1
ATOM 2684 N N . VAL A 1 355 ? 28.821 18.193 46.142 1.00 51.09 355 VAL A N 1
ATOM 2685 C CA . VAL A 1 355 ? 28.584 17.315 44.961 1.00 51.09 355 VAL A CA 1
ATOM 2686 C C . VAL A 1 355 ? 28.018 18.055 43.728 1.00 51.09 355 VAL A C 1
ATOM 2688 O O . VAL A 1 355 ? 27.815 17.458 42.675 1.00 51.09 355 VAL A O 1
ATOM 2691 N N . LYS A 1 356 ? 27.819 19.381 43.781 1.00 46.94 356 LYS A N 1
ATOM 2692 C CA . LYS A 1 356 ? 27.158 20.143 42.695 1.00 46.94 356 LYS A CA 1
ATOM 2693 C C . LYS A 1 356 ? 28.099 20.887 41.725 1.00 46.94 356 LYS A C 1
ATOM 2695 O O . LYS A 1 356 ? 27.614 21.456 40.755 1.00 46.94 356 LYS A O 1
ATOM 2700 N N . GLU A 1 357 ? 29.421 20.867 41.924 1.00 50.47 357 GLU A N 1
ATOM 2701 C CA . GLU A 1 357 ? 30.322 21.852 41.279 1.00 50.47 357 GLU A CA 1
ATOM 2702 C C . GLU A 1 357 ? 31.432 21.296 40.358 1.00 50.47 357 GLU A C 1
ATOM 2704 O O . GLU A 1 357 ? 32.293 22.049 39.915 1.00 50.47 357 GLU A O 1
ATOM 2709 N N . LYS A 1 358 ? 31.432 20.003 39.993 1.00 48.16 358 LYS A N 1
ATOM 2710 C CA . LYS A 1 358 ? 32.487 19.422 39.120 1.00 48.16 358 LYS A CA 1
ATOM 2711 C C . LYS A 1 358 ? 31.998 18.628 37.899 1.00 48.16 358 LYS A C 1
ATOM 2713 O O . LYS A 1 358 ? 32.712 17.766 37.400 1.00 48.16 358 LYS A O 1
ATOM 2718 N N . ALA A 1 359 ? 30.819 18.957 37.367 1.00 46.56 359 ALA A N 1
ATOM 2719 C CA . ALA A 1 359 ? 30.240 18.297 36.187 1.00 46.56 359 ALA A CA 1
ATOM 2720 C C . ALA A 1 359 ? 29.852 19.257 35.035 1.00 46.56 359 ALA A C 1
ATOM 2722 O O . ALA A 1 359 ? 28.890 18.998 34.321 1.00 46.56 359 ALA A O 1
ATOM 2723 N N . GLN A 1 360 ? 30.598 20.353 34.826 1.00 45.09 360 GLN A N 1
ATOM 2724 C CA . GLN A 1 360 ? 30.513 21.193 33.610 1.00 45.09 360 GLN A CA 1
ATOM 2725 C C . GLN A 1 360 ? 31.908 21.489 33.038 1.00 45.09 360 GLN A C 1
ATOM 2727 O O . GLN A 1 360 ? 32.333 22.619 32.825 1.00 45.09 360 GLN A O 1
ATOM 2732 N N . GLN A 1 361 ? 32.616 20.386 32.804 1.00 45.34 361 GLN A N 1
ATOM 2733 C CA . GLN A 1 361 ? 33.888 20.250 32.105 1.00 45.34 361 GLN A CA 1
ATOM 2734 C C . GLN A 1 361 ? 33.615 19.827 30.645 1.00 45.34 361 GLN A C 1
ATOM 2736 O O . GLN A 1 361 ? 34.080 18.787 30.185 1.00 45.34 361 GLN A O 1
ATOM 2741 N N . GLN A 1 362 ? 32.797 20.599 29.924 1.00 42.88 362 GLN A N 1
ATOM 2742 C CA . GLN A 1 362 ? 32.390 20.283 28.553 1.00 42.88 362 GLN A CA 1
ATOM 2743 C C . GLN A 1 362 ? 32.440 21.550 27.687 1.00 42.88 362 GLN A C 1
ATOM 2745 O O . GLN A 1 362 ? 31.858 22.571 28.037 1.00 42.88 362 GLN A O 1
ATOM 2750 N N . ASP A 1 363 ? 33.144 21.454 26.561 1.00 37.97 363 ASP A N 1
ATOM 2751 C CA . ASP A 1 363 ? 33.091 22.368 25.412 1.00 37.97 363 ASP A CA 1
ATOM 2752 C C . ASP A 1 363 ? 33.832 23.711 25.452 1.00 37.97 363 ASP A C 1
ATOM 2754 O O . ASP A 1 363 ? 33.513 24.661 24.743 1.00 37.97 363 ASP A O 1
ATOM 2758 N N . GLN A 1 364 ? 34.993 23.685 26.102 1.00 49.88 364 GLN A N 1
ATOM 2759 C CA . GLN A 1 364 ? 36.191 24.442 25.703 1.00 49.88 364 GLN A CA 1
ATOM 2760 C C . GLN A 1 364 ? 36.911 23.803 24.478 1.00 49.88 364 GLN A C 1
ATOM 2762 O O . GLN A 1 364 ? 38.091 24.044 24.258 1.00 49.88 364 GLN A O 1
ATOM 2767 N N . GLN A 1 365 ? 36.257 22.962 23.662 1.00 50.41 365 GLN A N 1
ATOM 2768 C CA . GLN A 1 365 ? 36.935 22.163 22.618 1.00 50.41 365 GLN A CA 1
ATOM 2769 C C . GLN A 1 365 ? 36.592 22.492 21.155 1.00 50.41 365 GLN A C 1
ATOM 2771 O O . GLN A 1 365 ? 37.155 21.860 20.266 1.00 50.41 365 GLN A O 1
ATOM 2776 N N . GLN A 1 366 ? 35.764 23.499 20.851 1.00 48.56 366 GLN A N 1
ATOM 2777 C CA . GLN A 1 366 ? 35.406 23.803 19.449 1.00 48.56 366 GLN A CA 1
ATOM 2778 C C . GLN A 1 366 ? 35.813 25.186 18.916 1.00 48.56 366 GLN A C 1
ATOM 2780 O O . GLN A 1 366 ? 35.613 25.442 17.731 1.00 48.56 366 GLN A O 1
ATOM 2785 N N . LYS A 1 367 ? 36.416 26.078 19.716 1.00 51.28 367 LYS A N 1
ATOM 2786 C CA . LYS A 1 367 ? 36.663 27.468 19.273 1.00 51.28 367 LYS A CA 1
ATOM 2787 C C . LYS A 1 367 ? 38.106 27.816 18.886 1.00 51.28 367 LYS A C 1
ATOM 2789 O O . LYS A 1 367 ? 38.290 28.713 18.070 1.00 51.28 367 LYS A O 1
ATOM 2794 N N . ASP A 1 368 ? 39.101 27.059 19.346 1.00 53.16 368 ASP A N 1
ATOM 2795 C CA . ASP A 1 368 ? 40.512 27.466 19.211 1.00 53.16 368 ASP A CA 1
ATOM 2796 C C . ASP A 1 368 ? 41.278 26.779 18.058 1.00 53.16 368 ASP A C 1
ATOM 2798 O O . ASP A 1 368 ? 42.426 27.114 17.789 1.00 53.16 368 ASP A O 1
ATOM 2802 N N . ALA A 1 369 ? 40.650 25.872 17.296 1.00 52.66 369 ALA A N 1
ATOM 2803 C CA . ALA A 1 369 ? 41.313 25.139 16.203 1.00 52.66 369 ALA A CA 1
ATOM 2804 C C . ALA A 1 369 ? 41.237 25.813 14.809 1.00 52.66 369 ALA A C 1
ATOM 2806 O O . ALA A 1 369 ? 41.862 25.332 13.865 1.00 52.66 369 ALA A O 1
ATOM 2807 N N . LEU A 1 370 ? 40.500 26.922 14.645 1.00 49.00 370 LEU A N 1
ATOM 2808 C CA . LEU A 1 370 ? 40.256 27.558 13.332 1.00 49.00 370 LEU A CA 1
ATOM 2809 C C . LEU A 1 370 ? 41.051 28.851 13.061 1.00 49.00 370 LEU A C 1
ATOM 2811 O O . LEU A 1 370 ? 40.960 29.389 11.960 1.00 49.00 370 LEU A O 1
ATOM 2815 N N . GLN A 1 371 ? 41.867 29.340 14.000 1.00 53.84 371 GLN A N 1
ATOM 2816 C CA . GLN A 1 371 ? 42.638 30.584 13.816 1.00 53.84 371 GLN A CA 1
ATOM 2817 C C . GLN A 1 371 ? 44.121 30.392 13.449 1.00 53.84 371 GLN A C 1
ATOM 2819 O O . GLN A 1 371 ? 44.765 31.354 13.037 1.00 53.84 371 GLN A O 1
ATOM 2824 N N . GLU A 1 372 ? 44.670 29.174 13.489 1.00 54.06 372 GLU A N 1
ATOM 2825 C CA . GLU A 1 372 ? 46.117 28.962 13.279 1.00 54.06 372 GLU A CA 1
ATOM 2826 C C . GLU A 1 372 ? 46.512 28.521 11.850 1.00 54.06 372 GLU A C 1
ATOM 2828 O O . GLU A 1 372 ? 47.681 28.591 11.470 1.00 54.06 372 GLU A O 1
ATOM 2833 N N . LEU A 1 373 ? 45.543 28.167 10.996 1.00 52.44 373 LEU A N 1
ATOM 2834 C CA . LEU A 1 373 ? 45.791 27.774 9.596 1.00 52.44 373 LEU A CA 1
ATOM 2835 C C . LEU A 1 373 ? 45.941 28.954 8.617 1.00 52.44 373 LEU A C 1
ATOM 2837 O O . LEU A 1 373 ? 46.486 28.773 7.533 1.00 52.44 373 LEU A O 1
ATOM 2841 N N . SER A 1 374 ? 45.543 30.170 9.002 1.00 52.59 374 SER A N 1
ATOM 2842 C CA . SER A 1 374 ? 45.644 31.352 8.123 1.00 52.59 374 SER A CA 1
ATOM 2843 C C . SER A 1 374 ? 47.041 31.992 8.099 1.00 52.59 374 SER A C 1
ATOM 2845 O O . SER A 1 374 ? 47.320 32.815 7.237 1.00 52.59 374 SER A O 1
ATOM 2847 N N . ARG A 1 375 ? 47.953 31.599 9.001 1.00 57.12 375 ARG A N 1
ATOM 2848 C CA . ARG A 1 375 ? 49.281 32.230 9.153 1.00 57.12 375 ARG A CA 1
ATOM 2849 C C . ARG A 1 375 ? 50.399 31.579 8.322 1.00 57.12 375 ARG A C 1
ATOM 2851 O O . ARG A 1 375 ? 51.508 32.091 8.303 1.00 57.12 375 ARG A O 1
ATOM 2858 N N . LYS A 1 376 ? 50.142 30.454 7.644 1.00 53.84 376 LYS A N 1
ATOM 2859 C CA . LYS A 1 376 ? 51.173 29.686 6.908 1.00 53.84 376 LYS A CA 1
ATOM 2860 C C . LYS A 1 376 ? 51.138 29.842 5.379 1.00 53.84 376 LYS A C 1
ATOM 2862 O O . LYS A 1 376 ? 51.903 29.170 4.703 1.00 53.84 376 LYS A O 1
ATOM 2867 N N . LEU A 1 377 ? 50.294 30.725 4.836 1.00 55.72 377 LEU A N 1
ATOM 2868 C CA . LEU A 1 377 ? 50.174 30.954 3.385 1.00 55.72 377 LEU A CA 1
ATOM 2869 C C . LEU A 1 377 ? 50.888 32.231 2.884 1.00 55.72 377 LEU A C 1
ATOM 2871 O O . LEU A 1 377 ? 50.972 32.448 1.681 1.00 55.72 377 LEU A O 1
ATOM 2875 N N . GLU A 1 378 ? 51.410 33.076 3.780 1.00 51.69 378 GLU A N 1
ATOM 2876 C CA . GLU A 1 378 ? 52.026 34.372 3.427 1.00 51.69 378 GLU A CA 1
ATOM 2877 C C . GLU A 1 378 ? 53.564 34.336 3.304 1.00 51.69 378 GLU A C 1
ATOM 2879 O O . GLU A 1 378 ? 54.174 35.347 2.967 1.00 51.69 378 GLU A O 1
ATOM 2884 N N . GLU A 1 379 ? 54.205 33.178 3.497 1.00 48.81 379 GLU A N 1
ATOM 2885 C CA . GLU A 1 379 ? 55.676 33.048 3.482 1.00 48.81 379 GLU A CA 1
ATOM 2886 C C . GLU A 1 379 ? 56.248 32.497 2.151 1.00 48.81 379 GLU A C 1
ATOM 2888 O O . GLU A 1 379 ? 57.454 32.510 1.944 1.00 48.81 379 GLU A O 1
ATOM 2893 N N . GLU A 1 380 ? 55.408 32.084 1.190 1.00 48.16 380 GLU A N 1
ATOM 2894 C CA . GLU A 1 380 ? 55.844 31.420 -0.063 1.00 48.16 380 GLU A CA 1
ATOM 2895 C C . GLU A 1 380 ? 55.888 32.356 -1.299 1.00 48.16 380 GLU A C 1
ATOM 2897 O O . GLU A 1 380 ? 56.128 31.929 -2.430 1.00 48.16 380 GLU A O 1
ATOM 2902 N N . ALA A 1 381 ? 55.684 33.665 -1.101 1.00 53.00 381 ALA A N 1
ATOM 2903 C CA . ALA A 1 381 ? 55.607 34.667 -2.173 1.00 53.00 381 ALA A CA 1
ATOM 2904 C C . ALA A 1 381 ? 56.882 35.522 -2.373 1.00 53.00 381 ALA A C 1
ATOM 2906 O O . ALA A 1 381 ? 56.891 36.398 -3.244 1.00 53.00 381 ALA A O 1
ATOM 2907 N N . SER A 1 382 ? 57.972 35.294 -1.627 1.00 48.78 382 SER A N 1
ATOM 2908 C CA . SER A 1 382 ? 59.176 36.149 -1.692 1.00 48.78 382 SER A CA 1
ATOM 2909 C C . SER A 1 382 ? 60.293 35.686 -2.642 1.00 48.78 382 SER A C 1
ATOM 2911 O O . SER A 1 382 ? 61.124 36.512 -3.016 1.00 48.78 382 SER A O 1
ATOM 2913 N N . ASP A 1 383 ? 60.301 34.439 -3.128 1.00 43.78 383 ASP A N 1
ATOM 2914 C CA . ASP A 1 383 ? 61.534 33.841 -3.693 1.00 43.78 383 ASP A CA 1
ATOM 2915 C C . ASP A 1 383 ? 61.607 33.724 -5.234 1.00 43.78 383 ASP A C 1
ATOM 2917 O O . ASP A 1 383 ? 62.532 33.124 -5.779 1.00 43.78 383 ASP A O 1
ATOM 2921 N N . ARG A 1 384 ? 60.699 34.354 -5.999 1.00 49.41 384 ARG A N 1
ATOM 2922 C CA . ARG A 1 384 ? 60.703 34.306 -7.488 1.00 49.41 384 ARG A CA 1
ATOM 2923 C C . ARG A 1 384 ? 61.208 35.560 -8.222 1.00 49.41 384 ARG A C 1
ATOM 2925 O O . ARG A 1 384 ? 61.051 35.651 -9.434 1.00 49.41 384 ARG A O 1
ATOM 2932 N N . ARG A 1 385 ? 61.864 36.515 -7.549 1.00 52.88 385 ARG A N 1
ATOM 2933 C CA . ARG A 1 385 ? 62.336 37.785 -8.166 1.00 52.88 385 ARG A CA 1
ATOM 2934 C C . ARG A 1 385 ? 63.857 37.910 -8.389 1.00 52.88 385 ARG A C 1
ATOM 2936 O O . ARG A 1 385 ? 64.385 39.017 -8.338 1.00 52.88 385 ARG A O 1
ATOM 2943 N N . HIS A 1 386 ? 64.592 36.823 -8.659 1.00 44.53 386 HIS A N 1
ATOM 2944 C CA . HIS A 1 386 ? 66.064 36.915 -8.788 1.00 44.53 386 HIS A CA 1
ATOM 2945 C C . HIS A 1 386 ? 66.743 36.176 -9.962 1.00 44.53 386 HIS A C 1
ATOM 2947 O O . HIS A 1 386 ? 67.964 36.050 -9.956 1.00 44.53 386 HIS A O 1
ATOM 2953 N N . CYS A 1 387 ? 66.018 35.734 -11.000 1.00 47.25 387 CYS A N 1
ATOM 2954 C CA . CYS A 1 387 ? 66.623 34.991 -12.129 1.00 47.25 387 CYS A CA 1
ATOM 2955 C C . CYS A 1 387 ? 66.588 35.667 -13.518 1.00 47.25 387 CYS A C 1
ATOM 2957 O O . CYS A 1 387 ? 67.134 35.104 -14.460 1.00 47.25 387 CYS A O 1
ATOM 2959 N N . GLU A 1 388 ? 66.053 36.882 -13.676 1.00 47.03 388 GLU A N 1
ATOM 2960 C CA . GLU A 1 388 ? 65.862 37.506 -15.008 1.00 47.03 388 GLU A CA 1
ATOM 2961 C C . GLU A 1 388 ? 66.898 38.584 -15.403 1.00 47.03 388 GLU A C 1
ATOM 2963 O O . GLU A 1 388 ? 66.620 39.441 -16.236 1.00 47.03 388 GLU A O 1
ATOM 2968 N N . GLN A 1 389 ? 68.123 38.568 -14.861 1.00 44.84 389 GLN A N 1
ATOM 2969 C CA . GLN A 1 389 ? 69.083 39.669 -15.085 1.00 44.84 389 GLN A CA 1
ATOM 2970 C C . GLN A 1 389 ? 70.508 39.262 -15.513 1.00 44.84 389 GLN A C 1
ATOM 2972 O O . GLN A 1 389 ? 71.482 39.870 -15.068 1.00 44.84 389 GLN A O 1
ATOM 2977 N N . ARG A 1 390 ? 70.689 38.256 -16.393 1.00 48.84 390 ARG A N 1
ATOM 2978 C CA . ARG A 1 390 ? 72.060 37.886 -16.829 1.00 48.84 390 ARG A CA 1
ATOM 2979 C C . ARG A 1 390 ? 72.305 37.402 -18.271 1.00 48.84 390 ARG A C 1
ATOM 2981 O O . ARG A 1 390 ? 73.401 36.925 -18.541 1.00 48.84 390 ARG A O 1
ATOM 2988 N N . THR A 1 391 ? 71.391 37.564 -19.227 1.00 50.62 391 THR A N 1
ATOM 2989 C CA . THR A 1 391 ? 71.574 37.001 -20.590 1.00 50.62 391 THR A CA 1
ATOM 2990 C C . THR A 1 391 ? 71.288 37.981 -21.735 1.00 50.62 391 THR A C 1
ATOM 2992 O O . THR A 1 391 ? 70.496 37.698 -22.625 1.00 50.62 391 THR A O 1
ATOM 2995 N N . ALA A 1 392 ? 71.978 39.127 -21.761 1.00 42.75 392 ALA A N 1
ATOM 2996 C CA . ALA A 1 392 ? 71.993 40.022 -22.929 1.00 42.75 392 ALA A CA 1
ATOM 2997 C C . ALA A 1 392 ? 73.324 40.796 -23.045 1.00 42.75 392 ALA A C 1
ATOM 2999 O O . ALA A 1 392 ? 73.371 42.007 -22.860 1.00 42.75 392 ALA A O 1
ATOM 3000 N N . GLY A 1 393 ? 74.426 40.080 -23.306 1.00 47.72 393 GLY A N 1
ATOM 3001 C CA . GLY A 1 393 ? 75.779 40.656 -23.334 1.00 47.72 393 GLY A CA 1
ATOM 3002 C C . GLY A 1 393 ? 76.744 40.114 -24.395 1.00 47.72 393 GLY A C 1
ATOM 3003 O O . GLY A 1 393 ? 77.937 40.345 -24.261 1.00 47.72 393 GLY A O 1
ATOM 3004 N N . MET A 1 394 ? 76.306 39.405 -25.442 1.00 40.03 394 MET A N 1
ATOM 3005 C CA . MET A 1 394 ? 77.238 38.877 -26.460 1.00 40.03 394 MET A CA 1
ATOM 3006 C C . MET A 1 394 ? 76.718 39.045 -27.896 1.00 40.03 394 MET A C 1
ATOM 3008 O O . MET A 1 394 ? 76.302 38.091 -28.542 1.00 40.03 394 MET A O 1
ATOM 3012 N N . LEU A 1 395 ? 76.782 40.283 -28.396 1.00 48.62 395 LEU A N 1
ATOM 3013 C CA . LEU A 1 395 ? 76.720 40.648 -29.818 1.00 48.62 395 LEU A CA 1
ATOM 3014 C C . LEU A 1 395 ? 77.878 41.613 -30.146 1.00 48.62 395 LEU A C 1
ATOM 3016 O O . LEU A 1 395 ? 77.701 42.827 -30.073 1.00 48.62 395 LEU A O 1
ATOM 3020 N N . SER A 1 396 ? 79.064 41.116 -30.528 1.00 41.41 396 SER A N 1
ATOM 3021 C CA . SER A 1 396 ? 80.098 41.986 -31.126 1.00 41.41 396 SER A CA 1
ATOM 3022 C C . SER A 1 396 ? 81.099 41.275 -32.060 1.00 41.41 396 SER A C 1
ATOM 3024 O O . SER A 1 396 ? 82.089 40.709 -31.622 1.00 41.41 396 SER A O 1
ATOM 3026 N N . GLY A 1 397 ? 80.973 41.455 -33.374 1.00 48.62 397 GLY A N 1
ATOM 3027 C CA . GLY A 1 397 ? 82.191 41.660 -34.178 1.00 48.62 397 GLY A CA 1
ATOM 3028 C C . GLY A 1 397 ? 82.802 40.476 -34.937 1.00 48.62 397 GLY A C 1
ATOM 3029 O O . GLY A 1 397 ? 84.021 40.359 -34.979 1.00 48.62 397 GLY A O 1
ATOM 3030 N N . LEU A 1 398 ? 81.999 39.679 -35.647 1.00 45.91 398 LEU A N 1
ATOM 3031 C CA . LEU A 1 398 ? 82.494 38.764 -36.696 1.00 45.91 398 LEU A CA 1
ATOM 3032 C C . LEU A 1 398 ? 82.030 39.169 -38.109 1.00 45.91 398 LEU A C 1
ATOM 3034 O O . LEU A 1 398 ? 81.703 38.319 -38.928 1.00 45.91 398 LEU A O 1
ATOM 3038 N N . GLN A 1 399 ? 81.995 40.471 -38.412 1.00 43.06 399 GLN A N 1
ATOM 3039 C CA . GLN A 1 399 ? 81.458 40.984 -39.687 1.00 43.06 399 GLN A CA 1
ATOM 3040 C C . GLN A 1 399 ? 82.394 41.951 -40.434 1.00 43.06 399 GLN A C 1
ATOM 3042 O O . GLN A 1 399 ? 81.941 42.804 -41.185 1.00 43.06 399 GLN A O 1
ATOM 3047 N N . VAL A 1 400 ? 83.715 41.818 -40.247 1.00 54.25 400 VAL A N 1
ATOM 3048 C CA . VAL A 1 400 ? 84.723 42.675 -40.918 1.00 54.25 400 VAL A CA 1
ATOM 3049 C C . VAL A 1 400 ? 85.751 41.880 -41.751 1.00 54.25 400 VAL A C 1
ATOM 3051 O O . VAL A 1 400 ? 86.509 42.462 -42.514 1.00 54.25 400 VAL A O 1
ATOM 3054 N N . ALA A 1 401 ? 85.763 40.543 -41.710 1.00 49.91 401 ALA A N 1
ATOM 3055 C CA . ALA A 1 401 ? 86.843 39.754 -42.325 1.00 49.91 401 ALA A CA 1
ATOM 3056 C C . ALA A 1 401 ? 86.592 39.243 -43.763 1.00 49.91 401 ALA A C 1
ATOM 3058 O O . ALA A 1 401 ? 87.488 38.638 -44.340 1.00 49.91 401 ALA A O 1
ATOM 3059 N N . ILE A 1 402 ? 85.421 39.483 -44.367 1.00 49.78 402 ILE A N 1
ATOM 3060 C CA . ILE A 1 402 ? 85.058 38.916 -45.691 1.00 49.78 402 ILE A CA 1
ATOM 3061 C C . ILE A 1 402 ? 85.056 39.997 -46.799 1.00 49.78 402 ILE A C 1
ATOM 3063 O O . ILE A 1 402 ? 84.668 39.764 -47.931 1.00 49.78 402 ILE A O 1
ATOM 3067 N N . SER A 1 403 ? 85.583 41.190 -46.502 1.00 47.22 403 SER A N 1
ATOM 3068 C CA . SER A 1 403 ? 85.802 42.282 -47.470 1.00 47.22 403 SER A CA 1
ATOM 3069 C C . SER A 1 403 ? 87.018 42.069 -48.396 1.00 47.22 403 SER A C 1
ATOM 3071 O O . SER A 1 403 ? 87.341 42.953 -49.183 1.00 47.22 403 SER A O 1
ATOM 3073 N N . ASN A 1 404 ? 87.728 40.938 -48.301 1.00 44.69 404 ASN A N 1
ATOM 3074 C CA . ASN A 1 404 ? 89.057 40.758 -48.904 1.00 44.69 404 ASN A CA 1
ATOM 3075 C C . ASN A 1 404 ? 89.134 39.623 -49.945 1.00 44.69 404 ASN A C 1
ATOM 3077 O O . ASN A 1 404 ? 90.196 39.025 -50.115 1.00 44.69 404 ASN A O 1
ATOM 3081 N N . GLU A 1 405 ? 88.040 39.327 -50.652 1.00 50.44 405 GLU A N 1
ATOM 3082 C CA . GLU A 1 405 ? 88.032 38.334 -51.742 1.00 50.44 405 GLU A CA 1
ATOM 3083 C C . GLU A 1 405 ? 88.215 38.929 -53.160 1.00 50.44 405 GLU A C 1
ATOM 3085 O O . GLU A 1 405 ? 88.439 38.182 -54.106 1.00 50.44 405 GLU A O 1
ATOM 3090 N N . GLU A 1 406 ? 88.210 40.249 -53.372 1.00 48.81 406 GLU A N 1
ATOM 3091 C CA . GLU A 1 406 ? 87.856 40.751 -54.719 1.00 48.81 406 GLU A CA 1
ATOM 3092 C C . GLU A 1 406 ? 88.978 41.256 -55.645 1.00 48.81 406 GLU A C 1
ATOM 3094 O O . GLU A 1 406 ? 88.717 41.446 -56.826 1.00 48.81 406 GLU A O 1
ATOM 3099 N N . GLN A 1 407 ? 90.239 41.420 -55.226 1.00 51.41 407 GLN A N 1
ATOM 3100 C CA . GLN A 1 407 ? 91.200 42.189 -56.055 1.00 51.41 407 GLN A CA 1
ATOM 3101 C C . GLN A 1 407 ? 92.247 41.419 -56.885 1.00 51.41 407 GLN A C 1
ATOM 3103 O O . GLN A 1 407 ? 93.092 42.055 -57.511 1.00 51.41 407 GLN A O 1
ATOM 3108 N N . ALA A 1 408 ? 92.229 40.081 -56.958 1.00 46.59 408 ALA A N 1
ATOM 3109 C CA . ALA A 1 408 ? 93.321 39.340 -57.626 1.00 46.59 408 ALA A CA 1
ATOM 3110 C C . ALA A 1 408 ? 92.917 38.299 -58.691 1.00 46.59 408 ALA A C 1
ATOM 3112 O O . ALA A 1 408 ? 93.796 37.646 -59.254 1.00 46.59 408 ALA A O 1
ATOM 3113 N N . ARG A 1 409 ? 91.629 38.132 -59.020 1.00 49.06 409 ARG A N 1
ATOM 3114 C CA . ARG A 1 409 ? 91.175 37.135 -60.022 1.00 49.06 409 ARG A CA 1
ATOM 3115 C C . ARG A 1 409 ? 90.483 37.720 -61.263 1.00 49.06 409 ARG A C 1
ATOM 3117 O O . ARG A 1 409 ? 89.976 36.960 -62.080 1.00 49.06 409 ARG A O 1
ATOM 3124 N N . GLU A 1 410 ? 90.533 39.039 -61.454 1.00 51.34 410 GLU A N 1
ATOM 3125 C CA . GLU A 1 410 ? 89.843 39.759 -62.543 1.00 51.34 410 GLU A CA 1
ATOM 3126 C C . GLU A 1 410 ? 90.494 39.677 -63.943 1.00 51.34 410 GLU A C 1
ATOM 3128 O O . GLU A 1 410 ? 89.838 40.005 -64.925 1.00 51.34 410 GLU A O 1
ATOM 3133 N N . ALA A 1 411 ? 91.743 39.228 -64.113 1.00 53.78 411 ALA A N 1
ATOM 3134 C CA . ALA A 1 411 ? 92.453 39.468 -65.386 1.00 53.78 411 ALA A CA 1
ATOM 3135 C C . ALA A 1 411 ? 92.553 38.283 -66.375 1.00 53.78 411 ALA A C 1
ATOM 3137 O O . ALA A 1 411 ? 93.012 38.485 -67.496 1.00 53.78 411 ALA A O 1
ATOM 3138 N N . ALA A 1 412 ? 92.140 37.060 -66.016 1.00 51.59 412 ALA A N 1
ATOM 3139 C CA . ALA A 1 412 ? 92.330 35.870 -66.874 1.00 51.59 412 ALA A CA 1
ATOM 3140 C C . ALA A 1 412 ? 91.032 35.143 -67.290 1.00 51.59 412 ALA A C 1
ATOM 3142 O O . ALA A 1 412 ? 91.087 34.181 -68.053 1.00 51.59 412 ALA A O 1
ATOM 3143 N N . LEU A 1 413 ? 89.868 35.598 -66.815 1.00 50.25 413 LEU A N 1
ATOM 3144 C CA . LEU A 1 413 ? 88.561 34.962 -67.047 1.00 50.25 413 LEU A CA 1
ATOM 3145 C C . LEU A 1 413 ? 87.772 35.555 -68.228 1.00 50.25 413 LEU A C 1
ATOM 3147 O O . LEU A 1 413 ? 86.822 34.940 -68.696 1.00 50.25 413 LEU A O 1
ATOM 3151 N N . THR A 1 414 ? 88.168 36.704 -68.775 1.00 57.31 414 THR A N 1
ATOM 3152 C CA . THR A 1 414 ? 87.310 37.513 -69.660 1.00 57.31 414 THR A CA 1
ATOM 3153 C C . THR A 1 414 ? 87.026 36.921 -71.049 1.00 57.31 414 THR A C 1
ATOM 3155 O O . THR A 1 414 ? 85.963 37.195 -71.600 1.00 57.31 414 THR A O 1
ATOM 3158 N N . GLU A 1 415 ? 87.875 36.045 -71.597 1.00 50.50 415 GLU A N 1
ATOM 3159 C CA . GLU A 1 415 ? 87.626 35.424 -72.916 1.00 50.50 415 GLU A CA 1
ATOM 3160 C C . GLU A 1 415 ? 86.978 34.022 -72.811 1.00 50.50 415 GLU A C 1
ATOM 3162 O O . GLU A 1 415 ? 86.244 33.602 -73.706 1.00 50.50 415 GLU A O 1
ATOM 3167 N N . ALA A 1 416 ? 87.152 33.323 -71.678 1.00 53.19 416 ALA A N 1
ATOM 3168 C CA . ALA A 1 416 ? 86.424 32.088 -71.360 1.00 53.19 416 ALA A CA 1
ATOM 3169 C C . ALA A 1 416 ? 84.991 32.381 -70.866 1.00 53.19 416 ALA A C 1
ATOM 3171 O O . ALA A 1 416 ? 84.057 31.674 -71.247 1.00 53.19 416 ALA A O 1
ATOM 3172 N N . SER A 1 417 ? 84.782 33.492 -70.145 1.00 53.22 417 SER A N 1
ATOM 3173 C CA . SER A 1 417 ? 83.469 33.977 -69.690 1.00 53.22 417 SER A CA 1
ATOM 3174 C C . SER A 1 417 ? 82.501 34.341 -70.818 1.00 53.22 417 SER A C 1
ATOM 3176 O O . SER A 1 417 ? 81.298 34.370 -70.587 1.00 53.22 417 SER A O 1
ATOM 3178 N N . ARG A 1 418 ? 82.957 34.585 -72.055 1.00 58.72 418 ARG A N 1
ATOM 3179 C CA . ARG A 1 418 ? 82.037 34.932 -73.155 1.00 58.72 418 ARG A CA 1
ATOM 3180 C C . ARG A 1 418 ? 81.304 33.717 -73.732 1.00 58.72 418 ARG A C 1
ATOM 3182 O O . ARG A 1 418 ? 80.137 33.821 -74.102 1.00 58.72 418 ARG A O 1
ATOM 3189 N N . LEU A 1 419 ? 81.978 32.568 -73.820 1.00 53.06 419 LEU A N 1
ATOM 3190 C CA . LEU A 1 419 ? 81.376 31.309 -74.283 1.00 53.06 419 LEU A CA 1
ATOM 3191 C C . LEU A 1 419 ? 80.806 30.485 -73.122 1.00 53.06 419 LEU A C 1
ATOM 3193 O O . LEU A 1 419 ? 79.784 29.825 -73.304 1.00 53.06 419 LEU A O 1
ATOM 3197 N N . GLN A 1 420 ? 81.396 30.601 -71.927 1.00 54.31 420 GLN A N 1
ATOM 3198 C CA . GLN A 1 420 ? 80.810 30.101 -70.687 1.00 54.31 420 GLN A CA 1
ATOM 3199 C C . GLN A 1 420 ? 79.537 30.883 -70.337 1.00 54.31 420 GLN A C 1
ATOM 3201 O O . GLN A 1 420 ? 78.522 30.245 -70.141 1.00 54.31 420 GLN A O 1
ATOM 3206 N N . GLY A 1 421 ? 79.501 32.215 -70.466 1.00 57.72 421 GLY A N 1
ATOM 3207 C CA . GLY A 1 421 ? 78.312 33.042 -70.204 1.00 57.72 421 GLY A CA 1
ATOM 3208 C C . GLY A 1 421 ? 77.107 32.773 -71.118 1.00 57.72 421 GLY A C 1
ATOM 3209 O O . GLY A 1 421 ? 75.970 32.993 -70.722 1.00 57.72 421 GLY A O 1
ATOM 3210 N N . LEU A 1 422 ? 77.316 32.245 -72.329 1.00 58.91 422 LEU A N 1
ATOM 3211 C CA . LEU A 1 422 ? 76.225 31.847 -73.236 1.00 58.91 422 LEU A CA 1
ATOM 3212 C C . LEU A 1 422 ? 75.647 30.462 -72.899 1.00 58.91 422 LEU A C 1
ATOM 3214 O O . LEU A 1 422 ? 74.461 30.216 -73.128 1.00 58.91 422 LEU A O 1
ATOM 3218 N N . LEU A 1 423 ? 76.471 29.558 -72.359 1.00 57.16 423 LEU A N 1
ATOM 3219 C CA . LEU A 1 423 ? 76.032 28.257 -71.848 1.00 57.16 423 LEU A CA 1
ATOM 3220 C C . LEU A 1 423 ? 75.518 28.358 -70.405 1.00 57.16 423 LEU A C 1
ATOM 3222 O O . LEU A 1 423 ? 74.529 27.707 -70.095 1.00 57.16 423 LEU A O 1
ATOM 3226 N N . GLU A 1 424 ? 76.105 29.218 -69.576 1.00 56.75 424 GLU A N 1
ATOM 3227 C CA . GLU A 1 424 ? 75.650 29.603 -68.239 1.00 56.75 424 GLU A CA 1
ATOM 3228 C C . GLU A 1 424 ? 74.341 30.360 -68.322 1.00 56.75 424 GLU A C 1
ATOM 3230 O O . GLU A 1 424 ? 73.428 29.937 -67.654 1.00 56.75 424 GLU A O 1
ATOM 3235 N N . ALA A 1 425 ? 74.134 31.336 -69.211 1.00 64.44 425 ALA A N 1
ATOM 3236 C CA . ALA A 1 425 ? 72.815 31.976 -69.327 1.00 64.44 425 ALA A CA 1
ATOM 3237 C C . ALA A 1 425 ? 71.704 30.981 -69.721 1.00 64.44 425 ALA A C 1
ATOM 3239 O O . ALA A 1 425 ? 70.540 31.148 -69.350 1.00 64.44 425 ALA A O 1
ATOM 3240 N N . ARG A 1 426 ? 72.049 29.922 -70.470 1.00 64.50 426 ARG A N 1
ATOM 3241 C CA . ARG A 1 426 ? 71.114 28.864 -70.889 1.00 64.50 426 ARG A CA 1
ATOM 3242 C C . ARG A 1 426 ? 70.916 27.784 -69.817 1.00 64.50 426 ARG A C 1
ATOM 3244 O O . ARG A 1 426 ? 69.818 27.246 -69.697 1.00 64.50 426 ARG A O 1
ATOM 3251 N N . LEU A 1 427 ? 71.952 27.483 -69.035 1.00 62.84 427 LEU A N 1
ATOM 3252 C CA . LEU A 1 427 ? 71.870 26.639 -67.844 1.00 62.84 427 LEU A CA 1
ATOM 3253 C C . LEU A 1 427 ? 71.194 27.372 -66.689 1.00 62.84 427 LEU A C 1
ATOM 3255 O O . LEU A 1 427 ? 70.371 26.765 -66.043 1.00 62.84 427 LEU A O 1
ATOM 3259 N N . GLU A 1 428 ? 71.430 28.660 -66.482 1.00 65.38 428 GLU A N 1
ATOM 3260 C CA . GLU A 1 428 ? 70.790 29.522 -65.487 1.00 65.38 428 GLU A CA 1
ATOM 3261 C C . GLU A 1 428 ? 69.317 29.733 -65.796 1.00 65.38 428 GLU A C 1
ATOM 3263 O O . GLU A 1 428 ? 68.533 29.770 -64.864 1.00 65.38 428 GLU A O 1
ATOM 3268 N N . THR A 1 429 ? 68.901 29.821 -67.065 1.00 70.69 429 THR A N 1
ATOM 3269 C CA . THR A 1 429 ? 67.464 29.873 -67.403 1.00 70.69 429 THR A CA 1
ATOM 3270 C C . THR A 1 429 ? 66.764 28.528 -67.218 1.00 70.69 429 THR A C 1
ATOM 3272 O O . THR A 1 429 ? 65.598 28.492 -66.828 1.00 70.69 429 THR A O 1
ATOM 3275 N N . LEU A 1 430 ? 67.450 27.407 -67.462 1.00 67.69 430 LEU A N 1
ATOM 3276 C CA . LEU A 1 430 ? 66.906 26.074 -67.181 1.00 67.69 430 LEU A CA 1
ATOM 3277 C C . LEU A 1 430 ? 66.972 25.721 -65.689 1.00 67.69 430 LEU A C 1
ATOM 3279 O O . LEU A 1 430 ? 66.047 25.108 -65.171 1.00 67.69 430 LEU A O 1
ATOM 3283 N N . GLU A 1 431 ? 68.018 26.134 -64.983 1.00 66.69 431 GLU A N 1
ATOM 3284 C CA . GLU A 1 431 ? 68.178 25.988 -63.541 1.00 66.69 431 GLU A CA 1
ATOM 3285 C C . GLU A 1 431 ? 67.277 26.946 -62.780 1.00 66.69 431 GLU A C 1
ATOM 3287 O O . GLU A 1 431 ? 66.780 26.543 -61.740 1.00 66.69 431 GLU A O 1
ATOM 3292 N N . SER A 1 432 ? 67.036 28.171 -63.252 1.00 68.44 432 SER A N 1
ATOM 3293 C CA . SER A 1 432 ? 66.038 29.062 -62.655 1.00 68.44 432 SER A CA 1
ATOM 3294 C C . SER A 1 432 ? 64.644 28.502 -62.891 1.00 68.44 432 SER A C 1
ATOM 3296 O O . SER A 1 432 ? 63.904 28.362 -61.933 1.00 68.44 432 SER A O 1
ATOM 3298 N N . GLY A 1 433 ? 64.325 28.018 -64.097 1.00 71.69 433 GLY A N 1
ATOM 3299 C CA . GLY A 1 433 ? 63.056 27.330 -64.359 1.00 71.69 433 GLY A CA 1
ATOM 3300 C C . GLY A 1 433 ? 62.865 26.059 -63.516 1.00 71.69 433 GLY A C 1
ATOM 3301 O O . GLY A 1 433 ? 61.777 25.799 -63.001 1.00 71.69 433 GLY A O 1
ATOM 3302 N N . LEU A 1 434 ? 63.924 25.270 -63.310 1.00 68.88 434 LEU A N 1
ATOM 3303 C CA . LEU A 1 434 ? 63.897 24.087 -62.443 1.00 68.88 434 LEU A CA 1
ATOM 3304 C C . LEU A 1 434 ? 63.908 24.438 -60.947 1.00 68.88 434 LEU A C 1
ATOM 3306 O O . LEU A 1 434 ? 63.275 23.739 -60.162 1.00 68.88 434 LEU A O 1
ATOM 3310 N N . LYS A 1 435 ? 64.574 25.519 -60.530 1.00 70.00 435 LYS A N 1
ATOM 3311 C CA . LYS A 1 435 ? 64.532 26.042 -59.155 1.00 70.00 435 LYS A CA 1
ATOM 3312 C C . LYS A 1 435 ? 63.161 26.630 -58.851 1.00 70.00 435 LYS A C 1
ATOM 3314 O O . LYS A 1 435 ? 62.631 26.331 -57.795 1.00 70.00 435 LYS A O 1
ATOM 3319 N N . ASP A 1 436 ? 62.552 27.358 -59.777 1.00 73.00 436 ASP A N 1
ATOM 3320 C CA . ASP A 1 436 ? 61.220 27.943 -59.625 1.00 73.00 436 ASP A CA 1
ATOM 3321 C C . ASP A 1 436 ? 60.146 26.852 -59.584 1.00 73.00 436 ASP A C 1
ATOM 3323 O O . ASP A 1 436 ? 59.255 26.895 -58.738 1.00 73.00 436 ASP A O 1
ATOM 3327 N N . THR A 1 437 ? 60.264 25.808 -60.412 1.00 72.50 437 THR A N 1
ATOM 3328 C CA . THR A 1 437 ? 59.373 24.636 -60.322 1.00 72.50 437 THR A CA 1
ATOM 3329 C C . THR A 1 437 ? 59.638 23.793 -59.074 1.00 72.50 437 THR A C 1
ATOM 3331 O O . THR A 1 437 ? 58.687 23.322 -58.460 1.00 72.50 437 THR A O 1
ATOM 3334 N N . ALA A 1 438 ? 60.886 23.644 -58.620 1.00 70.00 438 ALA A N 1
ATOM 3335 C CA . ALA A 1 438 ? 61.200 22.964 -57.361 1.00 70.00 438 ALA A CA 1
ATOM 3336 C C . ALA A 1 438 ? 60.753 23.765 -56.125 1.00 70.00 438 ALA A C 1
ATOM 3338 O O . ALA A 1 438 ? 60.351 23.170 -55.129 1.00 70.00 438 ALA A O 1
ATOM 3339 N N . VAL A 1 439 ? 60.801 25.098 -56.174 1.00 76.69 439 VAL A N 1
ATOM 3340 C CA . VAL A 1 439 ? 60.265 25.998 -55.143 1.00 76.69 439 VAL A CA 1
ATOM 3341 C C . VAL A 1 439 ? 58.740 25.957 -55.158 1.00 76.69 439 VAL A C 1
ATOM 3343 O O . VAL A 1 439 ? 58.146 25.839 -54.092 1.00 76.69 439 VAL A O 1
ATOM 3346 N N . GLY A 1 440 ? 58.113 25.954 -56.338 1.00 78.94 440 GLY A N 1
ATOM 3347 C CA . GLY A 1 440 ? 56.671 25.761 -56.500 1.00 78.94 440 GLY A CA 1
ATOM 3348 C C . GLY A 1 440 ? 56.201 24.422 -55.932 1.00 78.94 440 GLY A C 1
ATOM 3349 O O . GLY A 1 440 ? 55.308 24.393 -55.094 1.00 78.94 440 GLY A O 1
ATOM 3350 N N . LEU A 1 441 ? 56.873 23.323 -56.283 1.00 75.25 441 LEU A N 1
ATOM 3351 C CA . LEU A 1 441 ? 56.567 21.991 -55.757 1.00 75.25 441 LEU A CA 1
ATOM 3352 C C . LEU A 1 441 ? 56.847 21.876 -54.254 1.00 75.25 441 LEU A C 1
ATOM 3354 O O . LEU A 1 441 ? 56.075 21.244 -53.544 1.00 75.25 441 LEU A O 1
ATOM 3358 N N . LYS A 1 442 ? 57.909 22.502 -53.729 1.00 77.25 442 LYS A N 1
ATOM 3359 C CA . LYS A 1 442 ? 58.144 22.560 -52.276 1.00 77.25 442 LYS A CA 1
ATOM 3360 C C . LYS A 1 442 ? 57.072 23.371 -51.555 1.00 77.25 442 LYS A C 1
ATOM 3362 O O . LYS A 1 442 ? 56.644 22.957 -50.488 1.00 77.25 442 LYS A O 1
ATOM 3367 N N . ALA A 1 443 ? 56.622 24.483 -52.130 1.00 81.00 443 ALA A N 1
ATOM 3368 C CA . ALA A 1 443 ? 55.533 25.277 -51.574 1.00 81.00 443 ALA A CA 1
ATOM 3369 C C . ALA A 1 443 ? 54.203 24.508 -51.604 1.00 81.00 443 ALA A C 1
ATOM 3371 O O . ALA A 1 443 ? 53.458 24.548 -50.632 1.00 81.00 443 ALA A O 1
ATOM 3372 N N . GLU A 1 444 ? 53.922 23.757 -52.672 1.00 81.00 444 GLU A N 1
ATOM 3373 C CA . GLU A 1 444 ? 52.752 22.876 -52.753 1.00 81.00 444 GLU A CA 1
ATOM 3374 C C . GLU A 1 444 ? 52.830 21.714 -51.759 1.00 81.00 444 GLU A C 1
ATOM 3376 O O . GLU A 1 444 ? 51.837 21.426 -51.095 1.00 81.00 444 GLU A O 1
ATOM 3381 N N . ILE A 1 445 ? 54.000 21.088 -51.594 1.00 80.50 445 ILE A N 1
ATOM 3382 C CA . ILE A 1 445 ? 54.219 20.042 -50.586 1.00 80.50 445 ILE A CA 1
ATOM 3383 C C . ILE A 1 445 ? 54.044 20.614 -49.178 1.00 80.50 445 ILE A C 1
ATOM 3385 O O . ILE A 1 445 ? 53.299 20.034 -48.399 1.00 80.50 445 ILE A O 1
ATOM 3389 N N . SER A 1 446 ? 54.630 21.771 -48.860 1.00 82.31 446 SER A N 1
ATOM 3390 C CA . SER A 1 446 ? 54.439 22.413 -47.554 1.00 82.31 446 SER A CA 1
ATOM 3391 C C . SER A 1 446 ? 52.988 22.843 -47.319 1.00 82.31 446 SER A C 1
ATOM 3393 O O . SER A 1 446 ? 52.481 22.663 -46.217 1.00 82.31 446 SER A O 1
ATOM 3395 N N . ASN A 1 447 ? 52.282 23.328 -48.344 1.00 83.81 447 ASN A N 1
ATOM 3396 C CA . ASN A 1 447 ? 50.851 23.627 -48.242 1.00 83.81 447 ASN A CA 1
ATOM 3397 C C . ASN A 1 447 ? 50.019 22.357 -48.018 1.00 83.81 447 ASN A C 1
ATOM 3399 O O . ASN A 1 447 ? 49.067 22.374 -47.237 1.00 83.81 447 ASN A O 1
ATOM 3403 N N . LEU A 1 448 ? 50.369 21.247 -48.674 1.00 82.00 448 LEU A N 1
ATOM 3404 C CA . LEU A 1 448 ? 49.711 19.959 -48.472 1.00 82.00 448 LEU A CA 1
ATOM 3405 C C . LEU A 1 448 ? 50.001 19.397 -47.078 1.00 82.00 448 LEU A C 1
ATOM 3407 O O . LEU A 1 448 ? 49.065 18.968 -46.411 1.00 82.00 448 LEU A O 1
ATOM 3411 N N . GLU A 1 449 ? 51.239 19.467 -46.597 1.00 84.19 449 GLU A N 1
ATOM 3412 C CA . GLU A 1 449 ? 51.628 19.075 -45.237 1.00 84.19 449 GLU A CA 1
ATOM 3413 C C . GLU A 1 449 ? 50.929 19.929 -44.174 1.00 84.19 449 GLU A C 1
ATOM 3415 O O . GLU A 1 449 ? 50.450 19.394 -43.173 1.00 84.19 449 GLU A O 1
ATOM 3420 N N . GLU A 1 450 ? 50.800 21.239 -44.397 1.00 85.94 450 GLU A N 1
ATOM 3421 C CA . GLU A 1 450 ? 50.056 22.136 -43.512 1.00 85.94 450 GLU A CA 1
ATOM 3422 C C . GLU A 1 450 ? 48.556 21.815 -43.537 1.00 85.94 450 GLU A C 1
ATOM 3424 O O . GLU A 1 450 ? 47.925 21.737 -42.483 1.00 85.94 450 GLU A O 1
ATOM 3429 N N . SER A 1 451 ? 47.979 21.565 -44.717 1.00 83.25 451 SER A N 1
ATOM 3430 C CA . SER A 1 451 ? 46.569 21.176 -44.849 1.00 83.25 451 SER A CA 1
ATOM 3431 C C . SER A 1 451 ? 46.279 19.816 -44.208 1.00 83.25 451 SER A C 1
ATOM 3433 O O . SER A 1 451 ? 45.258 19.653 -43.545 1.00 83.25 451 SER A O 1
ATOM 3435 N N . PHE A 1 452 ? 47.208 18.865 -44.323 1.00 82.44 452 PHE A N 1
ATOM 3436 C CA . PHE A 1 452 ? 47.099 17.545 -43.718 1.00 82.44 452 PHE A CA 1
ATOM 3437 C C . PHE A 1 452 ? 47.280 17.618 -42.201 1.00 82.44 452 PHE A C 1
ATOM 3439 O O . PHE A 1 452 ? 46.524 16.999 -41.462 1.00 82.44 452 PHE A O 1
ATOM 3446 N N . SER A 1 453 ? 48.212 18.443 -41.718 1.00 85.62 453 SER A N 1
ATOM 3447 C CA . SER A 1 453 ? 48.395 18.690 -40.283 1.00 85.62 453 SER A CA 1
ATOM 3448 C C . SER A 1 453 ? 47.171 19.372 -39.666 1.00 85.62 453 SER A C 1
ATOM 3450 O O . SER A 1 453 ? 46.747 18.985 -38.578 1.00 85.62 453 SER A O 1
ATOM 3452 N N . LYS A 1 454 ? 46.559 20.337 -40.370 1.00 86.06 454 LYS A N 1
ATOM 3453 C CA . LYS A 1 454 ? 45.284 20.952 -39.965 1.00 86.06 454 LYS A CA 1
ATOM 3454 C C . LYS A 1 454 ? 44.159 19.926 -39.929 1.00 86.06 454 LYS A C 1
ATOM 3456 O O . LYS A 1 454 ? 43.481 19.829 -38.915 1.00 86.06 454 LYS A O 1
ATOM 3461 N N . PHE A 1 455 ? 44.025 19.107 -40.971 1.00 86.56 455 PHE A N 1
ATOM 3462 C CA . PHE A 1 455 ? 43.033 18.037 -41.007 1.00 86.56 455 PHE A CA 1
ATOM 3463 C C . PHE A 1 455 ? 43.216 17.041 -39.853 1.00 86.56 455 PHE A C 1
ATOM 3465 O O . PHE A 1 455 ? 42.254 16.733 -39.160 1.00 86.56 455 PHE A O 1
ATOM 3472 N N . CYS A 1 456 ? 44.440 16.579 -39.580 1.00 85.81 456 CYS A N 1
ATOM 3473 C CA . CYS A 1 456 ? 44.714 15.684 -38.454 1.00 85.81 456 CYS A CA 1
ATOM 3474 C C . CYS A 1 456 ? 44.408 16.334 -37.097 1.00 85.81 456 CYS A C 1
ATOM 3476 O O . CYS A 1 456 ? 43.877 15.664 -36.214 1.00 85.81 456 CYS A O 1
ATOM 3478 N N . ALA A 1 457 ? 44.708 17.623 -36.920 1.00 86.56 457 ALA A N 1
ATOM 3479 C CA . ALA A 1 457 ? 44.370 18.347 -35.697 1.00 86.56 457 ALA A CA 1
ATOM 3480 C C . ALA A 1 457 ? 42.849 18.497 -35.523 1.00 86.56 457 ALA A C 1
ATOM 3482 O O . ALA A 1 457 ? 42.331 18.253 -34.437 1.00 86.56 457 ALA A O 1
ATOM 3483 N N . GLU A 1 458 ? 42.123 18.839 -36.588 1.00 85.31 458 GLU A N 1
ATOM 3484 C CA . GLU A 1 458 ? 40.659 18.943 -36.585 1.00 85.31 458 GLU A CA 1
ATOM 3485 C C . GLU A 1 458 ? 39.987 17.587 -36.326 1.00 85.31 458 GLU A C 1
ATOM 3487 O O . GLU A 1 458 ? 39.034 17.501 -35.553 1.00 85.31 458 GLU A O 1
ATOM 3492 N N . GLU A 1 459 ? 40.514 16.513 -36.911 1.00 88.44 459 GLU A N 1
ATOM 3493 C CA . GLU A 1 459 ? 40.033 15.142 -36.723 1.00 88.44 459 GLU A CA 1
ATOM 3494 C C . GLU A 1 459 ? 40.266 14.647 -35.291 1.00 88.44 459 GLU A C 1
ATOM 3496 O O . GLU A 1 459 ? 39.380 14.036 -34.688 1.00 88.44 459 GLU A O 1
ATOM 3501 N N . GLN A 1 460 ? 41.421 14.980 -34.711 1.00 85.25 460 GLN A N 1
ATOM 3502 C CA . GLN A 1 460 ? 41.734 14.687 -33.316 1.00 85.25 460 GLN A CA 1
ATOM 3503 C C . GLN A 1 460 ? 40.806 15.452 -32.362 1.00 85.25 460 GLN A C 1
ATOM 3505 O O . GLN A 1 460 ? 40.233 14.846 -31.458 1.00 85.25 460 GLN A O 1
ATOM 3510 N N . VAL A 1 461 ? 40.576 16.746 -32.606 1.00 87.81 461 VAL A N 1
ATOM 3511 C CA . VAL A 1 461 ? 39.627 17.555 -31.823 1.00 87.81 461 VAL A CA 1
ATOM 3512 C C . VAL A 1 461 ? 38.207 16.996 -31.939 1.00 87.81 461 VAL A C 1
ATOM 3514 O O . VAL A 1 461 ? 37.521 16.864 -30.928 1.00 87.81 461 VAL A O 1
ATOM 3517 N N . ALA A 1 462 ? 37.766 16.604 -33.136 1.00 82.75 462 ALA A N 1
ATOM 3518 C CA . ALA A 1 462 ? 36.446 16.007 -33.334 1.00 82.75 462 ALA A CA 1
ATOM 3519 C C . ALA A 1 462 ? 36.293 14.667 -32.593 1.00 82.75 462 ALA A C 1
ATOM 3521 O O . ALA A 1 462 ? 35.245 14.411 -31.997 1.00 82.75 462 ALA A O 1
ATOM 3522 N N . ARG A 1 463 ? 37.337 13.826 -32.579 1.00 80.62 463 ARG A N 1
ATOM 3523 C CA . ARG A 1 463 ? 37.355 12.585 -31.787 1.00 80.62 463 ARG A CA 1
ATOM 3524 C C . ARG A 1 463 ? 37.316 12.853 -30.287 1.00 80.62 463 ARG A C 1
ATOM 3526 O O . ARG A 1 463 ? 36.571 12.173 -29.584 1.00 80.62 463 ARG A O 1
ATOM 3533 N N . ASP A 1 464 ? 38.084 13.822 -29.802 1.00 87.19 464 ASP A N 1
ATOM 3534 C CA . ASP A 1 464 ? 38.132 14.159 -28.378 1.00 87.19 464 ASP A CA 1
ATOM 3535 C C . ASP A 1 464 ? 36.791 14.733 -27.899 1.00 87.19 464 ASP A C 1
ATOM 3537 O O . ASP A 1 464 ? 36.295 14.327 -26.847 1.00 87.19 464 ASP A O 1
ATOM 3541 N N . VAL A 1 465 ? 36.143 15.580 -28.706 1.00 87.62 465 VAL A N 1
ATOM 3542 C CA . VAL A 1 465 ? 34.783 16.080 -28.442 1.00 87.62 465 VAL A CA 1
ATOM 3543 C C . VAL A 1 465 ? 33.769 14.935 -28.443 1.00 87.62 465 VAL A C 1
ATOM 3545 O O . VAL A 1 465 ? 33.005 14.800 -27.493 1.00 87.62 465 VAL A O 1
ATOM 3548 N N . ALA A 1 466 ? 33.799 14.046 -29.442 1.00 82.12 466 ALA A N 1
ATOM 3549 C CA . ALA A 1 466 ? 32.891 12.898 -29.491 1.00 82.12 466 ALA A CA 1
ATOM 3550 C C . ALA A 1 466 ? 33.080 11.945 -28.296 1.00 82.12 466 ALA A C 1
ATOM 3552 O O . ALA A 1 466 ? 32.109 11.380 -27.786 1.00 82.12 466 ALA A O 1
ATOM 3553 N N . LYS A 1 467 ? 34.320 11.776 -27.822 1.00 85.88 467 LYS A N 1
ATOM 3554 C CA . LYS A 1 467 ? 34.628 10.985 -26.627 1.00 85.88 467 LYS A CA 1
ATOM 3555 C C . LYS A 1 467 ? 34.090 11.653 -25.360 1.00 85.88 467 LYS A C 1
ATOM 3557 O O . LYS A 1 467 ? 33.452 10.976 -24.558 1.00 85.88 467 LYS A O 1
ATOM 3562 N N . GLN A 1 468 ? 34.289 12.961 -25.207 1.00 86.00 468 GLN A N 1
ATOM 3563 C CA . GLN A 1 468 ? 33.741 13.727 -24.084 1.00 86.00 468 GLN A CA 1
ATOM 3564 C C . GLN A 1 468 ? 32.208 13.715 -24.073 1.00 86.00 468 GLN A C 1
ATOM 3566 O O . GLN A 1 468 ? 31.607 13.529 -23.016 1.00 86.00 468 GLN A O 1
ATOM 3571 N N . ASP A 1 469 ? 31.565 13.834 -25.235 1.00 86.56 469 ASP A N 1
ATOM 3572 C CA . ASP A 1 469 ? 30.108 13.756 -25.359 1.00 86.56 469 ASP A CA 1
ATOM 3573 C C . ASP A 1 469 ? 29.576 12.364 -24.997 1.00 86.56 469 ASP A C 1
ATOM 3575 O O . ASP A 1 469 ? 28.548 12.247 -24.322 1.00 86.56 469 ASP A O 1
ATOM 3579 N N . LEU A 1 470 ? 30.284 11.300 -25.395 1.00 83.31 470 LEU A N 1
ATOM 3580 C CA . LEU A 1 470 ? 29.938 9.929 -25.024 1.00 83.31 470 LEU A CA 1
ATOM 3581 C C . LEU A 1 470 ? 30.076 9.705 -23.511 1.00 83.31 470 LEU A C 1
ATOM 3583 O O . LEU A 1 470 ? 29.170 9.143 -22.896 1.00 83.31 470 LEU A O 1
ATOM 3587 N N . GLU A 1 471 ? 31.173 10.163 -22.905 1.00 85.94 471 GLU A N 1
ATOM 3588 C CA . GLU A 1 471 ? 31.405 10.080 -21.458 1.00 85.94 471 GLU A CA 1
ATOM 3589 C C . GLU A 1 471 ? 30.351 10.887 -20.682 1.00 85.94 471 GLU A C 1
ATOM 3591 O O . GLU A 1 471 ? 29.756 10.375 -19.732 1.00 85.94 471 GLU A O 1
ATOM 3596 N N . ALA A 1 472 ? 30.018 12.098 -21.136 1.00 86.12 472 ALA A N 1
ATOM 3597 C CA . ALA A 1 472 ? 28.963 12.918 -20.547 1.00 86.12 472 ALA A CA 1
ATOM 3598 C C . ALA A 1 472 ? 27.573 12.273 -20.690 1.00 86.12 472 ALA A C 1
ATOM 3600 O O . ALA A 1 472 ? 26.768 12.315 -19.757 1.00 86.12 472 ALA A O 1
ATOM 3601 N N . ALA A 1 473 ? 27.272 11.644 -21.830 1.00 84.19 473 ALA A N 1
ATOM 3602 C CA . ALA A 1 473 ? 26.019 10.920 -22.033 1.00 84.19 473 ALA A CA 1
ATOM 3603 C C . ALA A 1 473 ? 25.921 9.671 -21.140 1.00 84.19 473 ALA A C 1
ATOM 3605 O O . ALA A 1 473 ? 24.854 9.395 -20.585 1.00 84.19 473 ALA A O 1
ATOM 3606 N N . GLN A 1 474 ? 27.024 8.939 -20.959 1.00 83.12 474 GLN A N 1
ATOM 3607 C CA . GLN A 1 474 ? 27.090 7.809 -20.030 1.00 83.12 474 GLN A CA 1
ATOM 3608 C C . GLN A 1 474 ? 26.923 8.262 -18.578 1.00 83.12 474 GLN A C 1
ATOM 3610 O O . GLN A 1 474 ? 26.142 7.649 -17.850 1.00 83.12 474 GLN A O 1
ATOM 3615 N N . LEU A 1 475 ? 27.574 9.359 -18.175 1.00 88.50 475 LEU A N 1
ATOM 3616 C CA . LEU A 1 475 ? 27.433 9.933 -16.837 1.00 88.50 475 LEU A CA 1
ATOM 3617 C C . LEU A 1 475 ? 25.977 10.323 -16.556 1.00 88.50 475 LEU A C 1
ATOM 3619 O O . LEU A 1 475 ? 25.405 9.866 -15.571 1.00 88.50 475 LEU A O 1
ATOM 3623 N N . ARG A 1 476 ? 25.332 11.055 -17.475 1.00 87.31 476 ARG A N 1
ATOM 3624 C CA . ARG A 1 476 ? 23.909 11.428 -17.356 1.00 87.31 476 ARG A CA 1
ATOM 3625 C C . ARG A 1 476 ? 22.994 10.209 -17.270 1.00 87.31 476 ARG A C 1
ATOM 3627 O O . ARG A 1 476 ? 22.017 10.225 -16.527 1.00 87.31 476 ARG A O 1
ATOM 3634 N N . LYS A 1 477 ? 23.297 9.138 -18.011 1.00 86.00 477 LYS A N 1
ATOM 3635 C CA . LYS A 1 477 ? 22.537 7.882 -17.939 1.00 86.00 477 LYS A CA 1
ATOM 3636 C C . LYS A 1 477 ? 22.711 7.195 -16.582 1.00 86.00 477 LYS A C 1
ATOM 3638 O O . LYS A 1 477 ? 21.731 6.704 -16.028 1.00 86.00 477 LYS A O 1
ATOM 3643 N N . HIS A 1 478 ? 23.927 7.173 -16.039 1.00 84.06 478 HIS A N 1
ATOM 3644 C CA . HIS A 1 478 ? 24.196 6.632 -14.706 1.00 84.06 478 HIS A CA 1
ATOM 3645 C C . HIS A 1 478 ? 23.534 7.457 -13.599 1.00 84.06 478 HIS A C 1
ATOM 3647 O O . HIS A 1 478 ? 22.941 6.878 -12.690 1.00 84.06 478 HIS A O 1
ATOM 3653 N N . GLU A 1 479 ? 23.574 8.785 -13.695 1.00 87.31 479 GLU A N 1
ATOM 3654 C CA . GLU A 1 479 ? 22.876 9.689 -12.779 1.00 87.31 479 GLU A CA 1
ATOM 3655 C C . GLU A 1 479 ? 21.364 9.464 -12.832 1.00 87.31 479 GLU A C 1
ATOM 3657 O O . GLU A 1 479 ? 20.755 9.233 -11.792 1.00 87.31 479 GLU A O 1
ATOM 3662 N N . ALA A 1 480 ? 20.767 9.415 -14.028 1.00 86.44 480 ALA A N 1
ATOM 3663 C CA . ALA A 1 480 ? 19.339 9.154 -14.196 1.00 86.44 480 ALA A CA 1
ATOM 3664 C C . ALA A 1 480 ? 18.916 7.799 -13.606 1.00 86.44 480 ALA A C 1
ATOM 3666 O O . ALA A 1 480 ? 17.898 7.725 -12.918 1.00 86.44 480 ALA A O 1
ATOM 3667 N N . LEU A 1 481 ? 19.717 6.749 -13.816 1.00 87.00 481 LEU A N 1
ATOM 3668 C CA . LEU A 1 481 ? 19.453 5.413 -13.280 1.00 87.00 481 LEU A CA 1
ATOM 3669 C C . LEU A 1 481 ? 19.623 5.357 -11.751 1.00 87.00 481 LEU A C 1
ATOM 3671 O O . LEU A 1 481 ? 18.844 4.697 -11.068 1.00 87.00 481 LEU A O 1
ATOM 3675 N N . SER A 1 482 ? 20.593 6.088 -11.195 1.00 86.62 482 SER A N 1
ATOM 3676 C CA . SER A 1 482 ? 20.759 6.258 -9.743 1.00 86.62 482 SER A CA 1
ATOM 3677 C C . SER A 1 482 ? 19.584 7.020 -9.120 1.00 86.62 482 SER A C 1
ATOM 3679 O O . SER A 1 482 ? 19.070 6.631 -8.070 1.00 86.62 482 SER A O 1
ATOM 3681 N N . GLU A 1 483 ? 19.113 8.077 -9.784 1.00 85.88 483 GLU A N 1
ATOM 3682 C CA . GLU A 1 483 ? 17.940 8.861 -9.388 1.00 85.88 483 GLU A CA 1
ATOM 3683 C C . GLU A 1 483 ? 16.663 8.012 -9.400 1.00 85.88 483 GLU A C 1
ATOM 3685 O O . GLU A 1 483 ? 15.834 8.104 -8.495 1.00 85.88 483 GLU A O 1
ATOM 3690 N N . GLU A 1 484 ? 16.501 7.179 -10.428 1.00 84.75 484 GLU A N 1
ATOM 3691 C CA . GLU A 1 484 ? 15.371 6.266 -10.582 1.00 84.75 484 GLU A CA 1
ATOM 3692 C C . GLU A 1 484 ? 15.401 5.155 -9.528 1.00 84.75 484 GLU A C 1
ATOM 3694 O O . GLU A 1 484 ? 14.382 4.903 -8.888 1.00 84.75 484 GLU A O 1
ATOM 3699 N N . MET A 1 485 ? 16.572 4.576 -9.249 1.00 81.25 485 MET A N 1
ATOM 3700 C CA . MET A 1 485 ? 16.745 3.597 -8.173 1.00 81.25 485 MET A CA 1
ATOM 3701 C C . MET A 1 485 ? 16.459 4.214 -6.794 1.00 81.25 485 MET A C 1
ATOM 3703 O O . MET A 1 485 ? 15.778 3.598 -5.974 1.00 81.25 485 MET A O 1
ATOM 3707 N N . ARG A 1 486 ? 16.900 5.457 -6.541 1.00 87.81 486 ARG A N 1
ATOM 3708 C CA . ARG A 1 486 ? 16.549 6.200 -5.316 1.00 87.81 486 ARG A CA 1
ATOM 3709 C C . ARG A 1 486 ? 15.045 6.438 -5.206 1.00 87.81 486 ARG A C 1
ATOM 3711 O O . ARG A 1 486 ? 14.484 6.222 -4.134 1.00 87.81 486 ARG A O 1
ATOM 3718 N N . ARG A 1 487 ? 14.383 6.845 -6.295 1.00 87.00 487 ARG A N 1
ATOM 3719 C CA . ARG A 1 487 ? 12.923 7.035 -6.327 1.00 87.00 487 ARG A CA 1
ATOM 3720 C C . ARG A 1 487 ? 12.170 5.726 -6.090 1.00 87.00 487 ARG A C 1
ATOM 3722 O O . ARG A 1 487 ? 11.228 5.722 -5.304 1.00 87.00 487 ARG A O 1
ATOM 3729 N N . ALA A 1 488 ? 12.613 4.626 -6.694 1.00 84.38 488 ALA A N 1
ATOM 3730 C CA . ALA A 1 488 ? 12.032 3.304 -6.483 1.00 84.38 488 ALA A CA 1
ATOM 3731 C C . ALA A 1 488 ? 12.193 2.833 -5.027 1.00 84.38 488 ALA A C 1
ATOM 3733 O O . ALA A 1 488 ? 11.219 2.400 -4.419 1.00 84.38 488 ALA A O 1
ATOM 3734 N N . HIS A 1 489 ? 13.377 2.996 -4.426 1.00 84.50 489 HIS A N 1
ATOM 3735 C CA . HIS A 1 489 ? 13.588 2.672 -3.012 1.00 84.50 489 HIS A CA 1
ATOM 3736 C C . HIS A 1 489 ? 12.762 3.552 -2.068 1.00 84.50 489 HIS A C 1
ATOM 3738 O O . HIS A 1 489 ? 12.213 3.043 -1.090 1.00 84.50 489 HIS A O 1
ATOM 3744 N N . ALA A 1 490 ? 12.640 4.851 -2.350 1.00 87.00 490 ALA A N 1
ATOM 3745 C CA . ALA A 1 490 ? 11.793 5.747 -1.565 1.00 87.00 490 ALA A CA 1
ATOM 3746 C C . ALA A 1 490 ? 10.314 5.334 -1.648 1.00 87.00 490 ALA A C 1
ATOM 3748 O O . ALA A 1 490 ? 9.654 5.235 -0.616 1.00 87.00 490 ALA A O 1
ATOM 3749 N N . ALA A 1 491 ? 9.822 5.012 -2.849 1.00 86.81 491 ALA A N 1
ATOM 3750 C CA . ALA A 1 491 ? 8.462 4.520 -3.054 1.00 86.81 491 ALA A CA 1
ATOM 3751 C C . ALA A 1 491 ? 8.217 3.186 -2.329 1.00 86.81 491 ALA A C 1
ATOM 3753 O O . ALA A 1 491 ? 7.226 3.055 -1.619 1.00 86.81 491 ALA A O 1
ATOM 3754 N N . GLN A 1 492 ? 9.151 2.235 -2.419 1.00 86.50 492 GLN A N 1
ATOM 3755 C CA . GLN A 1 492 ? 9.062 0.949 -1.720 1.00 86.50 492 GLN A CA 1
ATOM 3756 C C . GLN A 1 492 ? 9.073 1.114 -0.192 1.00 86.50 492 GLN A C 1
ATOM 3758 O O . GLN A 1 492 ? 8.371 0.398 0.525 1.00 86.50 492 GLN A O 1
ATOM 3763 N N . THR A 1 493 ? 9.871 2.053 0.321 1.00 86.25 493 THR A N 1
ATOM 3764 C CA . THR A 1 493 ? 9.933 2.347 1.760 1.00 86.25 493 THR A CA 1
ATOM 3765 C C . THR A 1 493 ? 8.614 2.941 2.248 1.00 86.25 493 THR A C 1
ATOM 3767 O O . THR A 1 493 ? 8.122 2.552 3.306 1.00 86.25 493 THR A O 1
ATOM 3770 N N . GLU A 1 494 ? 8.017 3.839 1.466 1.00 85.56 494 GLU A N 1
ATOM 3771 C CA . GLU A 1 494 ? 6.723 4.438 1.788 1.00 85.56 494 GLU A CA 1
ATOM 3772 C C . GLU A 1 494 ? 5.584 3.416 1.697 1.00 85.56 494 GLU A C 1
ATOM 3774 O O . GLU A 1 494 ? 4.754 3.344 2.599 1.00 85.56 494 GLU A O 1
ATOM 3779 N N . GLU A 1 495 ? 5.593 2.546 0.686 1.00 87.12 495 GLU A N 1
ATOM 3780 C CA . GLU A 1 495 ? 4.638 1.440 0.589 1.00 87.12 495 GLU A CA 1
ATOM 3781 C C . GLU A 1 495 ? 4.756 0.519 1.813 1.00 87.12 495 GLU A C 1
ATOM 3783 O O . GLU A 1 495 ? 3.765 0.227 2.480 1.00 87.12 495 GLU A O 1
ATOM 3788 N N . SER A 1 496 ? 5.981 0.143 2.195 1.00 81.31 496 SER A N 1
ATOM 3789 C CA . SER A 1 496 ? 6.239 -0.667 3.395 1.00 81.31 496 SER A CA 1
ATOM 3790 C C . SER A 1 496 ? 5.735 0.017 4.672 1.00 81.31 496 SER A C 1
ATOM 3792 O O . SER A 1 496 ? 5.191 -0.643 5.559 1.00 81.31 496 SER A O 1
ATOM 3794 N N . ARG A 1 497 ? 5.872 1.346 4.766 1.00 89.88 497 ARG A N 1
ATOM 3795 C CA . ARG A 1 497 ? 5.351 2.145 5.882 1.00 89.88 497 ARG A CA 1
ATOM 3796 C C . ARG A 1 497 ? 3.823 2.134 5.916 1.00 89.88 497 ARG A C 1
ATOM 3798 O O . ARG A 1 497 ? 3.253 1.955 6.990 1.00 89.88 497 ARG A O 1
ATOM 3805 N N . GLN A 1 498 ? 3.168 2.276 4.769 1.00 88.25 498 GLN A N 1
ATOM 3806 C CA . GLN A 1 498 ? 1.708 2.236 4.656 1.00 88.25 498 GLN A CA 1
ATOM 3807 C C . GLN A 1 498 ? 1.149 0.850 4.989 1.00 88.25 498 GLN A C 1
ATOM 3809 O O . GLN A 1 498 ? 0.163 0.747 5.722 1.00 88.25 498 GLN A O 1
ATOM 3814 N N . TRP A 1 499 ? 1.811 -0.221 4.541 1.00 91.31 499 TRP A N 1
ATOM 3815 C CA . TRP A 1 499 ? 1.478 -1.591 4.936 1.00 91.31 499 TRP A CA 1
ATOM 3816 C C . TRP A 1 499 ? 1.620 -1.794 6.446 1.00 91.31 499 TRP A C 1
ATOM 3818 O O . TRP A 1 499 ? 0.710 -2.330 7.079 1.00 91.31 499 TRP A O 1
ATOM 3828 N N . ALA A 1 500 ? 2.721 -1.323 7.040 1.00 85.69 500 ALA A N 1
ATOM 3829 C CA . ALA A 1 500 ? 2.930 -1.402 8.483 1.00 85.69 500 ALA A CA 1
ATOM 3830 C C . ALA A 1 500 ? 1.868 -0.608 9.259 1.00 85.69 500 ALA A C 1
ATOM 3832 O O . ALA A 1 500 ? 1.320 -1.114 10.236 1.00 85.69 500 ALA A O 1
ATOM 3833 N N . GLN A 1 501 ? 1.527 0.600 8.807 1.00 88.81 501 GLN A N 1
ATOM 3834 C CA . GLN A 1 501 ? 0.495 1.422 9.433 1.00 88.81 501 GLN A CA 1
ATOM 3835 C C . GLN A 1 501 ? -0.887 0.762 9.340 1.00 88.81 501 GLN A C 1
ATOM 3837 O O . GLN A 1 501 ? -1.567 0.636 10.355 1.00 88.81 501 GLN A O 1
ATOM 3842 N N . THR A 1 502 ? -1.259 0.252 8.165 1.00 90.50 502 THR A N 1
ATOM 3843 C CA . THR A 1 502 ? -2.533 -0.457 7.957 1.00 90.50 502 THR A CA 1
ATOM 3844 C C . THR A 1 502 ? -2.620 -1.711 8.828 1.00 90.50 502 THR A C 1
ATOM 3846 O O . THR A 1 502 ? -3.667 -2.000 9.407 1.00 90.50 502 THR A O 1
ATOM 3849 N N . LEU A 1 503 ? -1.516 -2.453 8.965 1.00 88.75 503 LEU A N 1
ATOM 3850 C CA . LEU A 1 503 ? -1.454 -3.629 9.831 1.00 88.75 503 LEU A CA 1
ATOM 3851 C C . LEU A 1 503 ? -1.618 -3.249 11.308 1.00 88.75 503 LEU A C 1
ATOM 3853 O O . LEU A 1 503 ? -2.383 -3.899 12.018 1.00 88.75 503 LEU A O 1
ATOM 3857 N N . VAL A 1 504 ? -0.945 -2.191 11.768 1.00 92.06 504 VAL A N 1
ATOM 3858 C CA . VAL A 1 504 ? -1.063 -1.696 13.149 1.00 92.06 504 VAL A CA 1
ATOM 3859 C C . VAL A 1 504 ? -2.474 -1.194 13.441 1.00 92.06 504 VAL A C 1
ATOM 3861 O O . VAL A 1 504 ? -3.015 -1.500 14.502 1.00 92.06 504 VAL A O 1
ATOM 3864 N N . GLU A 1 505 ? -3.095 -0.461 12.518 1.00 89.06 505 GLU A N 1
ATOM 3865 C CA . GLU A 1 505 ? -4.473 0.017 12.662 1.00 89.06 505 GLU A CA 1
ATOM 3866 C C . GLU A 1 505 ? -5.464 -1.149 12.714 1.00 89.06 505 GLU A C 1
ATOM 3868 O O . GLU A 1 505 ? -6.322 -1.182 13.597 1.00 89.06 505 GLU A O 1
ATOM 3873 N N . ARG A 1 506 ? -5.301 -2.151 11.840 1.00 89.81 506 ARG A N 1
ATOM 3874 C CA . ARG A 1 506 ? -6.127 -3.363 11.852 1.00 89.81 506 ARG A CA 1
ATOM 3875 C C . ARG A 1 506 ? -5.985 -4.128 13.166 1.00 89.81 506 ARG A C 1
ATOM 3877 O O . ARG A 1 506 ? -6.991 -4.370 13.818 1.00 89.81 506 ARG A O 1
ATOM 3884 N N . LEU A 1 507 ? -4.757 -4.412 13.605 1.00 88.06 507 LEU A N 1
ATOM 3885 C CA . LEU A 1 507 ? -4.508 -5.094 14.880 1.00 88.06 507 LEU A CA 1
ATOM 3886 C C . LEU A 1 507 ? -5.040 -4.293 16.075 1.00 88.06 507 LEU A C 1
ATOM 3888 O O . LEU A 1 507 ? -5.590 -4.868 17.008 1.00 88.06 507 LEU A O 1
ATOM 3892 N N . SER A 1 508 ? -4.914 -2.965 16.052 1.00 89.44 508 SER A N 1
ATOM 3893 C CA . SER A 1 508 ? -5.434 -2.103 17.120 1.00 89.44 508 SER A CA 1
ATOM 3894 C C . SER A 1 508 ? -6.959 -2.121 17.183 1.00 89.44 508 SER A C 1
ATOM 3896 O O . SER A 1 508 ? -7.526 -2.082 18.276 1.00 89.44 508 SER A O 1
ATOM 3898 N N . ASN A 1 509 ? -7.626 -2.169 16.029 1.00 89.62 509 ASN A N 1
ATOM 3899 C CA . ASN A 1 509 ? -9.079 -2.268 15.949 1.00 89.62 509 ASN A CA 1
ATOM 3900 C C . ASN A 1 509 ? -9.569 -3.657 16.359 1.00 89.62 509 ASN A C 1
ATOM 3902 O O . ASN A 1 509 ? -10.505 -3.737 17.152 1.00 89.62 509 ASN A O 1
ATOM 3906 N N . ASP A 1 510 ? -8.901 -4.719 15.905 1.00 90.25 510 ASP A N 1
ATOM 3907 C CA . ASP A 1 510 ? -9.219 -6.101 16.271 1.00 90.25 510 ASP A CA 1
ATOM 3908 C C . ASP A 1 510 ? -9.075 -6.293 17.792 1.00 90.25 510 ASP A C 1
ATOM 3910 O O . ASP A 1 510 ? -10.027 -6.700 18.456 1.00 90.25 510 ASP A O 1
ATOM 3914 N N . LEU A 1 511 ? -7.954 -5.860 18.387 1.00 86.88 511 LEU A N 1
ATOM 3915 C CA . LEU A 1 511 ? -7.739 -5.915 19.842 1.00 86.88 511 LEU A CA 1
ATOM 3916 C C . LEU A 1 511 ? -8.744 -5.064 20.626 1.00 86.88 511 LEU A C 1
ATOM 3918 O O . LEU A 1 511 ? -9.163 -5.440 21.723 1.00 86.88 511 LEU A O 1
ATOM 3922 N N . ARG A 1 512 ? -9.135 -3.899 20.096 1.00 90.31 512 ARG A N 1
ATOM 3923 C CA . ARG A 1 512 ? -10.163 -3.064 20.728 1.00 90.31 512 ARG A CA 1
ATOM 3924 C C . ARG A 1 512 ? -11.523 -3.755 20.684 1.00 90.31 512 ARG A C 1
ATOM 3926 O O . ARG A 1 512 ? -12.208 -3.753 21.701 1.00 90.31 512 ARG A O 1
ATOM 3933 N N . GLY A 1 513 ? -11.879 -4.361 19.552 1.00 90.88 513 GLY A N 1
ATOM 3934 C CA . GLY A 1 513 ? -13.103 -5.141 19.385 1.00 90.88 513 GLY A CA 1
ATOM 3935 C C . GLY A 1 513 ? -13.151 -6.347 20.321 1.00 90.88 513 GLY A C 1
ATOM 3936 O O . GLY A 1 513 ? -14.142 -6.529 21.023 1.00 90.88 513 GLY A O 1
ATOM 3937 N N . GLU A 1 514 ? -12.060 -7.112 20.415 1.00 87.88 514 GLU A N 1
ATOM 3938 C CA . GLU A 1 514 ? -11.938 -8.233 21.356 1.00 87.88 514 GLU A CA 1
ATOM 3939 C C . GLU A 1 514 ? -12.075 -7.771 22.810 1.00 87.88 514 GLU A C 1
ATOM 3941 O O . GLU A 1 514 ? -12.797 -8.390 23.593 1.00 87.88 514 GLU A O 1
ATOM 3946 N N . ARG A 1 515 ? -11.439 -6.652 23.180 1.00 87.81 515 ARG A N 1
ATOM 3947 C CA . ARG A 1 515 ? -11.561 -6.086 24.530 1.00 87.81 515 ARG A CA 1
ATOM 3948 C C . ARG A 1 515 ? -12.995 -5.661 24.843 1.00 87.81 515 ARG A C 1
ATOM 3950 O O . ARG A 1 515 ? -13.470 -5.922 25.946 1.00 87.81 515 ARG A O 1
ATOM 3957 N N . GLU A 1 516 ? -13.669 -5.002 23.906 1.00 90.19 516 GLU A N 1
ATOM 3958 C CA . GLU A 1 516 ? -15.059 -4.564 24.070 1.00 90.19 516 GLU A CA 1
ATOM 3959 C C . GLU A 1 516 ? -15.996 -5.774 24.214 1.00 90.19 516 GLU A C 1
ATOM 3961 O O . GLU A 1 516 ? -16.821 -5.807 25.126 1.00 90.19 516 GLU A O 1
ATOM 3966 N N . ALA A 1 517 ? -15.809 -6.810 23.389 1.00 90.31 517 ALA A N 1
ATOM 3967 C CA . ALA A 1 517 ? -16.574 -8.054 23.457 1.00 90.31 517 ALA A CA 1
ATOM 3968 C C . ALA A 1 517 ? -16.359 -8.791 24.789 1.00 90.31 517 ALA A C 1
ATOM 3970 O O . ALA A 1 517 ? -17.322 -9.233 25.416 1.00 90.31 517 ALA A O 1
ATOM 3971 N N . LEU A 1 518 ? -15.114 -8.872 25.272 1.00 89.31 518 LEU A N 1
ATOM 3972 C CA . LEU A 1 518 ? -14.805 -9.436 26.590 1.00 89.31 518 LEU A CA 1
ATOM 3973 C C . LEU A 1 518 ? -15.446 -8.628 27.723 1.00 89.31 518 LEU A C 1
ATOM 3975 O O . LEU A 1 518 ? -15.935 -9.213 28.688 1.00 89.31 518 LEU A O 1
ATOM 3979 N N . PHE A 1 519 ? -15.465 -7.299 27.614 1.00 89.81 519 PHE A N 1
ATOM 3980 C CA . PHE A 1 519 ? -16.099 -6.438 28.610 1.00 89.81 519 PHE A CA 1
ATOM 3981 C C . PHE A 1 519 ? -17.622 -6.618 28.630 1.00 89.81 519 PHE A C 1
ATOM 3983 O O . PHE A 1 519 ? -18.222 -6.708 29.701 1.00 89.81 519 PHE A O 1
ATOM 3990 N N . GLN A 1 520 ? -18.248 -6.739 27.458 1.00 89.19 520 GLN A N 1
ATOM 3991 C CA . GLN A 1 520 ? -19.672 -7.046 27.337 1.00 89.19 520 GLN A CA 1
ATOM 3992 C C . GLN A 1 520 ? -20.008 -8.425 27.912 1.00 89.19 520 GLN A C 1
ATOM 3994 O O . GLN A 1 520 ? -20.960 -8.539 28.680 1.00 89.19 520 GLN A O 1
ATOM 3999 N N . GLU A 1 521 ? -19.209 -9.455 27.617 1.00 89.56 521 GLU A N 1
ATOM 4000 C CA . GLU A 1 521 ? -19.411 -10.798 28.175 1.00 89.56 521 GLU A CA 1
ATOM 4001 C C . GLU A 1 521 ? -19.209 -10.819 29.696 1.00 89.56 521 GLU A C 1
ATOM 4003 O O . GLU A 1 521 ? -19.968 -11.471 30.414 1.00 89.56 521 GLU A O 1
ATOM 4008 N N . LEU A 1 522 ? -18.233 -10.068 30.218 1.00 90.50 522 LEU A N 1
ATOM 4009 C CA . LEU A 1 522 ? -18.038 -9.927 31.660 1.00 90.50 522 LEU A CA 1
ATOM 4010 C C . LEU A 1 522 ? -19.250 -9.263 32.322 1.00 90.50 522 LEU A C 1
ATOM 4012 O O . LEU A 1 522 ? -19.745 -9.775 33.323 1.00 90.50 522 LEU A O 1
ATOM 4016 N N . ASN A 1 523 ? -19.768 -8.174 31.748 1.00 87.75 523 ASN A N 1
ATOM 4017 C CA . ASN A 1 523 ? -20.977 -7.521 32.252 1.00 87.75 523 ASN A CA 1
ATOM 4018 C C . ASN A 1 523 ? -22.194 -8.444 32.179 1.00 87.75 523 ASN A C 1
ATOM 4020 O O . ASN A 1 523 ? -22.948 -8.536 33.145 1.00 87.75 523 ASN A O 1
ATOM 4024 N N . ARG A 1 524 ? -22.348 -9.191 31.079 1.00 92.81 524 ARG A N 1
ATOM 4025 C CA . ARG A 1 524 ? -23.404 -10.198 30.924 1.00 92.81 524 ARG A CA 1
ATOM 4026 C C . ARG A 1 524 ? -23.340 -11.235 32.048 1.00 92.81 524 ARG A C 1
ATOM 4028 O O . ARG A 1 524 ? -24.364 -11.529 32.656 1.00 92.81 524 ARG A O 1
ATOM 4035 N N . ARG A 1 525 ? -22.143 -11.734 32.377 1.00 88.19 525 ARG A N 1
ATOM 4036 C CA . ARG A 1 525 ? -21.933 -12.669 33.496 1.00 88.19 525 ARG A CA 1
ATOM 4037 C C . ARG A 1 525 ? -22.205 -12.037 34.858 1.00 88.19 525 ARG A C 1
ATOM 4039 O O . ARG A 1 525 ? -22.782 -12.698 35.714 1.00 88.19 525 ARG A O 1
ATOM 4046 N N . CYS A 1 526 ? -21.820 -10.780 35.071 1.00 88.25 526 CYS A N 1
ATOM 4047 C CA . CYS A 1 526 ? -22.146 -10.057 36.302 1.00 88.25 526 CYS A CA 1
ATOM 4048 C C . CYS A 1 526 ? -23.665 -9.929 36.490 1.00 88.25 526 CYS A C 1
ATOM 4050 O O . CYS A 1 526 ? -24.163 -10.187 37.585 1.00 88.25 526 CYS A O 1
ATOM 4052 N N . ASP A 1 527 ? -24.403 -9.615 35.424 1.00 86.19 527 ASP A N 1
ATOM 4053 C CA . ASP A 1 527 ? -25.867 -9.557 35.442 1.00 86.19 527 ASP A CA 1
ATOM 4054 C C . ASP A 1 527 ? -26.493 -10.935 35.705 1.00 86.19 527 ASP A C 1
ATOM 4056 O O . ASP A 1 527 ? -27.450 -11.045 36.470 1.00 86.19 527 ASP A O 1
ATOM 4060 N N . GLU A 1 528 ? -25.957 -12.003 35.104 1.00 90.56 528 GLU A N 1
ATOM 4061 C CA . GLU A 1 528 ? -26.395 -13.379 35.379 1.00 90.56 528 GLU A CA 1
ATOM 4062 C C . GLU A 1 528 ? -26.187 -13.759 36.845 1.00 90.56 528 GLU A C 1
ATOM 4064 O O . GLU A 1 528 ? -27.102 -14.285 37.479 1.00 90.56 528 GLU A O 1
ATOM 4069 N N . VAL A 1 529 ? -25.019 -13.446 37.410 1.00 90.06 529 VAL A N 1
ATOM 4070 C CA . VAL A 1 529 ? -24.729 -13.681 38.830 1.00 90.06 529 VAL A CA 1
ATOM 4071 C C . VAL A 1 529 ? -25.677 -12.871 39.710 1.00 90.06 529 VAL A C 1
ATOM 4073 O O . VAL A 1 529 ? -26.232 -13.421 40.657 1.00 90.06 529 VAL A O 1
ATOM 4076 N N . ALA A 1 530 ? -25.923 -11.599 39.391 1.00 86.25 530 ALA A N 1
ATOM 4077 C CA . ALA A 1 530 ? -26.861 -10.767 40.141 1.00 86.25 530 ALA A CA 1
ATOM 4078 C C . ALA A 1 530 ? -28.291 -11.334 40.104 1.00 86.25 530 ALA A C 1
ATOM 4080 O O . ALA A 1 530 ? -28.957 -11.377 41.140 1.00 86.25 530 ALA A O 1
ATOM 4081 N N . LYS A 1 531 ? -28.745 -11.828 38.943 1.00 89.81 531 LYS A N 1
ATOM 4082 C CA . LYS A 1 531 ? -30.051 -12.490 38.791 1.00 89.81 531 LYS A CA 1
ATOM 4083 C C . LYS A 1 531 ? -30.142 -13.770 39.616 1.00 89.81 531 LYS A C 1
ATOM 4085 O O . LYS A 1 531 ? -31.087 -13.907 40.388 1.00 89.81 531 LYS A O 1
ATOM 4090 N N . LEU A 1 532 ? -29.153 -14.658 39.509 1.00 89.25 532 LEU A N 1
ATOM 4091 C CA . LEU A 1 532 ? -29.109 -15.901 40.287 1.00 89.25 532 LEU A CA 1
ATOM 4092 C C . LEU A 1 532 ? -29.090 -15.619 41.793 1.00 89.25 532 LEU A C 1
ATOM 4094 O O . LEU A 1 532 ? -29.768 -16.300 42.559 1.00 89.25 532 LEU A O 1
ATOM 4098 N N . ASN A 1 533 ? -28.368 -14.584 42.223 1.00 89.56 533 ASN A N 1
ATOM 4099 C CA . ASN A 1 533 ? -28.309 -14.210 43.631 1.00 89.56 533 ASN A CA 1
ATOM 4100 C C . ASN A 1 533 ? -29.642 -13.618 44.120 1.00 89.56 533 ASN A C 1
ATOM 4102 O O . ASN A 1 533 ? -30.093 -13.925 45.220 1.00 89.56 533 ASN A O 1
ATOM 4106 N N . ALA A 1 534 ? -30.323 -12.820 43.293 1.00 83.25 534 ALA A N 1
ATOM 4107 C CA . ALA A 1 534 ? -31.661 -12.319 43.602 1.00 83.25 534 ALA A CA 1
ATOM 4108 C C . ALA A 1 534 ? -32.704 -13.448 43.670 1.00 83.25 534 ALA A C 1
ATOM 4110 O O . ALA A 1 534 ? -33.571 -13.435 44.544 1.00 83.25 534 ALA A O 1
ATOM 4111 N N . GLU A 1 535 ? -32.623 -14.438 42.778 1.00 90.50 535 GLU A N 1
ATOM 4112 C CA . GLU A 1 535 ? -33.456 -15.643 42.839 1.00 90.50 535 GLU A CA 1
ATOM 4113 C C . GLU A 1 535 ? -33.185 -16.455 44.107 1.00 90.50 535 GLU A C 1
ATOM 4115 O O . GLU A 1 535 ? -34.132 -16.860 44.782 1.00 90.50 535 GLU A O 1
ATOM 4120 N N . HIS A 1 536 ? -31.915 -16.628 44.481 1.00 88.94 536 HIS A N 1
ATOM 4121 C CA . HIS A 1 536 ? -31.529 -17.300 45.718 1.00 88.94 536 HIS A CA 1
ATOM 4122 C C . HIS A 1 536 ? -32.107 -16.596 46.954 1.00 88.94 536 HIS A C 1
ATOM 4124 O O . HIS A 1 536 ? -32.796 -17.236 47.746 1.00 88.94 536 HIS A O 1
ATOM 4130 N N . ILE A 1 537 ? -31.943 -15.272 47.062 1.00 87.94 537 ILE A N 1
ATOM 4131 C CA . ILE A 1 537 ? -32.502 -14.471 48.165 1.00 87.94 537 ILE A CA 1
ATOM 4132 C C . ILE A 1 537 ? -34.033 -14.573 48.204 1.00 87.94 537 ILE A C 1
ATOM 4134 O O . ILE A 1 537 ? -34.619 -14.693 49.278 1.00 87.94 537 ILE A O 1
ATOM 4138 N N . ARG A 1 538 ? -34.710 -14.561 47.047 1.00 87.00 538 ARG A N 1
ATOM 4139 C CA . ARG A 1 538 ? -36.170 -14.753 46.993 1.00 87.00 538 ARG A CA 1
ATOM 4140 C C . ARG A 1 538 ? -36.589 -16.122 47.515 1.00 87.00 538 ARG A C 1
ATOM 4142 O O . ARG A 1 538 ? -37.575 -16.203 48.243 1.00 87.00 538 ARG A O 1
ATOM 4149 N N . LEU A 1 539 ? -35.868 -17.181 47.149 1.00 90.00 539 LEU A N 1
ATOM 4150 C CA . LEU A 1 539 ? -36.143 -18.534 47.635 1.00 90.00 539 LEU A CA 1
ATOM 4151 C C . LEU A 1 539 ? -35.918 -18.641 49.149 1.00 90.00 539 LEU A C 1
ATOM 4153 O O . LEU A 1 539 ? -36.752 -19.220 49.843 1.00 90.00 539 LEU A O 1
ATOM 4157 N N . GLU A 1 540 ? -34.851 -18.035 49.674 1.00 88.88 540 GLU A N 1
ATOM 4158 C CA . GLU A 1 540 ? -34.596 -17.973 51.118 1.00 88.88 540 GLU A CA 1
ATOM 4159 C C . GLU A 1 540 ? -35.683 -17.188 51.861 1.00 88.88 540 GLU A C 1
ATOM 4161 O O . GLU A 1 540 ? -36.219 -17.669 52.859 1.00 88.88 540 GLU A O 1
ATOM 4166 N N . MET A 1 541 ? -36.089 -16.022 51.345 1.00 83.69 541 MET A N 1
ATOM 4167 C CA . MET A 1 541 ? -37.188 -15.244 51.922 1.00 83.69 541 MET A CA 1
ATOM 4168 C C . MET A 1 541 ? -38.514 -16.005 51.898 1.00 83.69 541 MET A C 1
ATOM 4170 O O . MET A 1 541 ? -39.257 -15.956 52.875 1.00 83.69 541 MET A O 1
ATOM 4174 N N . ALA A 1 542 ? -38.821 -16.720 50.814 1.00 88.25 542 ALA A N 1
ATOM 4175 C CA . ALA A 1 542 ? -40.022 -17.548 50.736 1.00 88.25 542 ALA A CA 1
ATOM 4176 C C . ALA A 1 542 ? -40.004 -18.675 51.785 1.00 88.25 542 ALA A C 1
ATOM 4178 O O . ALA A 1 542 ? -41.029 -18.943 52.415 1.00 88.25 542 ALA A O 1
ATOM 4179 N N . ALA A 1 543 ? -38.841 -19.293 52.016 1.00 87.69 543 ALA A N 1
ATOM 4180 C CA . ALA A 1 543 ? -38.667 -20.307 53.052 1.00 87.69 543 ALA A CA 1
ATOM 4181 C C . ALA A 1 543 ? -38.825 -19.725 54.469 1.00 87.69 543 ALA A C 1
ATOM 4183 O O . ALA A 1 543 ? -39.483 -20.336 55.312 1.00 87.69 543 ALA A O 1
ATOM 4184 N N . GLU A 1 544 ? -38.274 -18.540 54.741 1.00 86.81 544 GLU A N 1
ATOM 4185 C CA . GLU A 1 544 ? -38.454 -17.860 56.031 1.00 86.81 544 GLU A CA 1
ATOM 4186 C C . GLU A 1 544 ? -39.905 -17.417 56.258 1.00 86.81 544 GLU A C 1
ATOM 4188 O O . GLU A 1 544 ? -40.442 -17.611 57.348 1.00 86.81 544 GLU A O 1
ATOM 4193 N N . LEU A 1 545 ? -40.592 -16.915 55.227 1.00 85.38 545 LEU A N 1
ATOM 4194 C CA . LEU A 1 545 ? -42.021 -16.604 55.310 1.00 85.38 545 LEU A CA 1
ATOM 4195 C C . LEU A 1 545 ? -42.853 -17.848 55.634 1.00 85.38 545 LEU A C 1
ATOM 4197 O O . LEU A 1 545 ? -43.701 -17.791 56.519 1.00 85.38 545 LEU A O 1
ATOM 4201 N N . GLN A 1 546 ? -42.563 -18.993 55.008 1.00 88.44 546 GLN A N 1
ATOM 4202 C CA . GLN A 1 546 ? -43.222 -20.253 55.363 1.00 88.44 546 GLN A CA 1
ATOM 4203 C C . GLN A 1 546 ? -42.993 -20.652 56.826 1.00 88.44 546 GLN A C 1
ATOM 4205 O O . GLN A 1 546 ? -43.917 -21.143 57.476 1.00 88.44 546 GLN A O 1
ATOM 4210 N N . LYS A 1 547 ? -41.790 -20.431 57.375 1.00 88.94 547 LYS A N 1
ATOM 4211 C CA . LYS A 1 547 ? -41.522 -20.673 58.804 1.00 88.94 547 LYS A CA 1
ATOM 4212 C C . LYS A 1 547 ? -42.334 -19.730 59.694 1.00 88.94 547 LYS A C 1
ATOM 4214 O O . LYS A 1 547 ? -42.883 -20.166 60.707 1.00 88.94 547 LYS A O 1
ATOM 4219 N N . VAL A 1 548 ? -42.443 -18.454 59.327 1.00 87.00 548 VAL A N 1
ATOM 4220 C CA . VAL A 1 548 ? -43.256 -17.476 60.067 1.00 87.00 548 VAL A CA 1
ATOM 4221 C C . VAL A 1 548 ? -44.739 -17.852 60.022 1.00 87.00 548 VAL A C 1
ATOM 4223 O O . VAL A 1 548 ? -45.395 -17.859 61.059 1.00 87.00 548 VAL A O 1
ATOM 4226 N N . ASP A 1 549 ? -45.261 -18.256 58.867 1.00 87.12 549 ASP A N 1
ATOM 4227 C CA . ASP A 1 549 ? -46.648 -18.709 58.739 1.00 87.12 549 ASP A CA 1
ATOM 4228 C C . ASP A 1 549 ? -46.918 -19.982 59.553 1.00 87.12 549 ASP A C 1
ATOM 4230 O O . ASP A 1 549 ? -47.954 -20.089 60.218 1.00 87.12 549 ASP A O 1
ATOM 4234 N N . ALA A 1 550 ? -45.976 -20.930 59.568 1.00 87.62 550 ALA A N 1
ATOM 4235 C CA . ALA A 1 550 ? -46.077 -22.140 60.381 1.00 87.62 550 ALA A CA 1
ATOM 4236 C C . ALA A 1 550 ? -46.083 -21.820 61.885 1.00 87.62 550 ALA A C 1
ATOM 4238 O O . ALA A 1 550 ? -46.931 -22.325 62.622 1.00 87.62 550 ALA A O 1
ATOM 4239 N N . THR A 1 551 ? -45.186 -20.939 62.337 1.00 88.56 551 THR A N 1
ATOM 4240 C CA . THR A 1 551 ? -45.108 -20.523 63.750 1.00 88.56 551 THR A CA 1
ATOM 4241 C C . THR A 1 551 ? -46.314 -19.683 64.176 1.00 88.56 551 THR A C 1
ATOM 4243 O O . THR A 1 551 ? -46.829 -19.862 65.280 1.00 88.56 551 THR A O 1
ATOM 4246 N N . SER A 1 552 ? -46.828 -18.823 63.296 1.00 84.69 552 SER A N 1
ATOM 4247 C CA . SER A 1 552 ? -48.073 -18.070 63.492 1.00 84.69 552 SER A CA 1
ATOM 4248 C C . SER A 1 552 ? -49.283 -19.001 63.613 1.00 84.69 552 SER A C 1
ATOM 4250 O O . SER A 1 552 ? -50.083 -18.878 64.543 1.00 84.69 552 SER A O 1
ATOM 4252 N N . SER A 1 553 ? -49.378 -20.000 62.732 1.00 88.75 553 SER A N 1
ATOM 4253 C CA . SER A 1 553 ? -50.434 -21.017 62.786 1.00 88.75 553 SER A CA 1
ATOM 4254 C C . SER A 1 553 ? -50.371 -21.832 64.082 1.00 88.75 553 SER A C 1
ATOM 4256 O O . SER A 1 553 ? -51.400 -22.084 64.709 1.00 88.75 553 SER A O 1
ATOM 4258 N N . GLU A 1 554 ? -49.169 -22.203 64.532 1.00 87.00 554 GLU A N 1
ATOM 4259 C CA . GLU A 1 554 ? -48.965 -22.886 65.813 1.00 87.00 554 GLU A CA 1
ATOM 4260 C C . GLU A 1 554 ? -49.365 -22.002 67.007 1.00 87.00 554 GLU A C 1
ATOM 4262 O O . GLU A 1 554 ? -50.013 -22.477 67.942 1.00 87.00 554 GLU A O 1
ATOM 4267 N N . MET A 1 555 ? -49.030 -20.707 66.973 1.00 86.50 555 MET A N 1
ATOM 4268 C CA . MET A 1 555 ? -49.441 -19.745 67.998 1.00 86.50 555 MET A CA 1
ATOM 4269 C C . MET A 1 555 ? -50.967 -19.623 68.065 1.00 86.50 555 MET A C 1
ATOM 4271 O O . MET A 1 555 ? -51.526 -19.666 69.159 1.00 86.50 555 MET A O 1
ATOM 4275 N N . LEU A 1 556 ? -51.645 -19.535 66.918 1.00 88.31 556 LEU A N 1
ATOM 4276 C CA . LEU A 1 556 ? -53.108 -19.502 66.838 1.00 88.31 556 LEU A CA 1
ATOM 4277 C C . LEU A 1 556 ? -53.744 -20.760 67.434 1.00 88.31 556 LEU A C 1
ATOM 4279 O O . LEU A 1 556 ? -54.715 -20.665 68.185 1.00 88.31 556 LEU A O 1
ATOM 4283 N N . LEU A 1 557 ? -53.182 -21.937 67.149 1.00 89.50 557 LEU A N 1
ATOM 4284 C CA . LEU A 1 557 ? -53.640 -23.192 67.748 1.00 89.50 557 LEU A CA 1
ATOM 4285 C C . LEU A 1 557 ? -53.448 -23.197 69.270 1.00 89.50 557 LEU A C 1
ATOM 4287 O O . LEU A 1 557 ? -54.371 -23.568 69.995 1.00 89.50 557 LEU A O 1
ATOM 4291 N N . LYS A 1 558 ? -52.294 -22.734 69.767 1.00 87.88 558 LYS A N 1
ATOM 4292 C CA . LYS A 1 558 ? -52.030 -22.602 71.210 1.00 87.88 558 LYS A CA 1
ATOM 4293 C C . LYS A 1 558 ? -52.970 -21.604 71.879 1.00 87.88 558 LYS A C 1
ATOM 4295 O O . LYS A 1 558 ? -53.480 -21.885 72.958 1.00 87.88 558 LYS A O 1
ATOM 4300 N N . GLN A 1 559 ? -53.234 -20.467 71.242 1.00 85.25 559 GLN A N 1
ATOM 4301 C CA . GLN A 1 559 ? -54.171 -19.468 71.747 1.00 85.25 559 GLN A CA 1
ATOM 4302 C C . GLN A 1 559 ? -55.592 -20.033 71.815 1.00 85.25 559 GLN A C 1
ATOM 4304 O O . GLN A 1 559 ? -56.277 -19.848 72.816 1.00 85.25 559 GLN A O 1
ATOM 4309 N N . LYS A 1 560 ? -56.023 -20.768 70.785 1.00 89.81 560 LYS A N 1
ATOM 4310 C CA . LYS A 1 560 ? -57.326 -21.435 70.782 1.00 89.81 560 LYS A CA 1
ATOM 4311 C C . LYS A 1 560 ? -57.437 -22.469 71.907 1.00 89.81 560 LYS A C 1
ATOM 4313 O O . LYS A 1 560 ? -58.433 -22.467 72.620 1.00 89.81 560 LYS A O 1
ATOM 4318 N N . ALA A 1 561 ? -56.406 -23.292 72.100 1.00 88.06 561 ALA A N 1
ATOM 4319 C CA . ALA A 1 561 ? -56.356 -24.266 73.190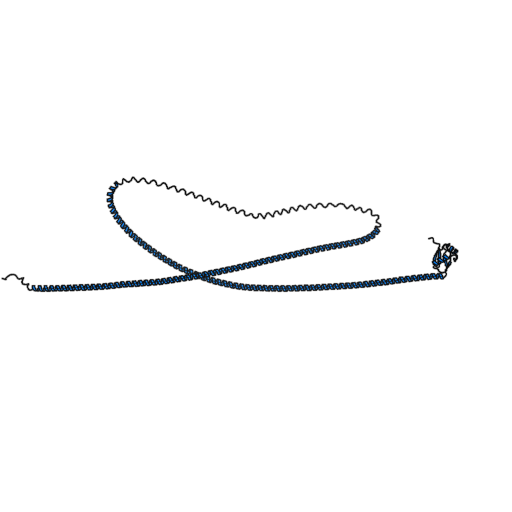 1.00 88.06 561 ALA A CA 1
ATOM 4320 C C . ALA A 1 561 ? -56.386 -23.597 74.576 1.00 88.06 561 ALA A C 1
ATOM 4322 O O . ALA A 1 561 ? -57.108 -24.053 75.456 1.00 88.06 561 ALA A O 1
ATOM 4323 N N . MET A 1 562 ? -55.667 -22.482 74.757 1.00 88.88 562 MET A N 1
ATOM 4324 C CA . MET A 1 562 ? -55.700 -21.699 75.998 1.00 88.88 562 MET A CA 1
ATOM 4325 C C . MET A 1 562 ? -57.103 -21.142 76.274 1.00 88.88 562 MET A C 1
ATOM 4327 O O . MET A 1 562 ? -57.590 -21.256 77.393 1.00 88.88 562 MET A O 1
ATOM 4331 N N . LEU A 1 563 ? -57.776 -20.587 75.261 1.00 88.00 563 LEU A N 1
ATOM 4332 C CA . LEU A 1 563 ? -59.146 -20.080 75.403 1.00 88.00 563 LEU A CA 1
ATOM 4333 C C . LEU A 1 563 ? -60.146 -21.197 75.734 1.00 88.00 563 LEU A C 1
ATOM 4335 O O . LEU A 1 563 ? -61.066 -20.987 76.522 1.00 88.00 563 LEU A O 1
ATOM 4339 N N . GLU A 1 564 ? -59.977 -22.386 75.153 1.00 89.25 564 GLU A N 1
ATOM 4340 C CA . GLU A 1 564 ? -60.776 -23.566 75.505 1.00 89.25 564 GLU A CA 1
ATOM 4341 C C . GLU A 1 564 ? -60.515 -24.012 76.953 1.00 89.25 564 GLU A C 1
ATOM 4343 O O . GLU A 1 564 ? -61.460 -24.315 77.682 1.00 89.25 564 GLU A O 1
ATOM 4348 N N . GLU A 1 565 ? -59.262 -23.977 77.414 1.00 88.50 565 GLU A N 1
ATOM 4349 C CA . GLU A 1 565 ? -58.909 -24.277 78.804 1.00 88.50 565 GLU A CA 1
ATOM 4350 C C . GLU A 1 565 ? -59.491 -23.246 79.785 1.00 88.50 565 GLU A C 1
ATOM 4352 O O . GLU A 1 565 ? -60.068 -23.624 80.805 1.00 88.50 565 GLU A O 1
ATOM 4357 N N . GLU A 1 566 ? -59.404 -21.949 79.479 1.00 85.25 566 GLU A N 1
ATOM 4358 C CA . GLU A 1 566 ? -60.030 -20.890 80.279 1.00 85.25 566 GLU A CA 1
ATOM 4359 C C . GLU A 1 566 ? -61.546 -21.059 80.341 1.00 85.25 566 GLU A C 1
ATOM 4361 O O . GLU A 1 566 ? -62.131 -20.985 81.422 1.00 85.25 566 GLU A O 1
ATOM 4366 N N . LYS A 1 567 ? -62.184 -21.361 79.205 1.00 89.62 567 LYS A N 1
ATOM 4367 C CA . LYS A 1 567 ? -63.614 -21.668 79.158 1.00 89.62 567 LYS A CA 1
ATOM 4368 C C . LYS A 1 567 ? -63.956 -22.833 80.088 1.00 89.62 567 LYS A C 1
ATOM 4370 O O . LYS A 1 567 ? -64.882 -22.706 80.886 1.00 89.62 567 LYS A O 1
ATOM 4375 N N . HIS A 1 568 ? -63.189 -23.922 80.050 1.00 87.44 568 HIS A N 1
ATOM 4376 C CA . HIS A 1 568 ? -63.384 -25.054 80.957 1.00 87.44 568 HIS A CA 1
ATOM 4377 C C . HIS A 1 568 ? -63.150 -24.694 82.427 1.00 87.44 568 HIS A C 1
ATOM 4379 O O . HIS A 1 568 ? -63.895 -25.160 83.289 1.00 87.44 568 HIS A O 1
ATOM 4385 N N . ARG A 1 569 ? -62.170 -23.836 82.740 1.00 87.69 569 ARG A N 1
ATOM 4386 C CA . ARG A 1 569 ? -61.965 -23.331 84.108 1.00 87.69 569 ARG A CA 1
ATOM 4387 C C . ARG A 1 569 ? -63.166 -22.522 84.589 1.00 87.69 569 ARG A C 1
ATOM 4389 O O . ARG A 1 569 ? -63.608 -22.739 85.714 1.00 87.69 569 ARG A O 1
ATOM 4396 N N . TYR A 1 570 ? -63.723 -21.647 83.752 1.00 87.50 570 TYR A N 1
ATOM 4397 C CA . TYR A 1 570 ? -64.924 -20.882 84.095 1.00 87.50 570 TYR A CA 1
ATOM 4398 C C . TYR A 1 570 ? -66.159 -21.772 84.246 1.00 87.50 570 TYR A C 1
ATOM 4400 O O . TYR A 1 570 ? -66.912 -21.599 85.200 1.00 87.50 570 TYR A O 1
ATOM 4408 N N . GLU A 1 571 ? -66.351 -22.749 83.358 1.00 88.25 571 GLU A N 1
ATOM 4409 C CA . GLU A 1 571 ? -67.422 -23.747 83.475 1.00 88.25 571 GLU A CA 1
ATOM 4410 C C . GLU A 1 571 ? -67.291 -24.550 84.777 1.00 88.25 571 GLU A C 1
ATOM 4412 O O . GLU A 1 571 ? -68.273 -24.733 85.498 1.00 88.25 571 GLU A O 1
ATOM 4417 N N . HIS A 1 572 ? -66.075 -24.978 85.123 1.00 86.81 572 HIS A N 1
ATOM 4418 C CA . HIS A 1 572 ? -65.803 -25.692 86.365 1.00 86.81 572 HIS A CA 1
ATOM 4419 C C . HIS A 1 572 ? -66.057 -24.813 87.594 1.00 86.81 572 HIS A C 1
ATOM 4421 O O . HIS A 1 572 ? -66.754 -25.239 88.512 1.00 86.81 572 HIS A O 1
ATOM 4427 N N . GLN A 1 573 ? -65.567 -23.571 87.600 1.00 87.94 573 GLN A N 1
ATOM 4428 C CA . GLN A 1 573 ? -65.795 -22.623 88.690 1.00 87.94 573 GLN A CA 1
ATOM 4429 C C . GLN A 1 573 ? -67.288 -22.313 88.866 1.00 87.94 573 GLN A C 1
ATOM 4431 O O . GLN A 1 573 ? -67.780 -22.295 89.993 1.00 87.94 573 GLN A O 1
ATOM 4436 N N . ALA A 1 574 ? -68.025 -22.136 87.766 1.00 85.75 574 ALA A N 1
ATOM 4437 C CA . ALA A 1 574 ? -69.472 -21.956 87.788 1.00 85.75 574 ALA A CA 1
ATOM 4438 C C . ALA A 1 574 ? -70.193 -23.198 88.337 1.00 85.75 574 ALA A C 1
ATOM 4440 O O . ALA A 1 574 ? -71.116 -23.061 89.137 1.00 85.75 574 ALA A O 1
ATOM 4441 N N . SER A 1 575 ? -69.750 -24.404 87.967 1.00 86.31 575 SER A N 1
ATOM 4442 C CA . SER A 1 575 ? -70.289 -25.659 88.503 1.00 86.31 575 SER A CA 1
ATOM 4443 C C . SER A 1 575 ? -70.016 -25.817 90.001 1.00 86.31 575 SER A C 1
ATOM 4445 O O . SER A 1 575 ? -70.914 -26.222 90.738 1.00 86.31 575 SER A O 1
ATOM 4447 N N . CYS A 1 576 ? -68.806 -25.495 90.467 1.00 88.75 576 CYS A N 1
ATOM 4448 C CA . CYS A 1 576 ? -68.457 -25.529 91.888 1.00 88.75 576 CYS A CA 1
ATOM 4449 C C . CYS A 1 576 ? -69.308 -24.531 92.675 1.00 88.75 576 CYS A C 1
ATOM 4451 O O . CYS A 1 576 ? -69.969 -24.934 93.629 1.00 88.75 576 CYS A O 1
ATOM 4453 N N . ALA A 1 577 ? -69.403 -23.281 92.213 1.00 85.25 577 ALA A N 1
ATOM 4454 C CA . ALA A 1 577 ? -70.253 -22.265 92.830 1.00 85.25 577 ALA A CA 1
ATOM 4455 C C . ALA A 1 577 ? -71.731 -22.691 92.861 1.00 85.25 577 ALA A C 1
ATOM 4457 O O . ALA A 1 577 ? -72.397 -22.549 93.883 1.00 85.25 577 ALA A O 1
ATOM 4458 N N . ALA A 1 578 ? -72.250 -23.279 91.777 1.00 86.12 578 ALA A N 1
ATOM 4459 C CA . ALA A 1 578 ? -73.608 -23.818 91.752 1.00 86.12 578 ALA A CA 1
ATOM 4460 C C . ALA A 1 578 ? -73.799 -24.959 92.769 1.00 86.12 578 ALA A C 1
ATOM 4462 O O . ALA A 1 578 ? -74.843 -25.030 93.418 1.00 86.12 578 ALA A O 1
ATOM 4463 N N . SER A 1 579 ? -72.799 -25.830 92.940 1.00 86.81 579 SER A N 1
ATOM 4464 C CA . SER A 1 579 ? -72.835 -26.908 93.935 1.00 86.81 579 SER A CA 1
ATOM 4465 C C . SER A 1 579 ? -72.767 -26.389 95.373 1.00 86.81 579 SER A C 1
ATOM 4467 O O . SER A 1 579 ? -73.487 -26.897 96.225 1.00 86.81 579 SER A O 1
ATOM 4469 N N . GLU A 1 580 ? -71.978 -25.343 95.633 1.00 87.06 580 GLU A N 1
ATOM 4470 C CA . GLU A 1 580 ? -71.886 -24.683 96.939 1.00 87.06 580 GLU A CA 1
ATOM 4471 C C . GLU A 1 580 ? -73.204 -23.995 97.294 1.00 87.06 580 GLU A C 1
ATOM 4473 O O . GLU A 1 580 ? -73.711 -24.171 98.400 1.00 87.06 580 GLU A O 1
ATOM 4478 N N . VAL A 1 581 ? -73.807 -23.275 96.340 1.00 87.75 581 VAL A N 1
ATOM 4479 C CA . VAL A 1 581 ? -75.139 -22.675 96.511 1.00 87.75 581 VAL A CA 1
ATOM 4480 C C . VAL A 1 581 ? -76.178 -23.757 96.785 1.00 87.75 581 VAL A C 1
ATOM 4482 O O . VAL A 1 581 ? -76.993 -23.600 97.690 1.00 87.75 581 VAL A O 1
ATOM 4485 N N . LYS A 1 582 ? -76.140 -24.873 96.049 1.00 90.31 582 LYS A N 1
ATOM 4486 C CA . LYS A 1 582 ? -77.040 -26.003 96.293 1.00 90.31 582 LYS A CA 1
ATOM 4487 C C . LYS A 1 582 ? -76.842 -26.590 97.694 1.00 90.31 582 LYS A C 1
ATOM 4489 O O . LYS A 1 582 ? -77.819 -26.734 98.411 1.00 90.31 582 LYS A O 1
ATOM 4494 N N . ALA A 1 583 ? -75.605 -26.862 98.106 1.00 85.88 583 ALA A N 1
ATOM 4495 C CA . ALA A 1 583 ? -75.304 -27.389 99.436 1.00 85.88 583 ALA A CA 1
ATOM 4496 C C . ALA A 1 583 ? -75.739 -26.428 100.555 1.00 85.88 583 ALA A C 1
ATOM 4498 O O . ALA A 1 583 ? -76.242 -26.871 101.583 1.00 85.88 583 ALA A O 1
ATOM 4499 N N . ALA A 1 584 ? -75.594 -25.115 100.351 1.00 84.56 584 ALA A N 1
ATOM 4500 C CA . ALA A 1 584 ? -76.087 -24.107 101.285 1.00 84.56 584 ALA A CA 1
ATOM 4501 C C . ALA A 1 584 ? -77.622 -24.103 101.370 1.00 84.56 584 ALA A C 1
ATOM 4503 O O . ALA A 1 584 ? -78.170 -23.978 102.463 1.00 84.56 584 ALA A O 1
ATOM 4504 N N . LEU A 1 585 ? -78.317 -24.257 100.238 1.00 87.56 585 LEU A N 1
ATOM 4505 C CA . LEU A 1 585 ? -79.776 -24.384 100.204 1.00 87.56 585 LEU A CA 1
ATOM 4506 C C . LEU A 1 585 ? -80.254 -25.676 100.876 1.00 87.56 585 LEU A C 1
ATOM 4508 O O . LEU A 1 585 ? -81.196 -25.618 101.661 1.00 87.56 585 LEU A O 1
ATOM 4512 N N . ASP A 1 586 ? -79.586 -26.803 100.622 1.00 86.88 586 ASP A N 1
ATOM 4513 C CA . ASP A 1 586 ? -79.882 -28.091 101.258 1.00 86.88 586 ASP A CA 1
ATOM 4514 C C . ASP A 1 586 ? -79.668 -27.993 102.782 1.00 86.88 586 ASP A C 1
ATOM 4516 O O . ASP A 1 586 ? -80.567 -28.323 103.548 1.00 86.88 586 ASP A O 1
ATOM 4520 N N . ALA A 1 587 ? -78.552 -27.410 103.239 1.00 84.69 587 ALA A N 1
ATOM 4521 C CA . ALA A 1 587 ? -78.290 -27.175 104.663 1.00 84.69 587 ALA A CA 1
ATOM 4522 C C . ALA A 1 587 ? -79.311 -26.223 105.317 1.00 84.69 587 ALA A C 1
ATOM 4524 O O . ALA A 1 587 ? -79.673 -26.396 106.482 1.00 84.69 587 ALA A O 1
ATOM 4525 N N . HIS A 1 588 ? -79.793 -25.215 104.583 1.00 83.44 588 HIS A N 1
ATOM 4526 C CA . HIS A 1 588 ? -80.904 -24.374 105.032 1.00 83.44 588 HIS A CA 1
ATOM 4527 C C . HIS A 1 588 ? -82.218 -25.157 105.135 1.00 83.44 588 HIS A C 1
ATOM 4529 O O . HIS A 1 588 ? -82.988 -24.907 106.064 1.00 83.44 588 HIS A O 1
ATOM 4535 N N . GLY A 1 589 ? -82.461 -26.091 104.212 1.00 85.88 589 GLY A N 1
ATOM 4536 C CA . GLY A 1 589 ? -83.570 -27.041 104.268 1.00 85.88 589 GLY A CA 1
ATOM 4537 C C . GLY A 1 589 ? -83.496 -27.917 105.517 1.00 85.88 589 GLY A C 1
ATOM 4538 O O . GLY A 1 589 ? -84.424 -27.899 106.320 1.00 85.88 589 GLY A O 1
ATOM 4539 N N . ASP A 1 590 ? -82.358 -28.572 105.747 1.00 84.06 590 ASP A N 1
ATOM 4540 C CA . ASP A 1 590 ? -82.110 -29.406 106.930 1.00 84.06 590 ASP A CA 1
ATOM 4541 C C . ASP A 1 590 ? -82.281 -28.612 108.234 1.00 84.06 590 ASP A C 1
ATOM 4543 O O . ASP A 1 590 ? -82.867 -29.093 109.206 1.00 84.06 590 ASP A O 1
ATOM 4547 N N . PHE A 1 591 ? -81.799 -27.365 108.266 1.00 83.94 591 PHE A N 1
ATOM 4548 C CA . PHE A 1 591 ? -81.993 -26.475 109.408 1.00 83.94 591 PHE A CA 1
ATOM 4549 C C . PHE A 1 591 ? -83.474 -26.151 109.634 1.00 83.94 591 PHE A C 1
ATOM 4551 O O . PHE A 1 591 ? -83.930 -26.165 110.777 1.00 83.94 591 PHE A O 1
ATOM 4558 N N . ALA A 1 592 ? -84.230 -25.870 108.570 1.00 84.25 592 ALA A N 1
ATOM 4559 C CA . ALA A 1 592 ? -85.664 -25.619 108.665 1.00 84.25 592 ALA A CA 1
ATOM 4560 C C . ALA A 1 592 ? -86.416 -26.859 109.174 1.00 84.25 592 ALA A C 1
ATOM 4562 O O . ALA A 1 592 ? -87.240 -26.736 110.079 1.00 84.25 592 ALA A O 1
ATOM 4563 N N . GLU A 1 593 ? -86.083 -28.051 108.673 1.00 85.19 593 GLU A N 1
ATOM 4564 C CA . GLU A 1 593 ? -86.655 -29.317 109.142 1.00 85.19 593 GLU A CA 1
ATOM 4565 C C . GLU A 1 593 ? -86.321 -29.596 110.615 1.00 85.19 593 GLU A C 1
ATOM 4567 O O . GLU A 1 593 ? -87.199 -29.975 111.394 1.00 85.19 593 GLU A O 1
ATOM 4572 N N . ALA A 1 594 ? -85.075 -29.361 111.036 1.00 82.94 594 ALA A N 1
ATOM 4573 C CA . ALA A 1 594 ? -84.665 -29.492 112.433 1.00 82.94 594 ALA A CA 1
ATOM 4574 C C . ALA A 1 594 ? -85.407 -28.501 113.343 1.00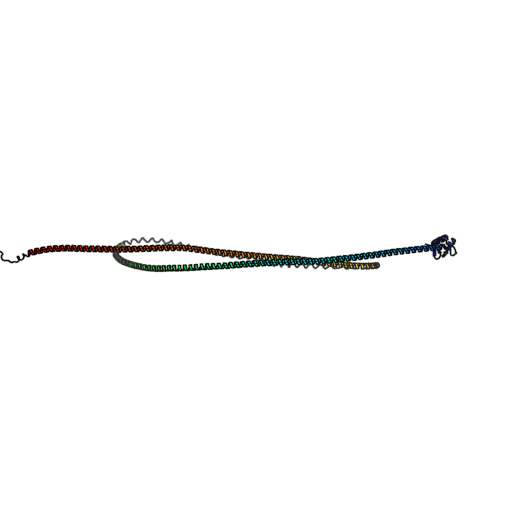 82.94 594 ALA A C 1
ATOM 4576 O O . ALA A 1 594 ? -85.820 -28.856 114.449 1.00 82.94 594 ALA A O 1
ATOM 4577 N N . LEU A 1 595 ? -85.619 -27.272 112.867 1.00 84.69 595 LEU A N 1
ATOM 4578 C CA . LEU A 1 595 ? -86.356 -26.239 113.588 1.00 84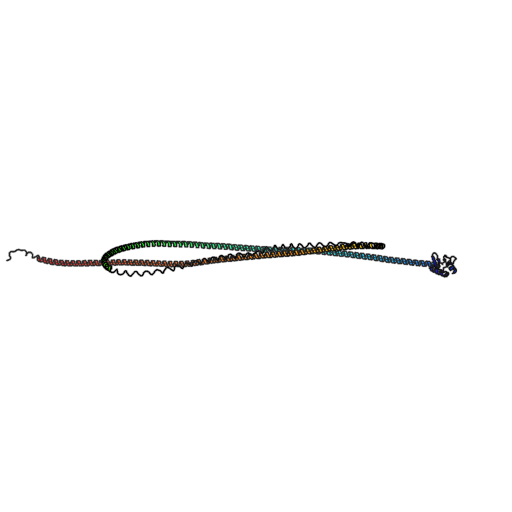.69 595 LEU A CA 1
ATOM 4579 C C . LEU A 1 595 ? -87.846 -26.592 113.703 1.00 84.69 595 LEU A C 1
ATOM 4581 O O . LEU A 1 595 ? -88.436 -26.408 114.767 1.00 84.69 595 LEU A O 1
ATOM 4585 N N . GLU A 1 596 ? -88.446 -27.171 112.660 1.00 83.81 596 GLU A N 1
ATOM 4586 C CA . GLU A 1 596 ? -89.792 -27.747 112.737 1.00 83.81 596 GLU A CA 1
ATOM 4587 C C . GLU A 1 596 ? -89.869 -28.918 113.726 1.00 83.81 596 GLU A C 1
ATOM 4589 O O . GLU A 1 596 ? -90.835 -29.017 114.486 1.00 83.81 596 GLU A O 1
ATOM 4594 N N . ALA A 1 597 ? -88.872 -29.806 113.746 1.00 82.56 597 ALA A N 1
ATOM 4595 C CA . ALA A 1 597 ? -88.824 -30.928 114.680 1.00 82.56 597 ALA A CA 1
ATOM 4596 C C . ALA A 1 597 ? -88.728 -30.452 116.140 1.00 82.56 597 ALA A C 1
ATOM 4598 O O . ALA A 1 597 ? -89.479 -30.934 116.987 1.00 82.56 597 ALA A O 1
ATOM 4599 N N . GLU A 1 598 ? -87.875 -29.463 116.425 1.00 80.62 598 GLU A N 1
ATOM 4600 C CA . GLU A 1 598 ? -87.786 -28.777 117.724 1.00 80.62 598 GLU A CA 1
ATOM 4601 C C . GLU A 1 598 ? -89.126 -28.141 118.117 1.00 80.62 598 GLU A C 1
ATOM 4603 O O . GLU A 1 598 ? -89.606 -28.351 119.233 1.00 80.62 598 GLU A O 1
ATOM 4608 N N . GLN A 1 599 ? -89.781 -27.423 117.196 1.00 81.94 599 GLN A N 1
ATOM 4609 C CA . GLN A 1 599 ? -91.104 -26.844 117.443 1.00 81.94 599 GLN A CA 1
ATOM 4610 C C . GLN A 1 599 ? -92.141 -27.916 117.799 1.00 81.94 599 GLN A C 1
ATOM 4612 O O . GLN A 1 599 ? -92.885 -27.737 118.766 1.00 81.94 599 GLN A O 1
ATOM 4617 N N . ARG A 1 600 ? -92.174 -29.047 117.080 1.00 83.25 600 ARG A N 1
ATOM 4618 C CA . ARG A 1 600 ? -93.060 -30.180 117.411 1.00 83.25 600 ARG A CA 1
ATOM 4619 C C . ARG A 1 600 ? -92.764 -30.733 118.805 1.00 83.25 600 ARG A C 1
ATOM 4621 O O . ARG A 1 600 ? -93.693 -30.935 119.578 1.00 83.25 600 ARG A O 1
ATOM 4628 N N . LEU A 1 601 ? -91.491 -30.889 119.162 1.00 82.94 601 LEU A N 1
ATOM 4629 C CA . LEU A 1 601 ? -91.054 -31.385 120.472 1.00 82.94 601 LEU A CA 1
ATOM 4630 C C . LEU A 1 601 ? -91.446 -30.433 121.616 1.00 82.94 601 LEU A C 1
ATOM 4632 O O . LEU A 1 601 ? -91.854 -30.874 122.692 1.00 82.94 601 LEU A O 1
ATOM 4636 N N . ILE A 1 602 ? -91.362 -29.119 121.391 1.00 81.75 602 ILE A N 1
ATOM 4637 C CA . ILE A 1 602 ? -91.839 -28.099 122.336 1.00 81.75 602 ILE A CA 1
ATOM 4638 C C . ILE A 1 602 ? -93.358 -28.193 122.498 1.00 81.75 602 ILE A C 1
ATOM 4640 O O . ILE A 1 602 ? -93.846 -28.175 123.629 1.00 81.75 602 ILE A O 1
ATOM 4644 N N . VAL A 1 603 ? -94.104 -28.329 121.397 1.00 82.44 603 VAL A N 1
ATOM 4645 C CA . VAL A 1 603 ? -95.563 -28.512 121.429 1.00 82.44 603 VAL A CA 1
ATOM 4646 C C . VAL A 1 603 ? -95.932 -29.784 122.193 1.00 82.44 603 VAL A C 1
ATOM 4648 O O . VAL A 1 603 ? -96.799 -29.735 123.065 1.00 82.44 603 VAL A O 1
ATOM 4651 N N . GLU A 1 604 ? -95.249 -30.901 121.946 1.00 79.94 604 GLU A N 1
ATOM 4652 C CA . GLU A 1 604 ? -95.448 -32.154 122.680 1.00 79.94 604 GLU A CA 1
ATOM 4653 C C . GLU A 1 604 ? -95.169 -31.985 124.179 1.00 79.94 604 GLU A C 1
ATOM 4655 O O . GLU A 1 604 ? -96.026 -32.322 124.996 1.00 79.94 604 GLU A O 1
ATOM 4660 N N . ARG A 1 605 ? -94.038 -31.374 124.563 1.00 79.00 605 ARG A N 1
ATOM 4661 C CA . ARG A 1 605 ? -93.710 -31.100 125.977 1.00 79.00 605 ARG A CA 1
ATOM 4662 C C . ARG A 1 605 ? -94.725 -30.182 126.652 1.00 79.00 605 ARG A C 1
ATOM 4664 O O . ARG A 1 605 ? -95.089 -30.432 127.800 1.00 79.00 605 ARG A O 1
ATOM 4671 N N . LEU A 1 606 ? -95.182 -29.134 125.967 1.00 78.19 606 LEU A N 1
ATOM 4672 C CA . LEU A 1 606 ? -96.226 -28.242 126.477 1.00 78.19 606 LEU A CA 1
ATOM 4673 C C . LEU A 1 606 ? -97.540 -29.001 126.679 1.00 78.19 606 LEU A C 1
ATOM 4675 O O . LEU A 1 606 ? -98.192 -28.837 127.709 1.00 78.19 606 LEU A O 1
ATOM 4679 N N . THR A 1 607 ? -97.899 -29.877 125.741 1.00 78.56 607 THR A N 1
ATOM 4680 C CA . THR A 1 607 ? -99.103 -30.713 125.828 1.00 78.56 607 THR A CA 1
ATOM 4681 C C . THR A 1 607 ? -98.997 -31.722 126.981 1.00 78.56 607 THR A C 1
ATOM 4683 O O . THR A 1 607 ? -99.936 -31.879 127.765 1.00 78.56 607 THR A O 1
ATOM 4686 N N . GLU A 1 608 ? -97.837 -32.356 127.175 1.00 78.00 608 GLU A N 1
ATOM 4687 C CA . GLU A 1 608 ? -97.565 -33.221 128.331 1.00 78.00 608 GLU A CA 1
ATOM 4688 C C . GLU A 1 608 ? -97.614 -32.465 129.668 1.00 78.00 608 GLU A C 1
ATOM 4690 O O . GLU A 1 608 ? -98.144 -32.975 130.656 1.00 78.00 608 GLU A O 1
ATOM 4695 N N . GLN A 1 609 ? -97.076 -31.247 129.738 1.00 73.75 609 GLN A N 1
ATOM 4696 C CA . GLN A 1 609 ? -97.147 -30.433 130.954 1.00 73.75 609 GLN A CA 1
ATOM 4697 C C . GLN A 1 609 ? -98.584 -30.007 131.268 1.00 73.75 609 GLN A C 1
ATOM 4699 O O . GLN A 1 609 ? -99.007 -30.125 132.417 1.00 73.75 609 GLN A O 1
ATOM 4704 N N . LEU A 1 610 ? -99.358 -29.611 130.254 1.00 74.81 610 LEU A N 1
ATOM 4705 C CA . LEU A 1 610 ? -100.783 -29.295 130.389 1.00 74.81 610 LEU A CA 1
ATOM 4706 C C . LEU A 1 610 ? -101.600 -30.501 130.867 1.00 74.81 610 LEU A C 1
ATOM 4708 O O . LEU A 1 610 ? -102.464 -30.357 131.730 1.00 74.81 610 LEU A O 1
ATOM 4712 N N . THR A 1 611 ? -101.324 -31.702 130.355 1.00 75.31 611 THR A N 1
ATOM 4713 C CA . THR A 1 611 ? -101.999 -32.926 130.824 1.00 75.31 611 THR A CA 1
ATOM 4714 C C . THR A 1 611 ? -101.604 -33.297 132.257 1.00 75.31 611 THR A C 1
ATOM 4716 O O . THR A 1 611 ? -102.473 -33.689 133.039 1.00 75.31 611 THR A O 1
ATOM 4719 N N . LYS A 1 612 ? -100.337 -33.106 132.657 1.00 75.62 612 LYS A N 1
ATOM 4720 C CA . LYS A 1 612 ? -99.889 -33.267 134.055 1.00 75.62 612 LYS A CA 1
ATOM 4721 C C . LYS A 1 612 ? -100.545 -32.252 134.995 1.00 75.62 612 LYS A C 1
ATOM 4723 O O . LYS A 1 612 ? -101.003 -32.644 136.068 1.00 75.62 612 LYS A O 1
ATOM 4728 N N . GLU A 1 613 ? -100.647 -30.985 134.598 1.00 72.44 613 GLU A N 1
ATOM 4729 C CA . GLU A 1 613 ? -101.395 -29.971 135.354 1.00 72.44 613 GLU A CA 1
ATOM 4730 C C . GLU A 1 613 ? -102.882 -30.322 135.454 1.00 72.44 613 GLU A C 1
ATOM 4732 O O . GLU A 1 613 ? -103.463 -30.235 136.536 1.00 72.44 613 GLU A O 1
ATOM 4737 N N . ALA A 1 614 ? -103.507 -30.768 134.362 1.00 71.38 614 ALA A N 1
ATOM 4738 C CA . ALA A 1 614 ? -104.903 -31.196 134.368 1.00 71.38 614 ALA A CA 1
ATOM 4739 C C . ALA A 1 614 ? -105.132 -32.370 135.337 1.00 71.38 614 ALA A C 1
ATOM 4741 O O . ALA A 1 614 ? -106.108 -32.360 136.092 1.00 71.38 614 ALA A O 1
ATOM 4742 N N . ALA A 1 615 ? -104.207 -33.336 135.383 1.00 70.75 615 ALA A N 1
ATOM 4743 C CA . ALA A 1 615 ? -104.237 -34.440 136.339 1.00 70.75 615 ALA A CA 1
ATOM 4744 C C . ALA A 1 615 ? -104.074 -33.958 137.794 1.00 70.75 615 ALA A C 1
ATOM 4746 O O . ALA A 1 615 ? -104.860 -34.350 138.657 1.00 70.75 615 ALA A O 1
ATOM 4747 N N . GLN A 1 616 ? -103.133 -33.047 138.073 1.00 70.69 616 GLN A N 1
ATOM 4748 C CA . GLN A 1 616 ? -102.965 -32.444 139.405 1.00 70.69 616 GLN A CA 1
ATOM 4749 C C . GLN A 1 616 ? -104.193 -31.635 139.844 1.00 70.69 616 GLN A C 1
ATOM 4751 O O . GLN A 1 616 ? -104.609 -31.696 141.003 1.00 70.69 616 GLN A O 1
ATOM 4756 N N . ARG A 1 617 ? -104.821 -30.907 138.917 1.00 68.88 617 ARG A N 1
ATOM 4757 C CA . ARG A 1 617 ? -106.055 -30.155 139.169 1.00 68.88 617 ARG A CA 1
ATOM 4758 C C . ARG A 1 617 ? -107.227 -31.089 139.476 1.00 68.88 617 ARG A C 1
ATOM 4760 O O . ARG A 1 617 ? -108.051 -30.777 140.334 1.00 68.88 617 ARG A O 1
ATOM 4767 N N . HIS A 1 618 ? -107.277 -32.252 138.829 1.00 71.69 618 HIS A N 1
ATOM 4768 C CA . HIS A 1 618 ? -108.265 -33.294 139.108 1.00 71.69 618 HIS A CA 1
ATOM 4769 C C . HIS A 1 618 ? -108.047 -33.958 140.484 1.00 71.69 618 HIS A C 1
ATOM 4771 O O . HIS A 1 618 ? -109.006 -34.185 141.224 1.00 71.69 618 HIS A O 1
ATOM 4777 N N . GLU A 1 619 ? -106.791 -34.191 140.877 1.00 71.75 619 GLU A N 1
ATOM 4778 C CA . GLU A 1 619 ? -106.401 -34.668 142.215 1.00 71.75 619 GLU A CA 1
ATOM 4779 C C . GLU A 1 619 ? -106.815 -33.670 143.319 1.00 71.75 619 GLU A C 1
ATOM 4781 O O . GLU A 1 619 ? -107.384 -34.049 144.347 1.00 71.75 619 GLU A O 1
ATOM 4786 N N . LEU A 1 620 ? -106.590 -32.372 143.084 1.00 70.56 620 LEU A N 1
ATOM 4787 C CA . LEU A 1 620 ? -107.017 -31.284 143.971 1.00 70.56 620 LEU A CA 1
ATOM 4788 C C . LEU A 1 620 ? -108.544 -31.199 144.090 1.00 70.56 620 LEU A C 1
ATOM 4790 O O . LEU A 1 620 ? -109.055 -31.061 145.200 1.00 70.56 620 LEU A O 1
ATOM 4794 N N . MET A 1 621 ? -109.275 -31.345 142.981 1.00 68.81 621 MET A N 1
ATOM 4795 C CA . MET A 1 621 ? -110.744 -31.409 142.980 1.00 68.81 621 MET A CA 1
ATOM 4796 C C . MET A 1 621 ? -111.268 -32.589 143.814 1.00 68.81 621 MET A C 1
ATOM 4798 O O . MET A 1 621 ? -112.208 -32.419 144.590 1.00 68.81 621 MET A O 1
ATOM 4802 N N . LYS A 1 622 ? -110.629 -33.767 143.737 1.00 69.69 622 LYS A N 1
ATOM 4803 C CA . LYS A 1 622 ? -110.959 -34.912 144.609 1.00 69.69 622 LYS A CA 1
ATOM 4804 C C . LYS A 1 622 ? -110.737 -34.598 146.088 1.00 69.69 622 LYS A C 1
ATOM 4806 O O . LYS A 1 622 ? -111.587 -34.930 146.909 1.00 69.69 622 LYS A O 1
ATOM 4811 N N . ARG A 1 623 ? -109.620 -33.950 146.436 1.00 68.00 623 ARG A N 1
ATOM 4812 C CA . ARG A 1 623 ? -109.331 -33.543 147.823 1.00 68.00 623 ARG A CA 1
ATOM 4813 C C . ARG A 1 623 ? -110.340 -32.520 148.348 1.00 68.00 623 ARG A C 1
ATOM 4815 O O . ARG A 1 623 ? -110.756 -32.634 149.496 1.00 68.00 623 ARG A O 1
ATOM 4822 N N . LEU A 1 624 ? -110.772 -31.575 147.512 1.00 67.69 624 LEU A N 1
ATOM 4823 C CA . LEU A 1 624 ? -111.805 -30.598 147.864 1.00 67.69 624 LEU A CA 1
ATOM 4824 C C . LEU A 1 624 ? -113.146 -31.281 148.188 1.00 67.69 624 LEU A C 1
ATOM 4826 O O . LEU A 1 624 ? -113.761 -30.961 149.201 1.00 67.69 624 LEU A O 1
ATOM 4830 N N . GLY A 1 625 ? -113.548 -32.280 147.392 1.00 67.00 625 GLY A N 1
ATOM 4831 C CA . GLY A 1 625 ? -114.781 -33.042 147.626 1.00 67.00 625 GLY A CA 1
ATOM 4832 C C . GLY A 1 625 ? -114.786 -33.838 148.941 1.00 67.00 625 GLY A C 1
ATOM 4833 O O . GLY A 1 625 ? -115.826 -33.965 149.584 1.00 67.00 625 GLY A O 1
ATOM 4834 N N . VAL A 1 626 ? -113.624 -34.328 149.390 1.00 67.69 626 VAL A N 1
ATOM 4835 C CA . VAL A 1 626 ? -113.484 -34.993 150.703 1.00 67.69 626 VAL A CA 1
ATOM 4836 C C . VAL A 1 626 ? -113.668 -33.990 151.848 1.00 67.69 626 VAL A C 1
ATOM 4838 O O . VAL A 1 626 ? -114.380 -34.276 152.809 1.00 67.69 626 VAL A O 1
ATOM 4841 N N . VAL A 1 627 ? -113.096 -32.790 151.719 1.00 65.88 627 VAL A N 1
ATOM 4842 C CA . VAL A 1 627 ? -113.242 -31.717 152.716 1.00 65.88 627 VAL A CA 1
ATOM 4843 C C . VAL A 1 627 ? -114.690 -31.219 152.796 1.00 65.88 627 VAL A C 1
ATOM 4845 O O . VAL A 1 627 ? -115.207 -31.032 153.897 1.00 65.88 627 VAL A O 1
ATOM 4848 N N . GLU A 1 628 ? -115.382 -31.058 151.665 1.00 64.62 628 GLU A N 1
ATOM 4849 C CA . GLU A 1 628 ? -116.807 -30.687 151.653 1.00 64.62 628 GLU A CA 1
ATOM 4850 C C . GLU A 1 628 ? -117.694 -31.718 152.367 1.00 64.62 628 GLU A C 1
ATOM 4852 O O . GLU A 1 628 ? -118.582 -31.339 153.139 1.00 64.62 628 GLU A O 1
ATOM 4857 N N . MET A 1 629 ? -117.435 -33.016 152.170 1.00 65.06 629 MET A N 1
ATOM 4858 C CA . MET A 1 629 ? -118.161 -34.084 152.863 1.00 65.06 629 MET A CA 1
ATOM 4859 C C . MET A 1 629 ? -117.948 -34.065 154.380 1.00 65.06 629 MET A C 1
ATOM 4861 O O . MET A 1 629 ? -118.888 -34.329 155.134 1.00 65.06 629 MET A O 1
ATOM 4865 N N . ASP A 1 630 ? -116.743 -33.742 154.847 1.00 61.31 630 ASP A N 1
ATOM 4866 C CA . ASP A 1 630 ? -116.462 -33.663 156.282 1.00 61.31 630 ASP A CA 1
ATOM 4867 C C . ASP A 1 630 ? -117.074 -32.411 156.928 1.00 61.31 630 ASP A C 1
ATOM 4869 O O . ASP A 1 630 ? -117.608 -32.493 158.036 1.00 61.31 630 ASP A O 1
ATOM 4873 N N . VAL A 1 631 ? -117.133 -31.281 156.216 1.00 61.00 631 VAL A N 1
ATOM 4874 C CA . VAL A 1 631 ? -117.830 -30.070 156.689 1.00 61.00 631 VAL A CA 1
ATOM 4875 C C . VAL A 1 631 ? -119.344 -30.298 156.816 1.00 61.00 631 VAL A C 1
ATOM 4877 O O . VAL A 1 631 ? -119.966 -29.808 157.764 1.00 61.00 631 VAL A O 1
ATOM 4880 N N . GLN A 1 632 ? -119.956 -31.086 155.924 1.00 59.84 632 GLN A N 1
ATOM 4881 C CA . GLN A 1 632 ? -121.384 -31.419 156.020 1.00 59.84 632 GLN A CA 1
ATOM 4882 C C . GLN A 1 632 ? -121.734 -32.249 157.268 1.00 59.84 632 GLN A C 1
ATOM 4884 O O . GLN A 1 632 ? -122.799 -32.031 157.848 1.00 59.84 632 GLN A O 1
ATOM 4889 N N . LYS A 1 633 ? -120.841 -33.131 157.740 1.00 59.84 633 LYS A N 1
ATOM 4890 C CA . LYS A 1 633 ? -121.055 -33.930 158.966 1.00 59.84 633 LYS A CA 1
ATOM 4891 C C . LYS A 1 633 ? -121.068 -33.082 160.241 1.00 59.84 633 LYS A C 1
ATOM 4893 O O . LYS A 1 633 ? -121.755 -33.423 161.199 1.00 59.84 633 LYS A O 1
ATOM 4898 N N . VAL A 1 634 ? -120.341 -31.965 160.260 1.00 59.44 634 VAL A N 1
ATOM 4899 C CA . VAL A 1 634 ? -120.243 -31.086 161.441 1.00 59.44 634 VAL A CA 1
ATOM 4900 C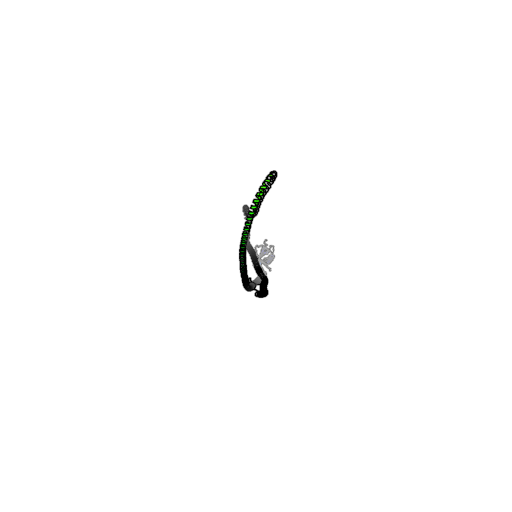 C . VAL A 1 634 ? -121.431 -30.114 161.525 1.00 59.44 634 VAL A C 1
ATOM 4902 O O . VAL A 1 634 ? -121.839 -29.704 162.614 1.00 59.44 634 VAL A O 1
ATOM 4905 N N . ARG A 1 635 ? -122.060 -29.787 160.389 1.00 56.03 635 ARG A N 1
ATOM 4906 C CA . ARG A 1 635 ? -123.126 -28.772 160.305 1.00 56.03 635 ARG A CA 1
ATOM 4907 C C . ARG A 1 635 ? -124.426 -29.156 161.035 1.00 56.03 635 ARG A C 1
ATOM 4909 O O . ARG A 1 635 ? -125.181 -28.265 161.411 1.00 56.03 635 ARG A O 1
ATOM 4916 N N . GLY A 1 636 ? -124.670 -30.446 161.286 1.00 58.47 636 GLY A N 1
ATOM 4917 C CA . GLY A 1 636 ? -125.856 -30.940 162.006 1.00 58.47 636 GLY A CA 1
ATOM 4918 C C . GLY A 1 636 ? -125.801 -30.834 163.539 1.00 58.47 636 GLY A C 1
ATOM 4919 O O . GLY A 1 636 ? -126.822 -31.046 164.189 1.00 58.47 636 GLY A O 1
ATOM 4920 N N . HIS A 1 637 ? -124.647 -30.498 164.133 1.00 54.06 637 HIS A N 1
ATOM 4921 C CA . HIS A 1 637 ? -124.421 -30.590 165.588 1.00 54.06 637 HIS A CA 1
ATOM 4922 C C . HIS A 1 637 ? -124.067 -29.259 166.284 1.00 54.06 637 HIS A C 1
ATOM 4924 O O . HIS A 1 637 ? -123.702 -29.252 167.458 1.00 54.06 637 HIS A O 1
ATOM 4930 N N . LEU A 1 638 ? -124.192 -28.120 165.596 1.00 56.00 638 LEU A N 1
ATOM 4931 C CA . LEU A 1 638 ? -123.692 -26.821 166.076 1.00 56.00 638 LEU A CA 1
ATOM 4932 C C . LEU A 1 638 ? -124.658 -25.877 166.848 1.00 56.00 638 LEU A C 1
ATOM 4934 O O . LEU A 1 638 ? -124.214 -24.774 167.163 1.00 56.00 638 LEU A O 1
ATOM 4938 N N . PRO A 1 639 ? -125.895 -26.251 167.264 1.00 51.59 639 PRO A N 1
ATOM 4939 C CA . PRO A 1 639 ? -126.667 -25.457 168.233 1.00 51.59 639 PRO A CA 1
ATOM 4940 C C . PRO A 1 639 ? -126.834 -26.117 169.625 1.00 51.59 639 PRO A C 1
ATOM 4942 O O . PRO A 1 639 ? -127.899 -26.009 170.223 1.00 51.59 639 PRO A O 1
ATOM 4945 N N . ILE A 1 640 ? -125.805 -26.787 170.170 1.00 54.53 640 ILE A N 1
ATOM 4946 C CA . ILE A 1 640 ? -125.810 -27.308 171.565 1.00 54.53 640 ILE A CA 1
ATOM 4947 C C . ILE A 1 640 ? -124.772 -26.616 172.477 1.00 54.53 640 ILE A C 1
ATOM 4949 O O . ILE A 1 640 ? -124.889 -26.674 173.696 1.00 54.53 640 ILE A O 1
ATOM 4953 N N . LEU A 1 641 ? -123.804 -25.867 171.939 1.00 51.00 641 LEU A N 1
ATOM 4954 C CA . LEU A 1 641 ? -122.736 -25.251 172.751 1.00 51.00 641 LEU A CA 1
ATOM 4955 C C . LEU A 1 641 ? -122.991 -23.782 173.161 1.00 51.00 641 LEU A C 1
ATOM 4957 O O . LEU A 1 641 ? -122.072 -23.122 173.636 1.00 51.00 641 LEU A O 1
ATOM 4961 N N . PHE A 1 642 ? -124.226 -23.272 173.026 1.00 58.16 642 PHE A N 1
ATOM 4962 C CA . PHE A 1 642 ? -124.583 -21.871 173.335 1.00 58.16 642 PHE A CA 1
ATOM 4963 C C . PHE A 1 642 ? -125.844 -21.681 174.216 1.00 58.16 642 PHE A C 1
ATOM 4965 O O . PHE A 1 642 ? -126.522 -20.664 174.095 1.00 58.16 642 PHE A O 1
ATOM 4972 N N . ALA A 1 643 ? -126.162 -22.606 175.134 1.00 45.25 643 ALA A N 1
ATOM 4973 C CA . ALA A 1 643 ? -127.207 -22.394 176.153 1.00 45.25 643 ALA A CA 1
ATOM 4974 C C . ALA A 1 643 ? -126.620 -22.305 177.579 1.00 45.25 643 ALA A C 1
ATOM 4976 O O . ALA A 1 643 ? -125.749 -23.085 177.957 1.00 45.25 643 ALA A O 1
ATOM 4977 N N . SER A 1 644 ? -127.091 -21.314 178.343 1.00 41.88 644 SER A N 1
ATOM 4978 C CA . SER A 1 644 ? -126.610 -20.875 179.661 1.00 41.88 644 SER A CA 1
ATOM 4979 C C . SER A 1 644 ? -127.413 -21.503 180.833 1.00 41.88 644 SER A C 1
ATOM 4981 O O . SER A 1 644 ? -128.418 -22.175 180.597 1.00 41.88 644 SER A O 1
ATOM 4983 N N . PRO A 1 645 ? -126.956 -21.367 182.099 1.00 55.66 645 PRO A N 1
ATOM 4984 C CA . PRO A 1 645 ? -127.142 -22.364 183.155 1.00 55.66 645 PRO A CA 1
ATOM 4985 C C . PRO A 1 645 ? -128.411 -22.172 184.000 1.00 55.66 645 PRO A C 1
ATOM 4987 O O . PRO A 1 645 ? -128.546 -21.180 184.713 1.00 55.66 645 PRO A O 1
ATOM 4990 N N . THR A 1 646 ? -129.305 -23.164 184.007 1.00 45.34 646 THR A N 1
ATOM 4991 C CA . THR A 1 646 ? -130.149 -23.539 185.164 1.00 45.34 646 THR A CA 1
ATOM 4992 C C . THR A 1 646 ? -130.874 -24.865 184.884 1.00 45.34 646 THR A C 1
ATOM 4994 O O . THR A 1 646 ? -131.668 -24.958 183.958 1.00 45.34 646 THR 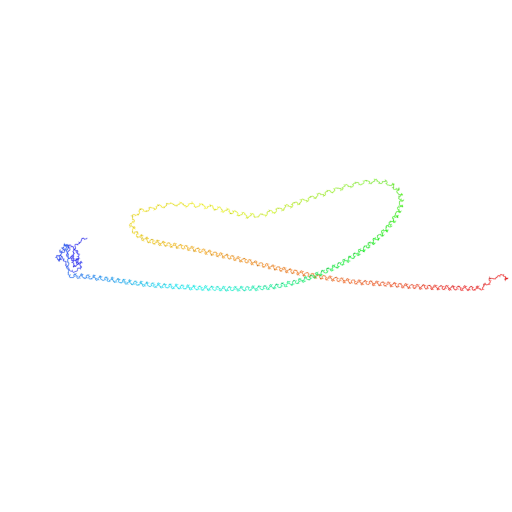A O 1
ATOM 4997 N N . ALA A 1 647 ? -130.615 -25.866 185.733 1.00 38.41 647 ALA A N 1
ATOM 4998 C CA . ALA A 1 647 ? -131.317 -27.152 185.869 1.00 38.41 647 ALA A CA 1
ATOM 4999 C C . ALA A 1 647 ? -131.078 -28.256 184.806 1.00 38.41 647 ALA A C 1
ATOM 5001 O O . ALA A 1 647 ? -131.944 -28.570 183.998 1.00 38.41 647 ALA A O 1
ATOM 5002 N N . PHE A 1 648 ? -129.974 -28.993 184.971 1.00 41.53 648 PHE A N 1
ATOM 5003 C CA . PHE A 1 648 ? -130.097 -30.410 185.336 1.00 41.53 648 PHE A CA 1
ATOM 5004 C C . PHE A 1 648 ? -129.645 -30.559 186.794 1.00 41.53 648 PHE A C 1
ATOM 5006 O O . PHE A 1 648 ? -128.633 -29.982 187.196 1.00 41.53 648 PHE A O 1
ATOM 5013 N N . ARG A 1 649 ? -130.476 -31.255 187.572 1.00 40.91 649 ARG A N 1
ATOM 5014 C CA . ARG A 1 649 ? -130.076 -31.963 188.790 1.00 40.91 649 ARG A CA 1
ATOM 5015 C C . ARG A 1 649 ? -129.273 -33.196 188.415 1.00 40.91 649 ARG A C 1
ATOM 5017 O O . ARG A 1 649 ? -129.557 -33.731 187.318 1.00 40.91 649 ARG A O 1
#

pLDDT: mean 75.91, std 13.84, range [37.97, 93.81]

Sequence (649 aa):
MDGAPSVQVRLCSSAAKVPLSPEEGIGALKSRVAGAFGLTAPFDILGPEGRLTTDEDAAQALKGEGSELSISTGEDALLDLERAREESGVLRWALLRQILADMRARMAEMSSNISEGKHKAAVLEQQLVRERSSREAIQNALRNELVESKEQLAVEIHKVRQESKRNLDEAVSGLQQQVQILAKEHSDALESKEAALKEALQSESAGRLRDADENLRRFQELRNLVTEESTARGDAFKKALGAVNATEERLSAESSARQQLQAQTEAAIGKRSNEIQQLETKLSAFISSMQSSLADSNAKLEAEESLRASGLEKLGNSMEALRQDVGSRVAQLEGNINEAMAGLEADLKAMVMEVKEKAQQQDQQQKDALQELSRKLEEEASDRRHCEQRTAGMLSGLQVAISNEEQAREAALTEASRLQGLLEARLETLESGLKDTAVGLKAEISNLEESFSKFCAEEQVARDVAKQDLEAAQLRKHEALSEEMRRAHAAQTEESRQWAQTLVERLSNDLRGEREALFQELNRRCDEVAKLNAEHIRLEMAAELQKVDATSSEMLLKQKAMLEEEKHRYEHQASCAASEVKAALDAHGDFAEALEAEQRLIVERLTEQLTKEAAQRHELMKRLGVVEMDVQKVRGHLPILFASPTAFR

Secondary structure (DSSP, 8-state):
-----EEEEEETTEEEEEE--TT--HHHHHHHHHHHHT--S-EEEEETTEE--SHHHHHHHHHSTT--EEEEE-HHHHHHHHHHHHHHHHHHHHHHHHHHHHHHHHHHHHHHHHHHHHHHHHHHHHHHHHHHHHHHHHHHHHHHHHHHHHHHHHHHHHHHHHHHHHHHHHHHHHHHHHHHHHHHHHHHHHHHHHHHHHHHHHHHHHHHHHHHHHHHHHHHHHHHHHHHHHHHHHHHHHHHHHHHHHHHHHHHHHHHHHHHHHHHHHHHHHHHHHHHHHHHHHHHHHHHHHHHHHHHHHTTTHHHHTTTGGGSTTSSTTSSTTS-SSSSSSTTSSSTTTTSSTTSSSTTSSSSSSSSSS-----SSSSSSSSSGGGSSSSSSSSSSSSSSS--------SSTTS-SSSSSSSSSTTHHHHHHHHHHHHHHHHHHHHHHHHHHHHHHHHHHHHHHHHHHHHHHHHHHHHHHHHHHHHHHHHHHHHHHHHHHHHHHHHHHHHHHHHHHHHHHHHHHHHHHHHHHHHHHHHHHHHHHHHHHHHHHHHHHHHHHHHHHHHHHHHHHHHHHHHHHHHHHHHHHHHHHHHHHHHHHHHHHHHHHHHHHHHHHHHHHHHHHHHHHHHHHHHHHHHHHHHHHHTTS-SSS--------

Foldseek 3Di:
DPDQQWAWEDDDPDIDTFHDHLVHFPVVVQVRVCVRLVFPDDKFKAWPVGTRDTRVSVNVSSVPVPTYIYIDDDPVRVVVNVVVVVVVVVVVVVVVVVVVVVVVVVVVVVVVVVVVVVVVVVVVVVVVVVVVVVVVVVVVVVVVVVVVVVVVVVVVVVVVVVVVVVVVVVVVVVVVVVVVVVVVVVVVVVVVVVVVVVVVVVVVVVVVVVVVVVVVVVVVVVVVVVVVVVVVVVVVVVVVVVVVVVVVVVVVVVVVVVVVVVVVVVVVVVVVVVVVVVVVVVVVVVVVVVVVVVVVVVVVVVVPCVVPPPPDDPPPDPPDPDPDPDPDPDDDPDPDDPPPDPPPPPPPPPPPPDPPPPPPPDPPPDDPPPPPVVPPPPPPPPPPPPDDPDPDDDDDDPPPPPPPDPDDPPPPCVVVCVVVVVVCVVVVVVVVVVVVVVVVVVVVVVVVVVVVVVVVVVVVVVVVVVVVVVVVVVVVVVVVVVVVVVVVVVVVVVVVVVVVVVVVVVVVVVVVVVVVVVVVVVVVVVVVVVVVVVVVVVVVVVVVVVVVVVVVVVVVVVVVVVVVVVVVVVVVVVVVVVVVVVVVVVVVVVVVVVVVVVVVVVVVVVVVVVVVVVVVVVVVVVVVVVVVVVVVVPVVPPPPPPDDDDDDD

Radius of gyration: 112.06 Å; chains: 1; bounding box: 248×78×332 Å